Protein AF-A0A9W6ZYJ9-F1 (afdb_monomer)

Secondary structure (DSSP, 8-state):
---------------EEEEEE-SS---HHHHHHHHSS---------SSS-HHHHHHHHHHHHHHHHHHHHHHHHHHHHHT---EE-TTS-EE-HHHHHHHHHHHHHHHHHHHHHHHHHHHHHHHHHHHHHHH--S-----------------GGGGT-EEEEE--TTS-HHHHHHHHHHHHHTPPTTSEEE----TTHHHHHHH-TT--EEEEES-HHHHHHHHHHHHTTT-EEEEE-----EEEE-TTS-HHHHHHHHHHTTTGGGG--TT---EEEEEHHHHHHHHHHHHHHHTTPPB--TTSTT-SB---SS---TTT-HHHHHHHHHHHHHHSTTEEEEE---EEEEESSSS-S---S-SEEEEE--EEEEES-TTSHHHHS---SSEEEEEEE--HHHHHHHHH-SSEESEEEEE-S-HHHHHHHHHH---SEEEES--S---TTS-B--EETTEES-BSTTHHHHHH----------S----TTS--

Organism: NCBI:txid1714386

pLDDT: mean 73.72, std 24.46, range [20.38, 98.88]

Foldseek 3Di:
DDDDDPDDPPDPPQAAAEEEEAAADPDLVVVLLLLPDDDDDDDDDPDPDTVVLLSVLLNVVSVVVVVVVVVVVVVVVVVVPDWDADPVRDTDGPVNVVVVVVVVVVVVVVVVVVVVVVVVVVVVVVVVCVVPDDDDDDDDDDDDDDDFDGACQVVLSYAYEYEYNLLHCVVVVVSVVSSVVSPPDPRRYHYDYDHPVVLLVQLQDQSHQEYEYEEALVVVVVSVVSNVVNVHHYFFQHADQAAEEEEPAFPLLLLLVQLCCLQQPAQLQDRQRRQEYEYEPVCLVVSLVNNQVVLVPAAEDDPPDPSHPHYFDSFDDDVPDTLLCLLLVLLVVLVVDPQKDWPDFSDWDQDAPPPDPPDDPDDGTTGDGRQTEIAGNDCPDCSNADDSSGNHHYYYYDHDLVVVLVSSQPYQKAFEYEYGHPPVVSQVVSQVSRQHQYYYYSHDDDDRQQRWGFIDGSSGDFTHGRPSVSVSSHDDDDDDDDPDDDDPVVDDD

Solvent-accessible surface area (backbone atoms only — not comparable to full-atom values): 28224 Å² total; per-residue (Å²): 140,78,88,79,80,87,77,82,82,89,71,83,71,72,46,49,29,34,37,44,35,56,57,81,69,82,40,71,61,62,53,48,61,58,62,67,68,83,80,92,85,85,89,67,49,96,56,102,61,52,56,68,57,36,51,54,40,36,55,49,51,62,51,48,54,47,52,49,52,53,45,53,51,45,61,52,51,66,72,62,76,70,82,55,79,44,99,82,77,48,74,58,52,61,65,58,57,48,50,51,53,52,50,54,52,49,52,52,51,50,52,52,49,53,49,52,51,52,52,52,51,53,46,57,53,50,53,49,47,68,75,73,53,95,76,86,88,81,88,82,80,93,74,83,90,86,82,88,49,63,85,50,77,72,54,60,49,44,26,36,38,36,30,47,31,71,91,56,43,64,62,58,54,52,48,49,52,45,40,46,74,42,63,52,62,88,77,41,68,38,78,49,86,45,59,83,72,50,51,60,58,57,43,51,36,84,74,42,53,30,44,37,38,30,40,53,42,72,58,50,54,52,44,56,57,42,21,54,90,67,69,34,50,67,33,33,40,27,36,26,66,7,26,26,41,37,44,77,67,24,61,58,70,60,46,40,49,33,50,46,60,25,24,40,49,76,37,12,63,48,50,52,29,32,33,35,34,34,27,23,60,91,40,37,68,62,46,50,54,52,41,53,59,57,57,72,69,58,36,74,42,57,79,85,44,90,76,40,68,29,42,57,52,94,33,57,78,45,105,83,76,19,54,42,51,54,37,51,51,51,49,56,52,41,69,71,37,90,50,34,43,82,75,44,60,72,50,73,44,65,48,70,73,80,82,73,87,86,76,78,76,93,70,66,56,50,46,34,67,42,66,20,36,28,43,41,80,44,79,83,38,68,75,63,68,49,71,68,63,32,28,51,35,34,37,34,75,37,81,54,68,70,60,43,51,52,58,54,49,70,55,71,39,8,22,21,35,31,37,28,51,69,51,60,71,57,47,54,56,50,57,72,67,52,62,35,48,32,76,32,71,71,47,60,91,81,73,58,48,55,48,58,42,32,21,27,70,54,2,29,36,60,41,45,38,21,65,60,24,52,63,72,62,54,78,93,77,91,84,84,84,79,89,71,83,85,85,56,83,93,49,89,131

Structure (mmCIF, N/CA/C/O backbone):
data_AF-A0A9W6ZYJ9-F1
#
_entry.id   AF-A0A9W6ZYJ9-F1
#
loop_
_atom_site.group_PDB
_atom_site.id
_atom_site.type_symbol
_atom_site.label_atom_id
_atom_site.label_alt_id
_atom_site.label_comp_id
_atom_site.label_asym_id
_atom_site.label_entity_id
_atom_site.label_seq_id
_atom_site.pdbx_PDB_ins_code
_atom_site.Cartn_x
_atom_site.Cartn_y
_atom_site.Cartn_z
_atom_site.occupancy
_atom_site.B_iso_or_equiv
_atom_site.auth_seq_id
_atom_site.auth_comp_id
_atom_site.auth_asym_id
_atom_site.auth_atom_id
_atom_site.pdbx_PDB_model_num
ATOM 1 N N . MET A 1 1 ? 26.530 -29.096 -50.114 1.00 34.03 1 MET A N 1
ATOM 2 C CA . MET A 1 1 ? 27.353 -27.941 -50.545 1.00 34.03 1 MET A CA 1
ATOM 3 C C . MET A 1 1 ? 26.373 -26.811 -50.822 1.00 34.03 1 MET A C 1
ATOM 5 O O . MET A 1 1 ? 25.456 -27.066 -51.578 1.00 34.03 1 MET A O 1
ATOM 9 N N . GLN A 1 2 ? 26.394 -25.629 -50.217 1.00 26.38 2 GLN A N 1
ATOM 10 C CA . GLN A 1 2 ? 27.369 -24.928 -49.381 1.00 26.38 2 GLN A CA 1
ATOM 11 C C . GLN A 1 2 ? 26.678 -24.434 -48.098 1.00 26.38 2 GLN A C 1
ATOM 13 O O . GLN A 1 2 ? 25.468 -24.222 -48.088 1.00 26.38 2 GLN A O 1
ATOM 18 N N . GLY A 1 3 ? 27.450 -24.303 -47.019 1.00 34.97 3 GLY A N 1
ATOM 19 C CA . GLY A 1 3 ? 26.971 -23.770 -45.750 1.00 34.97 3 GLY A CA 1
ATOM 20 C C . GLY A 1 3 ? 26.566 -22.305 -45.869 1.00 34.97 3 GLY A C 1
ATOM 21 O O . GLY A 1 3 ? 27.246 -21.512 -46.517 1.00 34.97 3 GLY A O 1
ATOM 22 N N . ILE A 1 4 ? 25.468 -21.960 -45.207 1.00 31.61 4 ILE A N 1
ATOM 23 C CA . ILE A 1 4 ? 25.165 -20.586 -44.830 1.00 31.61 4 ILE A CA 1
ATOM 24 C C . ILE A 1 4 ? 25.347 -20.562 -43.315 1.00 31.61 4 ILE A C 1
ATOM 26 O O . ILE A 1 4 ? 24.560 -21.161 -42.583 1.00 31.61 4 ILE A O 1
ATOM 30 N N . GLY A 1 5 ? 26.455 -19.970 -42.869 1.00 28.06 5 GLY A N 1
ATOM 31 C CA . GLY A 1 5 ? 26.724 -19.741 -41.456 1.00 28.06 5 GLY A CA 1
ATOM 32 C C . GLY A 1 5 ? 25.653 -18.820 -40.884 1.00 28.06 5 GLY A C 1
ATOM 33 O O . GLY A 1 5 ? 25.491 -17.691 -41.343 1.00 28.06 5 GLY A O 1
ATOM 34 N N . LEU A 1 6 ? 24.911 -19.316 -39.897 1.00 31.20 6 LEU A N 1
ATOM 35 C CA . LEU A 1 6 ? 24.036 -18.515 -39.044 1.00 31.20 6 LEU A CA 1
ATOM 36 C C . LEU A 1 6 ? 24.871 -17.906 -37.910 1.00 31.20 6 LEU A C 1
ATOM 38 O O . LEU A 1 6 ? 24.587 -18.112 -36.735 1.00 31.20 6 LEU A O 1
ATOM 42 N N . ASP A 1 7 ? 25.913 -17.163 -38.272 1.00 30.34 7 ASP A N 1
ATOM 43 C CA . ASP A 1 7 ? 26.592 -16.275 -37.337 1.00 30.34 7 ASP A CA 1
ATOM 44 C C . ASP A 1 7 ? 25.873 -14.925 -37.401 1.00 30.34 7 ASP A C 1
ATOM 46 O O . ASP A 1 7 ? 25.769 -14.329 -38.475 1.00 30.34 7 ASP A O 1
ATOM 50 N N . LYS A 1 8 ? 25.408 -14.450 -36.237 1.00 30.16 8 LYS A N 1
ATOM 51 C CA . LYS A 1 8 ? 24.616 -13.227 -35.966 1.00 30.16 8 LYS A CA 1
ATOM 52 C C . LYS A 1 8 ? 23.097 -13.422 -35.875 1.00 30.16 8 LYS A C 1
ATOM 54 O O . LYS A 1 8 ? 22.327 -12.907 -36.678 1.00 30.16 8 LYS A O 1
ATOM 59 N N . PHE A 1 9 ? 22.665 -14.038 -34.777 1.00 28.09 9 PHE A N 1
ATOM 60 C CA . PHE A 1 9 ? 21.421 -13.644 -34.100 1.00 28.09 9 PHE A CA 1
ATOM 61 C C . PHE A 1 9 ? 21.727 -13.084 -32.696 1.00 28.09 9 PHE A C 1
ATOM 63 O O . PHE A 1 9 ? 21.007 -13.332 -31.737 1.00 28.09 9 PHE A O 1
ATOM 70 N N . ASP A 1 10 ? 22.795 -12.292 -32.575 1.00 27.08 10 ASP A N 1
ATOM 71 C CA . ASP A 1 10 ? 23.123 -11.520 -31.368 1.00 27.08 10 ASP A CA 1
ATOM 72 C C . ASP A 1 10 ? 22.398 -10.167 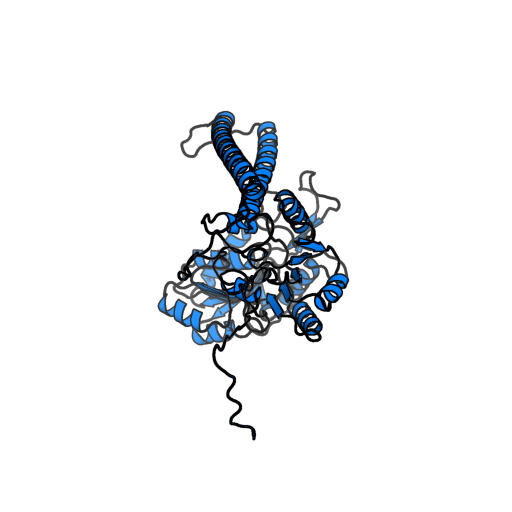-31.362 1.00 27.08 10 ASP A C 1
ATOM 74 O O . ASP A 1 10 ? 23.018 -9.116 -31.304 1.00 27.08 10 ASP A O 1
ATOM 78 N N . GLU A 1 11 ? 21.067 -10.162 -31.432 1.00 29.22 11 GLU A N 1
ATOM 79 C CA . GLU A 1 11 ? 20.280 -8.963 -31.107 1.00 29.22 11 GLU A CA 1
ATOM 80 C C . GLU A 1 11 ? 18.935 -9.349 -30.472 1.00 29.22 11 GLU A C 1
ATOM 82 O O . GLU A 1 11 ? 17.849 -9.151 -31.026 1.00 29.22 11 GLU A O 1
ATOM 87 N N . MET A 1 12 ? 18.969 -9.846 -29.232 1.00 28.81 12 MET A N 1
ATOM 88 C CA . MET A 1 12 ? 17.885 -9.497 -28.313 1.00 28.81 12 MET A CA 1
ATOM 89 C C . MET A 1 12 ? 18.165 -8.090 -27.797 1.00 28.81 12 MET A C 1
ATOM 91 O O . MET A 1 12 ? 18.845 -7.900 -26.798 1.00 28.81 12 MET A O 1
ATOM 95 N N . THR A 1 13 ? 17.651 -7.110 -28.551 1.00 29.95 13 THR A N 1
ATOM 96 C CA . THR A 1 13 ? 17.583 -5.676 -28.222 1.00 29.95 13 THR A CA 1
ATOM 97 C C . THR A 1 13 ? 17.589 -5.426 -26.715 1.00 29.95 13 THR A C 1
ATOM 99 O O . THR A 1 13 ? 16.607 -5.728 -26.034 1.00 29.95 13 THR A O 1
ATOM 102 N N . VAL A 1 14 ? 18.670 -4.818 -26.232 1.00 32.56 14 VAL A N 1
ATOM 103 C CA . VAL A 1 14 ? 18.707 -4.097 -24.962 1.00 32.56 14 VAL A CA 1
ATOM 104 C C . VAL A 1 14 ? 17.646 -3.002 -25.057 1.00 32.56 14 VAL A C 1
ATOM 106 O O . VAL A 1 14 ? 17.780 -2.068 -25.848 1.00 32.56 14 VAL A O 1
ATOM 109 N N . LYS A 1 15 ? 16.527 -3.150 -24.344 1.00 42.50 15 LYS A N 1
ATOM 110 C CA . LYS A 1 15 ? 15.433 -2.172 -24.396 1.00 42.50 15 LYS A CA 1
ATOM 111 C C . LYS A 1 15 ? 15.524 -1.232 -23.200 1.00 42.50 15 LYS A C 1
ATOM 113 O O . LYS A 1 15 ? 15.404 -1.653 -22.049 1.00 42.50 15 LYS A O 1
ATOM 118 N N . ASN A 1 16 ? 15.715 0.050 -23.510 1.00 45.28 16 ASN A N 1
ATOM 119 C CA . ASN A 1 16 ? 15.708 1.155 -22.558 1.00 45.28 16 ASN A CA 1
ATOM 120 C C . ASN A 1 16 ? 14.405 1.162 -21.763 1.00 45.28 16 ASN A C 1
ATOM 122 O O . ASN A 1 16 ? 13.318 1.366 -22.318 1.00 45.28 16 ASN A O 1
ATOM 126 N N . THR A 1 17 ? 14.519 0.939 -20.458 1.00 49.66 17 THR A N 1
ATOM 127 C CA . THR A 1 17 ? 13.384 0.964 -19.546 1.00 49.66 17 THR A CA 1
ATOM 128 C C . THR A 1 17 ? 13.598 1.979 -18.434 1.00 49.66 17 THR A C 1
ATOM 130 O O . THR A 1 17 ? 14.718 2.251 -18.011 1.00 49.66 17 THR A O 1
ATOM 133 N N . VAL A 1 18 ? 12.511 2.589 -17.968 1.00 50.72 18 VAL A N 1
ATOM 134 C CA . VAL A 1 18 ? 12.558 3.585 -16.900 1.00 50.72 18 VAL A CA 1
ATOM 135 C C . VAL A 1 18 ? 11.621 3.163 -15.786 1.00 50.72 18 VAL A C 1
ATOM 137 O O . VAL A 1 18 ? 10.459 2.832 -16.011 1.00 50.72 18 VAL A O 1
ATOM 140 N N . THR A 1 19 ? 12.134 3.196 -14.566 1.00 53.38 19 THR A N 1
ATOM 141 C CA . THR A 1 19 ? 11.351 3.016 -13.349 1.00 53.38 19 THR A CA 1
ATOM 142 C C . THR A 1 19 ? 11.310 4.362 -12.639 1.00 53.38 19 THR A C 1
ATOM 144 O O . THR A 1 19 ? 12.338 4.875 -12.197 1.00 53.38 19 THR A O 1
ATOM 147 N N . ILE A 1 20 ? 10.125 4.952 -12.535 1.00 50.12 20 ILE A N 1
ATOM 148 C CA . ILE A 1 20 ? 9.902 6.195 -11.797 1.00 50.12 20 ILE A CA 1
ATOM 149 C C . ILE A 1 20 ? 9.236 5.786 -10.488 1.00 50.12 20 ILE A C 1
ATOM 151 O O . ILE A 1 20 ? 8.051 5.504 -10.489 1.00 50.12 20 ILE A O 1
ATOM 155 N N . SER A 1 21 ? 9.956 5.722 -9.371 1.00 43.06 21 SER A N 1
ATOM 156 C CA . SER A 1 21 ? 9.331 5.375 -8.087 1.00 43.06 21 SER A CA 1
ATOM 157 C C . SER A 1 21 ? 9.208 6.614 -7.210 1.00 43.06 21 SER A C 1
ATOM 159 O O . SER A 1 21 ? 10.215 7.240 -6.878 1.00 43.06 21 SER A O 1
ATOM 161 N N . ASN A 1 22 ? 7.981 6.939 -6.800 1.00 43.41 22 ASN A N 1
ATOM 162 C CA . ASN A 1 22 ? 7.707 7.943 -5.773 1.00 43.41 22 ASN A CA 1
ATOM 163 C C . ASN A 1 22 ? 7.491 7.320 -4.386 1.00 43.41 22 ASN A C 1
ATOM 165 O O . ASN A 1 22 ? 7.187 8.059 -3.455 1.00 43.41 22 ASN A O 1
ATOM 169 N N . VAL A 1 23 ? 7.648 6.000 -4.214 1.00 31.16 23 VAL A N 1
ATOM 170 C CA . VAL A 1 23 ? 7.505 5.382 -2.888 1.00 31.16 23 VAL A CA 1
ATOM 171 C C . VAL A 1 23 ? 8.830 5.343 -2.148 1.00 31.16 23 VAL A C 1
ATOM 173 O O . VAL A 1 23 ? 9.885 4.995 -2.687 1.00 31.16 23 VAL A O 1
ATOM 176 N N . HIS A 1 24 ? 8.739 5.774 -0.895 1.00 41.31 24 HIS A N 1
ATOM 177 C CA . HIS A 1 24 ? 9.838 5.947 0.029 1.00 41.31 24 HIS A CA 1
ATOM 178 C C . HIS A 1 24 ? 10.400 4.591 0.457 1.00 41.31 24 HIS A C 1
ATOM 180 O O . HIS A 1 24 ? 9.661 3.679 0.808 1.00 41.31 24 HIS A O 1
ATOM 186 N N . ASN A 1 25 ? 11.731 4.502 0.434 1.00 33.12 25 ASN A N 1
ATOM 187 C CA . ASN A 1 25 ? 12.538 3.343 0.808 1.00 33.12 25 ASN A CA 1
ATOM 188 C C . ASN A 1 25 ? 12.324 2.063 -0.024 1.00 33.12 25 ASN A C 1
ATOM 190 O O . ASN A 1 25 ? 11.508 1.211 0.283 1.00 33.12 25 ASN A O 1
ATOM 194 N N . LEU A 1 26 ? 13.254 1.807 -0.950 1.00 32.47 26 LEU A N 1
ATOM 195 C CA . LEU A 1 26 ? 13.854 0.4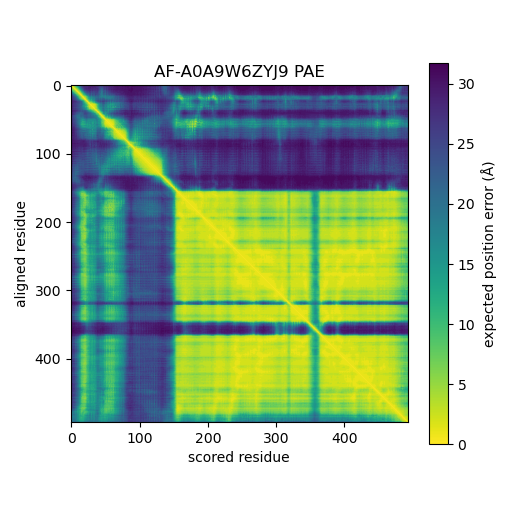70 -1.004 1.00 32.47 26 LEU A CA 1
ATOM 196 C C . LEU A 1 26 ? 14.705 0.346 0.264 1.00 32.47 26 LEU A C 1
ATOM 198 O O . LEU A 1 26 ? 15.873 0.737 0.257 1.00 32.47 26 LEU A O 1
ATOM 202 N N . SER A 1 27 ? 14.137 -0.104 1.384 1.00 32.16 27 SER A N 1
ATOM 203 C CA . SER A 1 27 ? 14.951 -0.255 2.589 1.00 32.16 27 SER A CA 1
ATOM 204 C C . SER A 1 27 ? 16.010 -1.340 2.346 1.00 32.16 27 SER A C 1
ATOM 206 O O . SER A 1 27 ? 15.753 -2.379 1.725 1.00 32.16 27 SER A O 1
ATOM 208 N N . LEU A 1 28 ? 17.224 -1.148 2.875 1.00 30.44 28 LEU A N 1
ATOM 209 C CA . LEU A 1 28 ? 18.249 -2.202 2.880 1.00 30.44 28 LEU A CA 1
ATOM 210 C C . LEU A 1 28 ? 17.717 -3.490 3.534 1.00 30.44 28 LEU A C 1
ATOM 212 O O . LEU A 1 28 ? 18.191 -4.577 3.217 1.00 30.44 28 LEU A O 1
ATOM 216 N N . PHE A 1 29 ? 16.728 -3.383 4.428 1.00 30.98 29 PHE A N 1
ATOM 217 C CA . PHE A 1 29 ? 16.021 -4.509 5.030 1.00 30.98 29 PHE A CA 1
ATOM 218 C C . PHE A 1 29 ? 15.174 -5.286 4.013 1.00 30.98 29 PHE A C 1
ATOM 220 O O . PHE A 1 29 ? 15.353 -6.496 3.910 1.00 30.98 29 PHE A O 1
ATOM 227 N N . GLU A 1 30 ? 14.328 -4.635 3.214 1.00 32.03 30 GLU A N 1
ATOM 228 C CA . GLU A 1 30 ? 13.526 -5.292 2.165 1.00 32.03 30 GLU A CA 1
ATOM 229 C C . GLU A 1 30 ? 14.399 -5.873 1.050 1.00 32.03 30 GLU A C 1
ATOM 231 O O . GLU A 1 30 ? 14.103 -6.946 0.514 1.00 32.03 30 GLU A O 1
ATOM 236 N N . LEU A 1 31 ? 15.518 -5.211 0.736 1.00 33.19 31 LEU A N 1
ATOM 237 C CA . LEU A 1 31 ? 16.542 -5.746 -0.156 1.00 33.19 31 LEU A CA 1
ATOM 238 C C . LEU A 1 31 ? 17.161 -7.016 0.461 1.00 33.19 31 LEU A C 1
ATOM 240 O O . LEU A 1 31 ? 17.149 -8.074 -0.162 1.00 33.19 31 LEU A O 1
ATOM 244 N N . ARG A 1 32 ? 17.597 -6.967 1.728 1.00 33.59 32 ARG A N 1
ATOM 245 C CA . ARG A 1 32 ? 18.172 -8.111 2.465 1.00 33.59 32 ARG A CA 1
ATOM 246 C C . ARG A 1 32 ? 17.194 -9.277 2.642 1.00 33.59 32 ARG A C 1
ATOM 248 O O . ARG A 1 32 ? 17.628 -10.418 2.531 1.00 33.59 32 ARG A O 1
ATOM 255 N N . GLN A 1 33 ? 15.910 -9.034 2.909 1.00 29.95 33 GLN A N 1
ATOM 256 C CA . GLN A 1 33 ? 14.901 -10.096 3.038 1.00 29.95 33 GLN A CA 1
ATOM 257 C C . GLN A 1 33 ? 14.659 -10.797 1.699 1.00 29.95 33 GLN A C 1
ATOM 259 O O . GLN A 1 33 ? 14.616 -12.023 1.659 1.00 29.95 33 GLN A O 1
ATOM 264 N N . SER A 1 34 ? 14.636 -10.049 0.590 1.00 30.75 34 SER A N 1
ATOM 265 C CA . SER A 1 34 ? 14.525 -10.640 -0.752 1.00 30.75 34 SER A CA 1
ATOM 266 C C . SER A 1 34 ? 15.764 -11.427 -1.201 1.00 30.75 34 SER A C 1
ATOM 268 O O . SER A 1 34 ? 15.671 -12.281 -2.077 1.00 30.75 34 SER A O 1
ATOM 270 N N . LEU A 1 35 ? 16.921 -11.162 -0.586 1.00 31.92 35 LEU A N 1
ATOM 271 C CA . LEU A 1 35 ? 18.204 -11.795 -0.903 1.00 31.92 35 LEU A CA 1
ATOM 272 C C . LEU A 1 35 ? 18.559 -12.974 0.025 1.00 31.92 35 LEU A C 1
ATOM 274 O O . LEU A 1 35 ? 19.492 -13.725 -0.260 1.00 31.92 35 LEU A O 1
ATOM 278 N N . LYS A 1 36 ? 17.837 -13.147 1.142 1.00 28.22 36 LYS A N 1
ATOM 279 C CA . LYS A 1 36 ? 18.081 -14.209 2.138 1.00 28.22 36 LYS A CA 1
ATOM 280 C C . LYS A 1 36 ? 17.591 -15.592 1.710 1.00 28.22 36 LYS A C 1
ATOM 282 O O . LYS A 1 36 ? 18.014 -16.586 2.297 1.00 28.22 36 LYS A O 1
ATOM 287 N N . THR A 1 37 ? 16.760 -15.701 0.681 1.00 31.88 37 THR A N 1
ATOM 288 C CA . THR A 1 37 ? 16.396 -16.990 0.090 1.00 31.88 37 THR A CA 1
ATOM 289 C C . THR A 1 37 ? 17.489 -17.411 -0.903 1.00 31.88 37 THR A C 1
ATOM 291 O O . THR A 1 37 ? 17.609 -16.862 -1.995 1.00 31.88 37 THR A O 1
ATOM 294 N N . ARG A 1 38 ? 18.319 -18.406 -0.551 1.00 30.17 38 ARG A N 1
ATOM 295 C CA . ARG A 1 38 ? 19.311 -19.049 -1.450 1.00 30.17 38 ARG A CA 1
ATOM 296 C C . ARG A 1 38 ? 18.635 -20.013 -2.429 1.00 30.17 38 ARG A C 1
ATOM 298 O O . ARG A 1 38 ? 17.583 -20.571 -2.132 1.00 30.17 38 ARG A O 1
ATOM 305 N N . GLY A 1 39 ? 19.174 -20.134 -3.637 1.00 29.92 39 GLY A N 1
ATOM 306 C CA . GLY A 1 39 ? 18.723 -21.080 -4.661 1.00 29.92 39 GLY A CA 1
ATOM 307 C C . GLY A 1 39 ? 19.439 -20.801 -5.977 1.00 29.92 39 GLY A C 1
ATOM 308 O O . GLY A 1 39 ? 19.372 -19.672 -6.452 1.00 29.92 39 GLY A O 1
ATOM 309 N N . GLU A 1 40 ? 20.140 -21.817 -6.469 1.00 31.75 40 GLU A N 1
ATOM 310 C CA . GLU A 1 40 ? 20.861 -21.887 -7.746 1.00 31.75 40 GLU A CA 1
ATOM 311 C C . GLU A 1 40 ? 19.873 -21.767 -8.916 1.00 31.75 40 GLU A C 1
ATOM 313 O O . GLU A 1 40 ? 18.768 -22.287 -8.781 1.00 31.75 40 GLU A O 1
ATOM 318 N N . PHE A 1 41 ? 20.236 -21.058 -9.997 1.00 31.25 41 PHE A N 1
ATOM 319 C CA . PHE A 1 41 ? 19.947 -21.387 -11.412 1.00 31.25 41 PHE A CA 1
ATOM 320 C C . PHE A 1 41 ? 20.329 -20.229 -12.366 1.00 31.25 41 PHE A C 1
ATOM 322 O O . PHE A 1 41 ? 19.968 -19.063 -12.145 1.00 31.25 41 PHE A O 1
ATOM 329 N N . LEU A 1 42 ? 21.008 -20.668 -13.436 1.00 33.56 42 LEU A N 1
ATOM 330 C CA . LEU A 1 42 ? 21.669 -20.001 -14.565 1.00 33.56 42 LEU A CA 1
ATOM 331 C C . LEU A 1 42 ? 20.735 -19.625 -15.742 1.00 33.56 42 LEU A C 1
ATOM 333 O O . LEU A 1 42 ? 19.627 -20.146 -15.851 1.00 33.56 42 LEU A O 1
ATOM 337 N N . ASP A 1 43 ? 21.306 -18.779 -16.613 1.00 31.50 43 ASP A N 1
ATOM 338 C CA . ASP A 1 43 ? 21.025 -18.445 -18.027 1.00 31.50 43 ASP A CA 1
ATOM 339 C C . ASP A 1 43 ? 19.779 -17.607 -18.389 1.00 31.50 43 ASP A C 1
ATOM 341 O O . ASP A 1 43 ? 18.679 -18.112 -18.580 1.00 31.50 43 ASP A O 1
ATOM 345 N N . ASP A 1 44 ? 19.977 -16.279 -18.451 1.00 32.09 44 ASP A N 1
ATOM 346 C CA . ASP A 1 44 ? 19.964 -15.502 -19.712 1.00 32.09 44 ASP A CA 1
ATOM 347 C C . ASP A 1 44 ? 20.320 -14.024 -19.427 1.00 32.09 44 ASP A C 1
ATOM 349 O O . ASP A 1 44 ? 19.484 -13.176 -19.113 1.00 32.09 44 ASP A O 1
ATOM 353 N N . TYR A 1 45 ? 21.617 -13.716 -19.500 1.00 35.66 45 TYR A N 1
ATOM 354 C CA . TYR A 1 45 ? 22.163 -12.359 -19.591 1.00 35.66 45 TYR A CA 1
ATOM 355 C C . TYR A 1 45 ? 23.366 -12.419 -20.538 1.00 35.66 45 TYR A C 1
ATOM 357 O O . TYR A 1 45 ? 24.370 -13.035 -20.195 1.00 35.66 45 TYR A O 1
ATOM 365 N N . ASN A 1 46 ? 23.272 -11.774 -21.706 1.00 38.59 46 ASN A N 1
ATOM 366 C CA . ASN A 1 46 ? 24.324 -11.769 -22.739 1.00 38.59 46 ASN A CA 1
ATOM 367 C C . ASN A 1 46 ? 25.422 -10.707 -22.517 1.00 38.59 46 ASN A C 1
ATOM 369 O O . ASN A 1 46 ? 26.193 -10.410 -23.426 1.00 38.59 46 ASN A O 1
ATOM 373 N N . GLY A 1 47 ? 25.510 -10.096 -21.331 1.00 39.84 47 GLY A N 1
ATOM 374 C CA . GLY A 1 47 ? 26.666 -9.265 -20.981 1.00 39.84 47 GLY A CA 1
ATOM 375 C C . GLY A 1 47 ? 27.826 -10.102 -20.419 1.00 39.84 47 GLY A C 1
ATOM 376 O O . GLY A 1 47 ? 27.634 -11.253 -20.030 1.00 39.84 47 GLY A O 1
ATOM 377 N N . PRO A 1 48 ? 29.038 -9.533 -20.304 1.00 31.47 48 PRO A N 1
ATOM 378 C CA . PRO A 1 48 ? 30.269 -10.272 -19.983 1.00 31.47 48 PRO A CA 1
ATOM 379 C C . PRO A 1 48 ? 30.315 -10.899 -18.572 1.00 31.47 48 PRO A C 1
ATOM 381 O O . PRO A 1 48 ? 31.284 -11.575 -18.230 1.00 31.47 48 PRO A O 1
ATOM 384 N N . ILE A 1 49 ? 29.300 -10.672 -17.729 1.00 42.03 49 ILE A N 1
ATOM 385 C CA . ILE A 1 49 ? 29.187 -11.201 -16.363 1.00 42.03 49 ILE A CA 1
ATOM 386 C C . ILE A 1 49 ? 27.753 -11.694 -16.152 1.00 42.03 49 ILE A C 1
ATOM 388 O O . ILE A 1 49 ? 26.831 -10.889 -16.193 1.00 42.03 49 ILE A O 1
ATOM 392 N N . SER A 1 50 ? 27.553 -12.984 -15.859 1.00 50.38 50 SER A N 1
ATOM 393 C CA . SER A 1 50 ? 26.224 -13.531 -15.532 1.00 50.38 50 SER A CA 1
ATOM 394 C C . SER A 1 50 ? 25.544 -12.734 -14.406 1.00 50.38 50 SER A C 1
ATOM 396 O O . SER A 1 50 ? 26.150 -12.431 -13.373 1.00 50.38 50 SER A O 1
ATOM 398 N N . TYR A 1 51 ? 24.256 -12.425 -14.578 1.00 48.72 51 TYR A N 1
ATOM 399 C CA . TYR A 1 51 ? 23.463 -11.684 -13.593 1.00 48.72 51 TYR A CA 1
ATOM 400 C C . TYR A 1 51 ? 23.447 -12.349 -12.202 1.00 48.72 51 TYR A C 1
ATOM 402 O O . TYR A 1 51 ? 23.392 -11.669 -11.176 1.00 48.72 51 TYR A O 1
ATOM 410 N N . GLU A 1 52 ? 23.541 -13.679 -12.138 1.00 47.94 52 GLU A N 1
ATOM 411 C CA . GLU A 1 52 ? 23.623 -14.426 -10.878 1.00 47.94 52 GLU A CA 1
ATOM 412 C C . GLU A 1 52 ? 24.908 -14.094 -10.102 1.00 47.94 52 GLU A C 1
ATOM 414 O O . GLU A 1 52 ? 24.891 -13.944 -8.879 1.00 47.94 52 GLU A O 1
ATOM 419 N N . ILE A 1 53 ? 26.017 -13.896 -10.813 1.00 53.53 53 ILE A N 1
ATOM 420 C CA . ILE A 1 53 ? 27.303 -13.497 -10.231 1.00 53.53 53 ILE A CA 1
ATOM 421 C C . ILE A 1 53 ? 27.213 -12.066 -9.695 1.00 53.53 53 ILE A C 1
ATOM 423 O O . ILE A 1 53 ? 27.672 -11.795 -8.583 1.00 53.53 53 ILE A O 1
ATOM 427 N N . LEU A 1 54 ? 26.576 -11.166 -10.446 1.00 51.62 54 LEU A N 1
ATOM 428 C CA . LEU A 1 54 ? 26.362 -9.779 -10.037 1.00 51.62 54 LEU A CA 1
ATOM 429 C C . LEU A 1 54 ? 25.493 -9.684 -8.774 1.00 51.62 54 LEU A C 1
ATOM 431 O O . LEU A 1 54 ? 25.869 -9.008 -7.815 1.00 51.62 54 LEU A O 1
ATOM 435 N N . LEU A 1 55 ? 24.381 -10.426 -8.728 1.00 55.75 55 LEU A N 1
ATOM 436 C CA . LEU A 1 55 ? 23.544 -10.539 -7.533 1.00 55.75 55 LEU A CA 1
ATOM 437 C C . LEU A 1 55 ? 24.337 -11.069 -6.337 1.00 55.75 55 LEU A C 1
ATOM 439 O O . LEU A 1 55 ? 24.287 -10.481 -5.261 1.00 55.75 55 LEU A O 1
ATOM 443 N N . ASN A 1 56 ? 25.096 -12.153 -6.509 1.00 56.78 56 ASN A N 1
ATOM 444 C CA . ASN A 1 56 ? 25.882 -12.741 -5.424 1.00 56.78 56 ASN A CA 1
ATOM 445 C C . ASN A 1 56 ? 26.947 -11.772 -4.883 1.00 56.78 56 ASN A C 1
ATOM 447 O O . ASN A 1 56 ? 27.156 -11.699 -3.669 1.00 56.78 56 ASN A O 1
ATOM 451 N N . ARG A 1 57 ? 27.586 -10.986 -5.758 1.00 59.97 57 ARG A N 1
ATOM 452 C CA . ARG A 1 57 ? 28.521 -9.923 -5.359 1.00 59.97 57 ARG A CA 1
ATOM 453 C C . ARG A 1 57 ? 27.814 -8.802 -4.605 1.00 59.97 57 ARG A C 1
ATOM 455 O O . ARG A 1 57 ? 28.276 -8.431 -3.530 1.00 59.97 57 ARG A O 1
ATOM 462 N N . MET A 1 58 ? 26.671 -8.337 -5.105 1.00 55.31 58 MET A N 1
ATOM 463 C CA . MET A 1 58 ? 25.848 -7.318 -4.450 1.00 55.31 58 MET A CA 1
ATOM 464 C C . MET A 1 58 ? 25.413 -7.762 -3.045 1.00 55.31 58 MET A C 1
ATOM 466 O O . MET A 1 58 ? 25.568 -7.014 -2.084 1.00 55.31 58 MET A O 1
ATOM 470 N N . VAL A 1 59 ? 24.940 -9.004 -2.891 1.00 57.31 59 VAL A N 1
ATOM 471 C CA . VAL A 1 59 ? 24.612 -9.604 -1.582 1.00 57.31 59 VAL A CA 1
ATOM 472 C C . VAL A 1 59 ? 25.826 -9.604 -0.656 1.00 57.31 59 VAL A C 1
ATOM 474 O O . VAL A 1 59 ? 25.705 -9.275 0.526 1.00 57.31 59 VAL A O 1
ATOM 477 N N . GLY A 1 60 ? 26.996 -9.963 -1.191 1.00 55.66 60 GLY A N 1
ATOM 478 C CA . GLY A 1 60 ? 28.265 -9.930 -0.471 1.00 55.66 60 GLY A CA 1
ATOM 479 C C . GLY A 1 60 ? 28.593 -8.536 0.065 1.00 55.66 60 GLY A C 1
ATOM 480 O O . GLY A 1 60 ? 28.825 -8.399 1.264 1.00 55.66 60 GLY A O 1
ATOM 481 N N . LEU A 1 61 ? 28.537 -7.514 -0.793 1.00 57.75 61 LEU A N 1
ATOM 482 C CA . LEU A 1 61 ? 28.824 -6.115 -0.451 1.00 57.75 61 LEU A CA 1
ATOM 483 C C . LEU A 1 61 ? 27.826 -5.554 0.575 1.00 57.75 61 LEU A C 1
ATOM 485 O O . LEU A 1 61 ? 28.226 -4.991 1.592 1.00 57.75 61 LEU A O 1
ATOM 489 N N . LEU A 1 62 ? 26.528 -5.818 0.396 1.00 56.94 62 LEU A N 1
ATOM 490 C CA . LEU A 1 62 ? 25.479 -5.429 1.351 1.00 56.94 62 LEU A CA 1
ATOM 491 C C . LEU A 1 62 ? 25.649 -6.081 2.733 1.00 56.94 62 LEU A C 1
ATOM 493 O O . LEU A 1 62 ? 25.220 -5.522 3.752 1.00 56.94 62 LEU A O 1
ATOM 497 N N . GLY A 1 63 ? 26.232 -7.282 2.767 1.00 55.78 63 GLY A N 1
ATOM 498 C CA . GLY A 1 63 ? 26.607 -7.982 3.991 1.00 55.78 63 GLY A CA 1
ATOM 499 C C . GLY A 1 63 ? 27.887 -7.437 4.634 1.00 55.78 63 GLY A C 1
ATOM 500 O O . GLY A 1 63 ? 27.987 -7.429 5.859 1.00 55.78 63 GLY A O 1
ATOM 501 N N . GLU A 1 64 ? 28.849 -6.968 3.839 1.00 56.41 64 GLU A N 1
ATOM 502 C CA . GLU A 1 64 ? 30.094 -6.350 4.315 1.00 56.41 64 GLU A CA 1
ATOM 503 C C . GLU A 1 64 ? 29.862 -4.966 4.921 1.00 56.41 64 GLU A C 1
ATOM 505 O O . GLU A 1 64 ? 30.400 -4.679 5.990 1.00 56.41 64 GLU A O 1
ATOM 510 N N . ASP A 1 65 ? 29.007 -4.143 4.314 1.00 55.03 65 ASP A N 1
ATOM 511 C CA . ASP A 1 65 ? 28.625 -2.847 4.883 1.00 55.03 65 ASP A CA 1
ATOM 512 C C . ASP A 1 65 ? 27.868 -3.017 6.204 1.00 55.03 65 ASP A C 1
ATOM 514 O O . ASP A 1 65 ? 28.143 -2.298 7.163 1.00 55.03 65 ASP A O 1
ATOM 518 N N . LYS A 1 66 ? 27.024 -4.056 6.320 1.00 48.50 66 LYS A N 1
ATOM 519 C CA . LYS A 1 66 ? 26.437 -4.441 7.613 1.00 48.50 66 LYS A CA 1
ATOM 520 C C . LYS A 1 66 ? 27.515 -4.800 8.634 1.00 48.50 66 LYS A C 1
ATOM 522 O O . LYS A 1 66 ? 27.456 -4.357 9.769 1.00 48.50 66 LYS A O 1
ATOM 527 N N . ALA A 1 67 ? 28.505 -5.598 8.239 1.00 43.84 67 ALA A N 1
ATOM 528 C CA . ALA A 1 67 ? 29.576 -6.006 9.140 1.00 43.84 67 ALA A CA 1
ATOM 529 C C . ALA A 1 67 ? 30.445 -4.819 9.592 1.00 43.84 67 ALA A C 1
ATOM 531 O O . ALA A 1 67 ? 30.917 -4.823 10.729 1.00 43.84 67 ALA A O 1
ATOM 532 N N . LYS A 1 68 ? 30.642 -3.803 8.738 1.00 53.97 68 LYS A N 1
ATOM 533 C CA . LYS A 1 68 ? 31.313 -2.541 9.094 1.00 53.97 68 LYS A CA 1
ATOM 534 C C . LYS A 1 68 ? 30.472 -1.697 10.051 1.00 53.97 68 LYS A C 1
ATOM 536 O O . LYS A 1 68 ? 31.014 -1.208 11.036 1.00 53.97 68 LYS A O 1
ATOM 541 N N . GLU A 1 69 ? 29.174 -1.561 9.796 1.00 52.41 69 GLU A N 1
ATOM 542 C CA . GLU A 1 69 ? 28.242 -0.827 10.660 1.00 52.41 69 GLU A CA 1
ATOM 543 C C . GLU A 1 69 ? 28.097 -1.501 12.035 1.00 52.41 69 GLU A C 1
ATOM 545 O O . GLU A 1 69 ? 28.219 -0.851 13.069 1.00 52.41 69 GLU A O 1
ATOM 550 N N . ASP A 1 70 ? 27.941 -2.827 12.055 1.00 45.59 70 ASP A N 1
ATOM 551 C CA . ASP A 1 70 ? 27.912 -3.632 13.276 1.00 45.59 70 ASP A CA 1
ATOM 552 C C . ASP A 1 70 ? 29.247 -3.525 14.029 1.00 45.59 70 ASP A C 1
ATOM 554 O O . ASP A 1 70 ? 29.256 -3.491 15.254 1.00 45.59 70 ASP A O 1
ATOM 558 N N . LYS A 1 71 ? 30.387 -3.458 13.322 1.00 43.50 71 LYS A N 1
ATOM 559 C CA . LYS A 1 71 ? 31.703 -3.239 13.940 1.00 43.50 71 LYS A CA 1
ATOM 560 C C . LYS A 1 71 ? 31.811 -1.843 14.558 1.00 43.50 71 LYS A C 1
ATOM 562 O O . LYS A 1 71 ? 32.271 -1.748 15.682 1.00 43.50 71 LYS A O 1
ATOM 567 N N . LEU A 1 72 ? 31.342 -0.795 13.880 1.00 52.12 72 LEU A N 1
ATOM 568 C CA . LEU A 1 72 ? 31.293 0.562 14.437 1.00 52.12 72 LEU A CA 1
ATOM 569 C C . LEU A 1 72 ? 30.407 0.627 15.689 1.00 52.12 72 LEU A C 1
ATOM 571 O O . LEU A 1 72 ? 30.823 1.205 16.688 1.00 52.12 72 LEU A O 1
ATOM 575 N N . LYS A 1 73 ? 29.235 -0.025 15.671 1.00 48.03 73 LYS A N 1
ATOM 576 C CA . LYS A 1 73 ? 28.351 -0.147 16.844 1.00 48.03 73 LYS A CA 1
ATOM 577 C C . LYS A 1 73 ? 29.005 -0.934 17.979 1.00 48.03 73 LYS A C 1
ATOM 579 O O . LYS A 1 73 ? 28.896 -0.531 19.130 1.00 48.03 73 LYS A O 1
ATOM 584 N N . ILE A 1 74 ? 29.707 -2.027 17.676 1.00 47.62 74 ILE A N 1
ATOM 585 C CA . ILE A 1 74 ? 30.475 -2.800 18.665 1.00 47.62 74 ILE A CA 1
ATOM 586 C C . ILE A 1 74 ? 31.605 -1.952 19.255 1.00 47.62 74 ILE A C 1
ATOM 588 O O . ILE A 1 74 ? 31.704 -1.875 20.472 1.00 47.62 74 ILE A O 1
ATOM 592 N N . ASP A 1 75 ? 32.394 -1.261 18.431 1.00 49.38 75 ASP A N 1
ATOM 593 C CA . ASP A 1 75 ? 33.480 -0.379 18.875 1.00 49.38 75 ASP A CA 1
ATOM 594 C C . ASP A 1 75 ? 32.936 0.773 19.758 1.00 49.38 75 ASP A C 1
ATOM 596 O O . ASP A 1 75 ? 33.618 1.272 20.655 1.00 49.38 75 ASP A O 1
ATOM 600 N N . GLU A 1 76 ? 31.688 1.197 19.536 1.00 49.59 76 GLU A N 1
ATOM 601 C CA . GLU A 1 76 ? 30.987 2.195 20.348 1.00 49.59 76 GLU A CA 1
ATOM 602 C C . GLU A 1 76 ? 30.417 1.623 21.662 1.00 49.59 76 GLU A C 1
ATOM 604 O O . GLU A 1 76 ? 30.468 2.281 22.703 1.00 49.59 76 GLU A O 1
ATOM 609 N N . LEU A 1 77 ? 29.927 0.381 21.643 1.00 44.34 77 LEU A N 1
ATOM 610 C CA . LEU A 1 77 ? 29.465 -0.353 22.827 1.00 44.34 77 LEU A CA 1
ATOM 611 C C . LEU A 1 77 ? 30.633 -0.784 23.730 1.00 44.34 77 LEU A C 1
ATOM 613 O O . LEU A 1 77 ? 30.523 -0.692 24.953 1.00 44.34 77 LEU A O 1
ATOM 617 N N . GLU A 1 78 ? 31.776 -1.167 23.153 1.00 44.09 78 GLU A N 1
ATOM 618 C CA . GLU A 1 78 ? 33.025 -1.459 23.870 1.00 44.09 78 GLU A CA 1
ATOM 619 C C . GLU A 1 78 ? 33.525 -0.229 24.649 1.00 44.09 78 GLU A C 1
ATOM 621 O O . GLU A 1 78 ? 34.034 -0.366 25.765 1.00 44.09 78 GLU A O 1
ATOM 626 N N . LYS A 1 79 ? 33.301 0.988 24.127 1.00 51.56 79 LYS A N 1
ATOM 627 C CA . LYS A 1 79 ? 33.593 2.245 24.842 1.00 51.56 79 LYS A CA 1
ATOM 628 C C . LYS A 1 79 ? 32.670 2.496 26.040 1.00 51.56 79 LYS A C 1
ATOM 630 O O . LYS A 1 79 ? 33.077 3.207 26.956 1.00 51.56 79 LYS A O 1
ATOM 635 N N . LYS A 1 80 ? 31.456 1.930 26.065 1.00 45.22 80 LYS A N 1
ATOM 636 C CA . LYS A 1 80 ? 30.437 2.202 27.099 1.00 45.22 80 LYS A CA 1
ATOM 637 C C . LYS A 1 80 ? 30.467 1.262 28.322 1.00 45.22 80 LYS A C 1
ATOM 639 O O . LYS A 1 80 ? 29.699 1.508 29.241 1.00 45.22 80 LYS A O 1
ATOM 644 N N . LYS A 1 81 ? 31.354 0.252 28.401 1.00 44.72 81 LYS A N 1
ATOM 645 C CA . LYS A 1 81 ? 31.540 -0.662 29.568 1.00 44.72 81 LYS A CA 1
ATOM 646 C C . LYS A 1 81 ? 30.232 -1.064 30.295 1.00 44.72 81 LYS A C 1
ATOM 648 O O . LYS A 1 81 ? 30.124 -0.911 31.509 1.00 44.72 81 LYS A O 1
ATOM 653 N N . LEU A 1 82 ? 29.246 -1.604 29.579 1.00 45.16 82 LEU A N 1
ATOM 654 C CA . LEU A 1 82 ? 28.028 -2.157 30.193 1.00 45.16 82 LEU A CA 1
ATOM 655 C C . LEU A 1 82 ? 28.040 -3.686 30.089 1.00 45.16 82 LEU A C 1
ATOM 657 O O . LEU A 1 82 ? 28.262 -4.225 29.008 1.00 45.16 82 LEU A O 1
ATOM 661 N N . GLY A 1 83 ? 27.851 -4.375 31.218 1.00 44.00 83 GLY A N 1
ATOM 662 C CA . GLY A 1 83 ? 27.695 -5.833 31.287 1.00 44.00 83 GLY A CA 1
ATOM 663 C C . GLY A 1 83 ? 26.249 -6.259 31.015 1.00 44.00 83 GLY A C 1
ATOM 664 O O . GLY A 1 83 ? 25.327 -5.486 31.262 1.00 44.00 83 GLY A O 1
ATOM 665 N N . VAL A 1 84 ? 26.052 -7.476 30.497 1.00 46.00 84 VAL A N 1
ATOM 666 C CA . VAL A 1 84 ? 24.728 -8.045 30.190 1.00 46.00 84 VAL A CA 1
ATOM 667 C C . VAL A 1 84 ? 24.552 -9.348 30.971 1.00 46.00 84 VAL A C 1
ATOM 669 O O . VAL A 1 84 ? 25.401 -10.232 30.892 1.00 46.00 84 VAL A O 1
ATOM 672 N N . GLU A 1 85 ? 23.453 -9.462 31.713 1.00 38.66 85 GLU A N 1
ATOM 673 C CA . GLU A 1 85 ? 23.072 -10.659 32.473 1.00 38.66 85 GLU A CA 1
ATOM 674 C C . GLU A 1 85 ? 22.314 -11.651 31.571 1.00 38.66 85 GLU A C 1
ATOM 676 O O . GLU A 1 85 ? 21.455 -11.245 30.781 1.00 38.66 85 GLU A O 1
ATOM 681 N N . LYS A 1 86 ? 22.638 -12.950 31.643 1.00 47.94 86 LYS A N 1
ATOM 682 C CA . LYS A 1 86 ? 21.931 -14.001 30.890 1.00 47.94 86 LYS A CA 1
ATOM 683 C C . LYS A 1 86 ? 20.692 -14.493 31.640 1.00 47.94 86 LYS A C 1
ATOM 685 O O . LYS A 1 86 ? 20.596 -14.403 32.860 1.00 47.94 86 LYS A O 1
ATOM 690 N N . SER A 1 87 ? 19.766 -15.103 30.898 1.00 42.41 87 SER A N 1
ATOM 691 C CA . SER A 1 87 ? 18.516 -15.690 31.411 1.00 42.41 87 SER A CA 1
ATOM 692 C C . SER A 1 87 ? 18.698 -16.860 32.390 1.00 42.41 87 SER A C 1
ATOM 694 O O . SER A 1 87 ? 17.718 -17.320 32.965 1.00 42.41 87 SER A O 1
ATOM 696 N N . ASP A 1 88 ? 19.922 -17.364 32.557 1.00 44.38 88 ASP A N 1
ATOM 697 C CA . ASP A 1 88 ? 20.290 -18.434 33.491 1.00 44.38 88 ASP A CA 1
ATOM 698 C C . ASP A 1 88 ? 21.011 -17.919 34.755 1.00 44.38 88 ASP A C 1
ATOM 700 O O . ASP A 1 88 ? 21.474 -18.717 35.567 1.00 44.38 88 ASP A O 1
ATOM 704 N N . GLY A 1 89 ? 21.110 -16.595 34.930 1.00 48.56 89 GLY A N 1
ATOM 705 C CA . GLY A 1 89 ? 21.804 -15.966 36.057 1.00 48.56 89 GLY A CA 1
ATOM 706 C C . GLY A 1 89 ? 23.334 -15.977 35.947 1.00 48.56 89 GLY A C 1
ATOM 707 O O . GLY A 1 89 ? 24.011 -15.551 36.882 1.00 48.56 89 GLY A O 1
ATOM 708 N N . SER A 1 90 ? 23.906 -16.441 34.828 1.00 47.62 90 SER A N 1
ATOM 709 C CA . SER A 1 90 ? 25.344 -16.340 34.570 1.00 47.62 90 SER A CA 1
ATOM 710 C C . SER A 1 90 ? 25.703 -15.001 33.911 1.00 47.62 90 SER A C 1
ATOM 712 O O . SER A 1 90 ? 25.039 -14.519 32.990 1.00 47.62 90 SER A O 1
ATOM 714 N N . VAL A 1 91 ? 26.785 -14.379 34.379 1.00 47.25 91 VAL A N 1
ATOM 715 C CA . VAL A 1 91 ? 27.350 -13.177 33.755 1.00 47.25 91 VAL A CA 1
ATOM 716 C C . VAL A 1 91 ? 28.373 -13.635 32.720 1.00 47.25 91 VAL A C 1
ATOM 718 O O . VAL A 1 91 ? 29.497 -13.985 33.066 1.00 47.25 91 VAL A O 1
ATOM 721 N N . GLU A 1 92 ? 27.989 -13.658 31.443 1.00 52.78 92 GLU A N 1
ATOM 722 C CA . GLU A 1 92 ? 28.973 -13.736 30.358 1.00 52.78 92 GLU A CA 1
ATOM 723 C C . GLU A 1 92 ? 29.603 -12.363 30.207 1.00 52.78 92 GLU A C 1
ATOM 725 O O . GLU A 1 92 ? 28.915 -11.359 29.994 1.00 52.78 92 GLU A O 1
ATOM 730 N N . THR A 1 93 ? 30.923 -12.300 30.324 1.00 55.50 93 THR A N 1
ATOM 731 C CA . THR A 1 93 ? 31.605 -11.032 30.099 1.00 55.50 93 THR A CA 1
ATOM 732 C C . THR A 1 93 ? 31.420 -10.640 28.634 1.00 55.50 93 THR A C 1
ATOM 734 O O . THR A 1 93 ? 31.490 -11.480 27.734 1.00 55.50 93 THR A O 1
ATOM 737 N N . LEU A 1 94 ? 31.195 -9.350 28.354 1.00 51.44 94 LEU A N 1
ATOM 738 C CA . LEU A 1 94 ? 31.027 -8.858 26.977 1.00 51.44 94 LEU A CA 1
ATOM 739 C C . LEU A 1 94 ? 32.179 -9.337 26.067 1.00 51.44 94 LEU A C 1
ATOM 741 O O . LEU A 1 94 ? 31.976 -9.628 24.893 1.00 51.44 94 LEU A O 1
ATOM 745 N N . GLN A 1 95 ? 33.375 -9.494 26.646 1.00 49.38 95 GLN A N 1
ATOM 746 C CA . GLN A 1 95 ? 34.579 -10.007 25.996 1.00 49.38 95 GLN A CA 1
ATOM 747 C C . GLN A 1 95 ? 34.454 -11.459 25.505 1.00 49.38 95 GLN A C 1
ATOM 749 O O . GLN A 1 95 ? 34.968 -11.770 24.433 1.00 49.38 95 GLN A O 1
ATOM 754 N N . GLU A 1 96 ? 33.755 -12.338 26.222 1.00 57.53 96 GLU A N 1
ATOM 755 C CA . GLU A 1 96 ? 33.555 -13.742 25.829 1.00 57.53 96 GLU A CA 1
ATOM 756 C C . GLU A 1 96 ? 32.548 -13.872 24.684 1.00 57.53 96 GLU A C 1
ATOM 758 O O . GLU A 1 96 ? 32.810 -14.571 23.696 1.00 57.53 96 GLU A O 1
ATOM 763 N N . LYS A 1 97 ? 31.444 -13.116 24.750 1.00 55.88 97 LYS A N 1
ATOM 764 C CA . LYS A 1 97 ? 30.472 -13.025 23.651 1.00 55.88 97 LYS A CA 1
ATOM 765 C C . LYS A 1 97 ? 31.128 -12.479 22.382 1.00 55.88 97 LYS A C 1
ATOM 767 O O . LYS A 1 97 ? 30.998 -13.068 21.307 1.00 55.88 97 LYS A O 1
ATOM 772 N N . LEU A 1 98 ? 31.906 -11.404 22.521 1.00 53.34 98 LEU A N 1
ATOM 773 C CA . LEU A 1 98 ? 32.646 -10.785 21.422 1.00 53.34 98 LEU A CA 1
ATOM 774 C C . LEU A 1 98 ? 33.731 -11.712 20.862 1.00 53.34 98 LEU A C 1
ATOM 776 O O . LEU A 1 98 ? 33.914 -11.768 19.647 1.00 53.34 98 LEU A O 1
ATOM 780 N N . ALA A 1 99 ? 34.425 -12.491 21.697 1.00 61.88 99 ALA A N 1
ATOM 781 C CA . ALA A 1 99 ? 35.414 -13.465 21.236 1.00 61.88 99 ALA A CA 1
ATOM 782 C C . ALA A 1 99 ? 34.778 -14.582 20.393 1.00 61.88 99 ALA A C 1
ATOM 784 O O . ALA A 1 99 ? 35.343 -14.973 19.365 1.00 61.88 99 ALA A O 1
ATOM 785 N N . ARG A 1 100 ? 33.587 -15.056 20.779 1.00 69.31 100 ARG A N 1
ATOM 786 C CA . ARG A 1 100 ? 32.824 -16.050 20.013 1.00 69.31 100 ARG A CA 1
ATOM 787 C C . ARG A 1 100 ? 32.354 -15.490 18.671 1.00 69.31 100 ARG A C 1
ATOM 789 O O . ARG A 1 100 ? 32.648 -16.086 17.636 1.00 69.31 100 ARG A O 1
ATOM 796 N N . GLU A 1 101 ? 31.736 -14.311 18.667 1.00 60.38 101 GLU A N 1
ATOM 797 C CA . GLU A 1 101 ? 31.285 -13.648 17.435 1.00 60.38 101 GLU A CA 1
ATOM 798 C C . GLU A 1 101 ? 32.460 -13.317 16.500 1.00 60.38 101 GLU A C 1
ATOM 800 O O . GLU A 1 101 ? 32.371 -13.483 15.282 1.00 60.38 101 GLU A O 1
ATOM 805 N N . LYS A 1 102 ? 33.612 -12.914 17.050 1.00 62.50 102 LYS A N 1
ATOM 806 C CA . LYS A 1 102 ? 34.842 -12.668 16.284 1.00 62.50 102 LYS A CA 1
ATOM 807 C C . LYS A 1 102 ? 35.400 -13.956 15.675 1.00 62.50 102 LYS A C 1
ATOM 809 O O . LYS A 1 102 ? 35.914 -13.914 14.557 1.00 62.50 102 LYS A O 1
ATOM 814 N N . LYS A 1 103 ? 35.280 -15.097 16.363 1.00 66.31 103 LYS A N 1
ATOM 815 C CA . LYS A 1 103 ? 35.689 -16.420 15.861 1.00 66.31 103 LYS A CA 1
ATOM 816 C C . LYS A 1 103 ? 34.771 -16.904 14.735 1.00 66.31 103 LYS A C 1
ATOM 818 O O . LYS A 1 103 ? 35.279 -17.334 13.701 1.00 66.31 103 LYS A O 1
ATOM 823 N N . GLU A 1 104 ? 33.457 -16.752 14.897 1.00 60.25 104 GLU A N 1
ATOM 824 C CA . GLU A 1 104 ? 32.450 -17.066 13.871 1.00 60.25 104 GLU A CA 1
ATOM 825 C C . GLU A 1 104 ? 32.643 -16.188 12.622 1.00 60.25 104 GLU A C 1
ATOM 827 O O . GLU A 1 104 ? 32.775 -16.708 11.516 1.00 60.25 104 GLU A O 1
ATOM 832 N N . ARG A 1 105 ? 32.818 -14.868 12.785 1.00 58.50 105 ARG A N 1
ATOM 833 C CA . ARG A 1 105 ? 33.100 -13.940 11.670 1.00 58.50 105 ARG A CA 1
ATOM 834 C C . ARG A 1 105 ? 34.401 -14.261 10.937 1.00 58.50 105 ARG A C 1
ATOM 836 O O . ARG A 1 105 ? 34.478 -14.095 9.721 1.00 58.50 105 ARG A O 1
ATOM 843 N N . LYS A 1 106 ? 35.438 -14.706 11.655 1.00 58.94 106 LYS A N 1
ATOM 844 C CA . LYS A 1 106 ? 36.720 -15.088 11.046 1.00 58.94 106 LYS A CA 1
ATOM 845 C C . LYS A 1 106 ? 36.578 -16.373 10.225 1.00 58.94 106 LYS A C 1
ATOM 847 O O . LYS A 1 106 ? 37.164 -16.448 9.150 1.00 58.94 106 LYS A O 1
ATOM 852 N N . ALA A 1 107 ? 35.779 -17.338 10.686 1.00 58.62 107 ALA A N 1
ATOM 853 C CA . ALA A 1 107 ? 35.454 -18.543 9.921 1.00 58.62 107 ALA A CA 1
ATOM 854 C C . ALA A 1 107 ? 34.682 -18.198 8.634 1.00 58.62 107 ALA A C 1
ATOM 856 O O . ALA A 1 107 ? 35.096 -18.600 7.548 1.00 58.62 107 ALA A O 1
ATOM 857 N N . ASP A 1 108 ? 33.666 -17.342 8.748 1.00 50.97 108 ASP A N 1
ATOM 858 C CA . ASP A 1 108 ? 32.872 -16.829 7.626 1.00 50.97 108 ASP A CA 1
ATOM 859 C C . ASP A 1 108 ? 33.730 -16.079 6.590 1.00 50.97 108 ASP A C 1
ATOM 861 O O . ASP A 1 108 ? 33.595 -16.271 5.381 1.00 50.97 108 ASP A O 1
ATOM 865 N N . ALA A 1 109 ? 34.647 -15.221 7.051 1.00 53.22 109 ALA A N 1
ATOM 866 C CA . ALA A 1 109 ? 35.556 -14.473 6.184 1.00 53.22 109 ALA A CA 1
ATOM 867 C C . ALA A 1 109 ? 36.559 -15.391 5.465 1.00 53.22 109 ALA A C 1
ATOM 869 O O . ALA A 1 109 ? 36.866 -15.172 4.291 1.00 53.22 109 ALA A O 1
ATOM 870 N N . ILE A 1 110 ? 37.047 -16.436 6.142 1.00 61.44 110 ILE A N 1
ATOM 871 C CA . ILE A 1 110 ? 37.919 -17.454 5.543 1.00 61.44 110 ILE A CA 1
ATOM 872 C C . ILE A 1 110 ? 37.160 -18.238 4.468 1.00 61.44 110 ILE A C 1
ATOM 874 O O . ILE A 1 110 ? 37.706 -18.462 3.389 1.00 61.44 110 ILE A O 1
ATOM 878 N N . GLU A 1 111 ? 35.907 -18.617 4.715 1.00 57.72 111 GLU A N 1
ATOM 879 C CA . GLU A 1 111 ? 35.079 -19.328 3.736 1.00 57.72 111 GLU A CA 1
ATOM 880 C C . GLU A 1 111 ? 34.778 -18.460 2.503 1.00 57.72 111 GLU A C 1
ATOM 882 O O . GLU A 1 111 ? 34.954 -18.907 1.367 1.00 57.72 111 GLU A O 1
ATOM 887 N N . ARG A 1 112 ? 34.449 -17.175 2.703 1.00 50.97 112 ARG A N 1
ATOM 888 C CA . ARG A 1 112 ? 34.263 -16.206 1.606 1.00 50.97 112 ARG A CA 1
ATOM 889 C C . ARG A 1 112 ? 35.546 -15.969 0.810 1.00 50.97 112 ARG A C 1
ATOM 891 O O . ARG A 1 112 ? 35.487 -15.870 -0.412 1.00 50.97 112 ARG A O 1
ATOM 898 N N . SER A 1 113 ? 36.699 -15.903 1.475 1.00 54.72 113 SER A N 1
ATOM 899 C CA . SER A 1 113 ? 38.006 -15.751 0.821 1.00 54.72 113 SER A CA 1
ATOM 900 C C . SER A 1 113 ? 38.374 -16.979 -0.020 1.00 54.72 113 SER A C 1
ATOM 902 O O . SER A 1 113 ? 38.763 -16.838 -1.180 1.00 54.72 113 SER A O 1
ATOM 904 N N . LYS A 1 114 ? 38.154 -18.191 0.513 1.00 59.50 114 LYS A N 1
ATOM 905 C CA . LYS A 1 114 ? 38.328 -19.450 -0.233 1.00 59.50 114 LYS A CA 1
ATOM 906 C C . LYS A 1 114 ? 37.434 -19.497 -1.470 1.00 59.50 114 LYS A C 1
ATOM 908 O O . LYS A 1 114 ? 37.901 -19.874 -2.541 1.00 59.50 114 LYS A O 1
ATOM 913 N N . LYS A 1 115 ? 36.181 -19.050 -1.345 1.00 52.62 115 LYS A N 1
ATOM 914 C CA . LYS A 1 115 ? 35.248 -18.973 -2.474 1.00 52.62 115 LYS A CA 1
ATOM 915 C C . LYS A 1 115 ? 35.696 -17.950 -3.525 1.00 52.62 115 LYS A C 1
ATOM 917 O O . LYS A 1 115 ? 35.729 -18.281 -4.700 1.00 52.62 115 LYS A O 1
ATOM 922 N N . ARG A 1 116 ? 36.180 -16.769 -3.113 1.00 52.62 116 ARG A N 1
ATOM 923 C CA . ARG A 1 116 ? 36.766 -15.769 -4.032 1.00 52.62 116 ARG A CA 1
ATOM 924 C C . ARG A 1 116 ? 37.992 -16.288 -4.781 1.00 52.62 116 ARG A C 1
ATOM 926 O O . ARG A 1 116 ? 38.155 -15.969 -5.954 1.00 52.62 116 ARG A O 1
ATOM 933 N N . GLN A 1 117 ? 38.858 -17.062 -4.126 1.00 55.22 117 GLN A N 1
ATOM 934 C CA . GLN A 1 117 ? 40.010 -17.679 -4.790 1.00 55.22 117 GLN A CA 1
ATOM 935 C C . GLN A 1 117 ? 39.586 -18.769 -5.781 1.00 55.22 117 GLN A C 1
ATOM 937 O O . GLN A 1 117 ? 40.152 -18.833 -6.871 1.00 55.22 117 GLN A O 1
ATOM 942 N N . ALA A 1 118 ? 38.580 -19.578 -5.436 1.00 55.75 118 ALA A N 1
ATOM 943 C CA . ALA A 1 118 ? 38.012 -20.573 -6.344 1.00 55.75 118 ALA A CA 1
ATOM 944 C C . ALA A 1 118 ? 37.377 -19.912 -7.579 1.00 55.75 118 ALA A C 1
ATOM 946 O O . ALA A 1 118 ? 37.685 -20.304 -8.702 1.00 55.75 118 ALA A O 1
ATOM 947 N N . ASP A 1 119 ? 36.593 -18.850 -7.376 1.00 46.78 119 ASP A N 1
ATOM 948 C CA . ASP A 1 119 ? 35.982 -18.081 -8.461 1.00 46.78 119 ASP A CA 1
ATOM 949 C C . ASP A 1 119 ? 37.063 -17.442 -9.346 1.00 46.78 119 ASP A C 1
ATOM 951 O O . ASP A 1 119 ? 37.017 -17.562 -10.567 1.00 46.78 119 ASP A O 1
ATOM 955 N N . LYS A 1 120 ? 38.095 -16.821 -8.754 1.00 53.25 120 LYS A N 1
ATOM 956 C CA . LYS A 1 120 ? 39.202 -16.209 -9.507 1.00 53.25 120 LYS A CA 1
ATOM 957 C C . LYS A 1 120 ? 39.957 -17.230 -10.369 1.00 53.25 120 LYS A C 1
ATOM 959 O O . LYS A 1 120 ? 40.262 -16.932 -11.519 1.00 53.25 120 LYS A O 1
ATOM 964 N N . LYS A 1 121 ? 40.215 -18.431 -9.840 1.00 56.50 121 LYS A N 1
ATOM 965 C CA . LYS A 1 121 ? 40.872 -19.518 -10.582 1.00 56.50 121 LYS A CA 1
ATOM 966 C C . LYS A 1 121 ? 40.005 -20.020 -11.742 1.00 56.50 121 LYS A C 1
ATOM 968 O O . LYS A 1 121 ? 40.510 -20.185 -12.847 1.00 56.50 121 LYS A O 1
ATOM 973 N N . TYR A 1 122 ? 38.702 -20.182 -11.513 1.00 49.00 122 TYR A N 1
ATOM 974 C CA . TYR A 1 122 ? 37.740 -20.524 -12.562 1.00 49.00 122 TYR A CA 1
ATOM 975 C C . TYR A 1 122 ? 37.715 -19.472 -13.687 1.00 49.00 122 TYR A C 1
ATOM 977 O O . TYR A 1 122 ? 37.645 -19.821 -14.862 1.00 49.00 122 TYR A O 1
ATOM 985 N N . PHE A 1 123 ? 37.844 -18.184 -13.348 1.00 46.84 123 PHE A N 1
ATOM 986 C CA . PHE A 1 123 ? 37.916 -17.101 -14.334 1.00 46.84 123 PHE A CA 1
ATOM 987 C C . PHE A 1 123 ? 39.212 -17.087 -15.143 1.00 46.84 123 PHE A C 1
ATOM 989 O O . PHE A 1 123 ? 39.159 -16.838 -16.343 1.00 46.84 123 PHE A O 1
ATOM 996 N N . GLU A 1 124 ? 40.363 -17.356 -14.526 1.00 54.50 124 GLU A N 1
ATOM 997 C CA . GLU A 1 124 ? 41.623 -17.489 -15.268 1.00 54.50 124 GLU A CA 1
ATOM 998 C C . GLU A 1 124 ? 41.565 -18.682 -16.240 1.00 54.50 124 GLU A C 1
ATOM 1000 O O . GLU A 1 124 ? 42.015 -18.561 -17.377 1.00 54.50 124 GLU A O 1
ATOM 1005 N N . GLU A 1 125 ? 40.918 -19.787 -15.852 1.00 50.44 125 GLU A N 1
ATOM 1006 C CA . GLU A 1 125 ? 40.685 -20.950 -16.724 1.00 50.44 125 GLU A CA 1
ATOM 1007 C C . GLU A 1 125 ? 39.680 -20.664 -17.857 1.00 50.44 125 GLU A C 1
ATOM 1009 O O . GLU A 1 125 ? 39.908 -21.072 -18.995 1.00 50.44 125 GLU A O 1
ATOM 1014 N N . MET A 1 126 ? 38.593 -19.931 -17.588 1.00 44.72 126 MET A N 1
ATOM 1015 C CA . MET A 1 126 ? 37.600 -19.555 -18.607 1.00 44.72 126 MET A CA 1
ATOM 1016 C C . MET A 1 126 ? 38.125 -18.506 -19.586 1.00 44.72 126 MET A C 1
ATOM 1018 O O . MET A 1 126 ? 37.874 -18.601 -20.785 1.00 44.72 126 MET A O 1
ATOM 1022 N N . LYS A 1 127 ? 38.903 -17.534 -19.099 1.00 46.12 127 LYS A N 1
ATOM 1023 C CA . LYS A 1 127 ? 39.566 -16.541 -19.949 1.00 46.12 127 LYS A CA 1
ATOM 1024 C C . LYS A 1 127 ? 40.560 -17.218 -20.893 1.00 46.12 127 LYS A C 1
ATOM 1026 O O . LYS A 1 127 ? 40.541 -16.946 -22.085 1.00 46.12 127 LYS A O 1
ATOM 1031 N N . LYS A 1 128 ? 41.328 -18.181 -20.375 1.00 49.28 128 LYS A N 1
ATOM 1032 C CA . LYS A 1 128 ? 42.260 -18.988 -21.164 1.00 49.28 128 LYS A CA 1
ATOM 1033 C C . LYS A 1 128 ? 41.545 -19.866 -22.202 1.00 49.28 128 LYS A C 1
ATOM 1035 O O . LYS A 1 128 ? 41.985 -19.931 -23.339 1.00 49.28 128 LYS A O 1
ATOM 1040 N N . ARG A 1 129 ? 40.391 -20.458 -21.862 1.00 48.16 129 ARG A N 1
ATOM 1041 C CA . ARG A 1 129 ? 39.555 -21.219 -22.815 1.00 48.16 129 ARG A CA 1
ATOM 1042 C C . ARG A 1 129 ? 38.963 -20.360 -23.936 1.00 48.16 129 ARG A C 1
ATOM 1044 O O . ARG A 1 129 ? 38.917 -20.826 -25.067 1.00 48.16 129 ARG A O 1
ATOM 1051 N N . ASN A 1 130 ? 38.555 -19.127 -23.640 1.00 45.03 130 ASN A N 1
ATOM 1052 C CA . ASN A 1 130 ? 38.067 -18.188 -24.657 1.00 45.03 130 ASN A CA 1
ATOM 1053 C C . ASN A 1 130 ? 39.193 -17.616 -25.533 1.00 45.03 130 ASN A C 1
ATOM 1055 O O . ASN A 1 130 ? 38.939 -17.241 -26.672 1.00 45.03 130 ASN A O 1
ATOM 1059 N N . GLU A 1 131 ? 40.423 -17.543 -25.018 1.00 46.31 131 GLU A N 1
ATOM 1060 C CA . GLU A 1 131 ? 41.602 -17.116 -25.783 1.00 46.31 131 GLU A CA 1
ATOM 1061 C C . GLU A 1 131 ? 42.193 -18.257 -26.643 1.00 46.31 131 GLU A C 1
ATOM 1063 O O . GLU A 1 131 ? 42.807 -17.979 -27.670 1.00 46.31 131 GLU A O 1
ATOM 1068 N N . GLU A 1 132 ? 41.987 -19.529 -26.266 1.00 46.12 132 GLU A N 1
ATOM 1069 C CA . GLU A 1 132 ? 42.587 -20.707 -26.926 1.00 46.12 132 GLU A CA 1
ATOM 1070 C C . GLU A 1 132 ? 41.634 -21.501 -27.854 1.00 46.12 132 GLU A C 1
ATOM 1072 O O . GLU A 1 132 ? 42.115 -22.330 -28.624 1.00 46.12 132 GLU A O 1
ATOM 1077 N N . GLY A 1 133 ? 40.311 -21.282 -27.827 1.00 38.22 133 GLY A N 1
ATOM 1078 C CA . GLY A 1 133 ? 39.341 -22.145 -28.521 1.00 38.22 133 GLY A CA 1
ATOM 1079 C C . GLY A 1 133 ? 38.298 -21.413 -29.365 1.00 38.22 133 GLY A C 1
ATOM 1080 O O . GLY A 1 133 ? 37.203 -21.126 -28.890 1.00 38.22 133 GLY A O 1
ATOM 1081 N N . GLY A 1 134 ? 38.598 -21.191 -30.645 1.00 41.00 134 GLY A N 1
ATOM 1082 C CA . GLY A 1 134 ? 37.570 -21.045 -31.672 1.00 41.00 134 GLY A CA 1
ATOM 1083 C C . GLY A 1 134 ? 37.228 -22.417 -32.248 1.00 41.00 134 GLY A C 1
ATOM 1084 O O . GLY A 1 134 ? 37.958 -22.861 -33.119 1.00 41.00 134 GLY A O 1
ATOM 1085 N N . GLU A 1 135 ? 36.194 -23.090 -31.725 1.00 29.95 135 GLU A N 1
ATOM 1086 C CA . GLU A 1 135 ? 35.302 -24.040 -32.431 1.00 29.95 135 GLU A CA 1
ATOM 1087 C C . GLU A 1 135 ? 34.372 -24.815 -31.463 1.00 29.95 135 GLU A C 1
ATOM 1089 O O . GLU A 1 135 ? 34.770 -25.243 -30.383 1.00 29.95 135 GLU A O 1
ATOM 1094 N N . GLU A 1 136 ? 33.117 -24.963 -31.909 1.00 34.00 136 GLU A N 1
ATOM 1095 C CA . GLU A 1 136 ? 32.041 -25.894 -31.515 1.00 34.00 136 GLU A CA 1
ATOM 1096 C C . GLU A 1 136 ? 31.820 -26.286 -30.037 1.00 34.00 136 GLU A C 1
ATOM 1098 O O . GLU A 1 136 ? 32.396 -27.242 -29.522 1.00 34.00 136 GLU A O 1
ATOM 1103 N N . VAL A 1 137 ? 30.746 -25.745 -29.441 1.00 30.61 137 VAL A N 1
ATOM 1104 C CA . VAL A 1 137 ? 29.874 -26.541 -28.555 1.00 30.61 137 VAL A CA 1
ATOM 1105 C C . VAL A 1 137 ? 28.412 -26.297 -28.925 1.00 30.61 137 VAL A C 1
ATOM 1107 O O . VAL A 1 137 ? 27.742 -25.395 -28.426 1.00 30.61 137 VAL A O 1
ATOM 1110 N N . GLY A 1 138 ? 27.909 -27.133 -29.831 1.00 25.03 138 GLY A N 1
ATOM 1111 C CA . GLY A 1 138 ? 26.486 -27.272 -30.100 1.00 25.03 138 GLY A CA 1
ATOM 1112 C C . GLY A 1 138 ? 25.763 -28.114 -29.041 1.00 25.03 138 GLY A C 1
ATOM 1113 O O . GLY A 1 138 ? 26.320 -29.042 -28.459 1.00 25.03 138 GLY A O 1
ATOM 1114 N N . ARG A 1 139 ? 24.457 -27.840 -28.925 1.00 25.53 139 ARG A N 1
ATOM 1115 C CA . ARG A 1 139 ? 23.390 -28.637 -28.285 1.00 25.53 139 ARG A CA 1
ATOM 1116 C C . ARG A 1 139 ? 23.358 -28.652 -26.753 1.00 25.53 139 ARG A C 1
ATOM 1118 O O . ARG A 1 139 ? 23.862 -29.573 -26.118 1.00 25.53 139 ARG A O 1
ATOM 1125 N N . ILE A 1 140 ? 22.511 -27.790 -26.186 1.00 23.28 140 ILE A N 1
ATOM 1126 C CA . ILE A 1 140 ? 21.760 -28.137 -24.972 1.00 23.28 140 ILE A CA 1
ATOM 1127 C C . ILE A 1 140 ? 20.258 -28.070 -25.262 1.00 23.28 140 ILE A C 1
ATOM 1129 O O . ILE A 1 140 ? 19.727 -27.116 -25.822 1.00 23.28 140 ILE A O 1
ATOM 1133 N N . ARG A 1 141 ? 19.608 -29.191 -24.943 1.00 21.48 141 ARG A N 1
ATOM 1134 C CA . ARG A 1 141 ? 18.196 -29.518 -25.139 1.00 21.48 141 ARG A CA 1
ATOM 1135 C C . ARG A 1 141 ? 17.278 -28.573 -24.365 1.00 21.48 141 ARG A C 1
ATOM 1137 O O . ARG A 1 141 ? 17.464 -28.372 -23.170 1.00 21.48 141 ARG A O 1
ATOM 1144 N N . ILE A 1 142 ? 16.184 -28.185 -25.015 1.00 25.83 142 ILE A N 1
ATOM 1145 C CA . ILE A 1 142 ? 14.945 -27.744 -24.369 1.00 25.83 142 ILE A CA 1
ATOM 1146 C C . ILE A 1 142 ? 14.505 -28.824 -23.360 1.00 25.83 142 ILE A C 1
ATOM 1148 O O . ILE A 1 142 ? 14.199 -29.955 -23.747 1.00 25.83 142 ILE A O 1
ATOM 1152 N N . ARG A 1 143 ? 14.454 -28.483 -22.067 1.00 20.38 143 ARG A N 1
ATOM 1153 C CA . ARG A 1 143 ? 13.714 -29.233 -21.038 1.00 20.38 143 ARG A CA 1
ATOM 1154 C C . ARG A 1 143 ? 12.992 -28.276 -20.084 1.00 20.38 143 ARG A C 1
ATOM 1156 O O . ARG A 1 143 ? 13.609 -27.581 -19.295 1.00 20.38 143 ARG A O 1
ATOM 1163 N N . SER A 1 144 ? 11.666 -28.295 -20.208 1.00 21.28 144 SER A N 1
ATOM 1164 C CA . SER A 1 144 ? 10.619 -28.099 -19.191 1.00 21.28 144 SER A CA 1
ATOM 1165 C C . SER A 1 144 ? 10.940 -27.337 -17.888 1.00 21.28 144 SER A C 1
ATOM 1167 O O . SER A 1 144 ? 11.562 -27.869 -16.973 1.00 21.28 144 SER A O 1
ATOM 1169 N N . TRP A 1 145 ? 10.334 -26.152 -17.791 1.00 27.03 145 TRP A N 1
ATOM 1170 C CA . TRP A 1 145 ? 9.607 -25.549 -16.659 1.00 27.03 145 TRP A CA 1
ATOM 1171 C C . TRP A 1 145 ? 9.634 -26.250 -15.278 1.00 27.03 145 TRP A C 1
ATOM 1173 O O . TRP A 1 145 ? 9.133 -27.366 -15.136 1.00 27.03 145 TRP A O 1
ATOM 1183 N N . ARG A 1 146 ? 10.095 -25.505 -14.253 1.00 24.75 146 ARG A N 1
ATOM 1184 C CA . ARG A 1 146 ? 9.571 -25.335 -12.867 1.00 24.75 146 ARG A CA 1
ATOM 1185 C C . ARG A 1 146 ? 10.709 -24.795 -11.980 1.00 24.75 146 ARG A C 1
ATOM 1187 O O . ARG A 1 146 ? 11.594 -25.549 -11.596 1.00 24.75 146 ARG A O 1
ATOM 1194 N N . GLY A 1 147 ? 10.684 -23.512 -11.610 1.00 23.77 147 GLY A N 1
ATOM 1195 C CA . GLY A 1 147 ? 11.711 -22.919 -10.739 1.00 23.77 147 GLY A CA 1
ATOM 1196 C C . GLY A 1 147 ? 11.240 -21.632 -10.062 1.00 23.77 147 GLY A C 1
ATOM 1197 O O . GLY A 1 147 ? 10.617 -20.790 -10.693 1.00 23.77 147 GLY A O 1
ATOM 1198 N N . ARG A 1 148 ? 11.471 -21.526 -8.751 1.00 29.50 148 ARG A N 1
ATOM 1199 C CA . ARG A 1 148 ? 10.873 -20.562 -7.809 1.00 29.50 148 ARG A CA 1
ATOM 1200 C C . ARG A 1 148 ? 11.462 -19.145 -7.949 1.00 29.50 148 ARG A C 1
ATOM 1202 O O . ARG A 1 148 ? 12.677 -18.985 -8.009 1.00 29.50 148 ARG A O 1
ATOM 1209 N N . GLY A 1 149 ? 10.578 -18.142 -7.992 1.00 29.47 149 GLY A N 1
ATOM 1210 C CA . GLY A 1 149 ? 10.848 -16.740 -8.340 1.00 29.47 149 GLY A CA 1
ATOM 1211 C C . GLY A 1 149 ? 11.629 -15.931 -7.294 1.00 29.47 149 GLY A C 1
ATOM 1212 O O . GLY A 1 149 ? 11.258 -15.940 -6.129 1.00 29.47 149 GLY A O 1
ATOM 1213 N N . LYS A 1 150 ? 12.657 -15.174 -7.709 1.00 35.34 150 LYS A N 1
ATOM 1214 C CA . LYS A 1 150 ? 13.340 -14.143 -6.899 1.00 35.34 150 LYS A CA 1
ATOM 1215 C C . LYS A 1 150 ? 13.656 -12.921 -7.763 1.00 35.34 150 LYS A C 1
ATOM 1217 O O . LYS A 1 150 ? 14.193 -13.092 -8.849 1.00 35.34 150 LYS A O 1
ATOM 1222 N N . ARG A 1 151 ? 13.306 -11.723 -7.269 1.00 35.97 151 ARG A N 1
ATOM 1223 C CA . ARG A 1 151 ? 13.324 -10.395 -7.936 1.00 35.97 151 ARG A CA 1
ATOM 1224 C C . ARG A 1 151 ? 14.250 -10.284 -9.169 1.00 35.97 151 ARG A C 1
ATOM 1226 O O . ARG A 1 151 ? 15.460 -10.470 -9.082 1.00 35.97 151 ARG A O 1
ATOM 1233 N N . TRP A 1 152 ? 13.630 -9.944 -10.306 1.00 45.88 152 TRP A N 1
ATOM 1234 C CA . TRP A 1 152 ? 14.108 -10.244 -11.665 1.00 45.88 152 TRP A CA 1
ATOM 1235 C C . TRP A 1 152 ? 14.434 -9.018 -12.543 1.00 45.88 152 TRP A C 1
ATOM 1237 O O . TRP A 1 152 ? 14.692 -9.206 -13.729 1.00 45.88 152 TRP A O 1
ATOM 1247 N N . TRP A 1 153 ? 14.417 -7.772 -12.043 1.00 36.47 153 TRP A N 1
ATOM 1248 C CA . TRP A 1 153 ? 14.457 -6.592 -12.937 1.00 36.47 153 TRP A CA 1
ATOM 1249 C C . TRP A 1 153 ? 15.694 -6.556 -13.850 1.00 36.47 153 TRP A C 1
ATOM 1251 O O . TRP A 1 153 ? 15.555 -6.310 -15.043 1.00 36.47 153 TRP A O 1
ATOM 1261 N N . GLY A 1 154 ? 16.880 -6.923 -13.353 1.00 47.03 154 GLY A N 1
ATOM 1262 C CA . GLY A 1 154 ? 18.070 -7.046 -14.206 1.00 47.03 154 GLY A CA 1
ATOM 1263 C C . GLY A 1 154 ? 18.234 -8.404 -14.907 1.00 47.03 154 GLY A C 1
ATOM 1264 O O . GLY A 1 154 ? 19.135 -8.545 -15.727 1.00 47.03 154 GLY A O 1
ATOM 1265 N N . ARG A 1 155 ? 17.362 -9.389 -14.638 1.00 57.47 155 ARG A N 1
ATOM 1266 C CA . ARG A 1 155 ? 17.359 -10.704 -15.317 1.00 57.47 155 ARG A CA 1
ATOM 1267 C C . ARG A 1 155 ? 16.708 -10.672 -16.692 1.00 57.47 155 ARG A C 1
ATOM 1269 O O . ARG A 1 155 ? 16.942 -11.567 -17.481 1.00 57.47 155 ARG A O 1
ATOM 1276 N N . CYS A 1 156 ? 15.891 -9.663 -16.981 1.00 66.88 156 CYS A N 1
ATOM 1277 C CA . CYS A 1 156 ? 15.171 -9.577 -18.254 1.00 66.88 156 CYS A CA 1
ATOM 1278 C C . CYS A 1 156 ? 15.977 -8.861 -19.360 1.00 66.88 156 CYS A C 1
ATOM 1280 O O . CYS A 1 156 ? 15.426 -8.576 -20.417 1.00 66.88 156 CYS A O 1
ATOM 1282 N N . GLY A 1 157 ? 17.248 -8.516 -19.109 1.00 66.94 157 GLY A N 1
ATOM 1283 C CA . GLY A 1 157 ? 18.120 -7.843 -20.085 1.00 66.94 157 GLY A CA 1
ATOM 1284 C C . GLY A 1 157 ? 17.806 -6.360 -20.339 1.00 66.94 157 GLY A C 1
ATOM 1285 O O . GLY A 1 157 ? 18.318 -5.781 -21.295 1.00 66.94 157 GLY A O 1
ATOM 1286 N N . ASN A 1 158 ? 16.970 -5.734 -19.506 1.00 74.81 158 ASN A N 1
ATOM 1287 C CA . ASN A 1 158 ? 16.616 -4.319 -19.636 1.00 74.81 158 ASN A CA 1
ATOM 1288 C C . ASN A 1 158 ? 17.696 -3.401 -19.044 1.00 74.81 158 ASN A C 1
ATOM 1290 O O . ASN A 1 158 ? 18.341 -3.745 -18.050 1.00 74.81 158 ASN A O 1
ATOM 1294 N N . THR A 1 159 ? 17.824 -2.199 -19.603 1.00 76.25 159 THR A N 1
ATOM 1295 C CA . THR A 1 159 ? 18.528 -1.077 -18.961 1.00 76.25 159 THR A CA 1
ATOM 1296 C C . THR A 1 159 ? 17.530 -0.211 -18.210 1.00 76.25 159 THR A C 1
ATOM 1298 O O . THR A 1 159 ? 16.349 -0.161 -18.561 1.00 76.25 159 THR A O 1
ATOM 1301 N N . PHE A 1 160 ? 17.997 0.447 -17.153 1.00 78.00 160 PHE A N 1
ATOM 1302 C CA . PHE A 1 160 ? 17.159 1.172 -16.211 1.00 78.00 160 PHE A CA 1
ATOM 1303 C C . PHE A 1 160 ? 17.607 2.619 -16.057 1.00 78.00 160 PHE A C 1
ATOM 1305 O O . PHE A 1 160 ? 18.785 2.909 -15.838 1.00 78.00 160 PHE A O 1
ATOM 1312 N N . ILE A 1 161 ? 16.628 3.517 -16.074 1.00 81.50 161 ILE A N 1
ATOM 1313 C CA . ILE A 1 161 ? 16.733 4.838 -15.456 1.00 81.50 161 ILE A CA 1
ATOM 1314 C C . ILE A 1 161 ? 15.815 4.822 -14.238 1.00 81.50 161 ILE A C 1
ATOM 1316 O O . ILE A 1 161 ? 14.610 4.613 -14.370 1.00 81.50 161 ILE A O 1
ATOM 1320 N N . TYR A 1 162 ? 16.387 4.994 -13.054 1.00 84.81 162 TYR A N 1
ATOM 1321 C CA . TYR A 1 162 ? 15.675 5.024 -11.790 1.00 84.81 162 TYR A CA 1
ATOM 1322 C C . TYR A 1 162 ? 15.596 6.458 -11.270 1.00 84.81 162 TYR A C 1
ATOM 1324 O O . TYR A 1 162 ? 16.623 7.063 -10.953 1.00 84.81 162 TYR A O 1
ATOM 1332 N N . LYS A 1 163 ? 14.379 6.999 -11.162 1.00 85.19 163 LYS A N 1
ATOM 1333 C CA . LYS A 1 163 ? 14.139 8.286 -10.494 1.00 85.19 163 LYS A CA 1
ATOM 1334 C C . LYS A 1 163 ? 13.579 8.031 -9.093 1.00 85.19 163 LYS A C 1
ATOM 1336 O O . LYS A 1 163 ? 12.398 7.689 -9.009 1.00 85.19 163 LYS A O 1
ATOM 1341 N N . PRO A 1 164 ? 14.370 8.167 -8.011 1.00 81.44 164 PRO A N 1
ATOM 1342 C CA . PRO A 1 164 ? 13.833 8.116 -6.657 1.00 81.44 164 PRO A CA 1
ATOM 1343 C C . PRO A 1 164 ? 13.000 9.367 -6.343 1.00 81.44 164 PRO A C 1
ATOM 1345 O O . PRO A 1 164 ? 13.094 10.394 -7.030 1.00 81.44 164 PRO A O 1
ATOM 1348 N N . SER A 1 165 ? 12.237 9.299 -5.251 1.00 82.44 165 SER A N 1
ATOM 1349 C CA . SER A 1 165 ? 11.708 10.497 -4.599 1.00 82.44 165 SER A CA 1
ATOM 1350 C C . SER A 1 165 ? 12.855 11.426 -4.187 1.00 82.44 165 SER A C 1
ATOM 1352 O O . SER A 1 165 ? 13.870 10.988 -3.638 1.00 82.44 165 SER A O 1
ATOM 1354 N N . GLU A 1 166 ? 12.662 12.718 -4.427 1.00 78.88 166 GLU A N 1
ATOM 1355 C CA . GLU A 1 166 ? 13.535 13.813 -4.011 1.00 78.88 166 GLU A CA 1
ATOM 1356 C C . GLU A 1 166 ? 13.721 13.887 -2.487 1.00 78.88 166 GLU A C 1
ATOM 1358 O O . GLU A 1 166 ? 14.750 14.373 -2.025 1.00 78.88 166 GLU A O 1
ATOM 1363 N N . CYS A 1 167 ? 12.779 13.344 -1.709 1.00 79.56 167 CYS A N 1
ATOM 1364 C CA . CYS A 1 167 ? 12.844 13.306 -0.248 1.00 79.56 167 CYS A CA 1
ATOM 1365 C C . CYS A 1 167 ? 13.762 12.190 0.272 1.00 79.56 167 CYS A C 1
ATOM 1367 O O . CYS A 1 167 ? 14.287 12.282 1.377 1.00 79.56 167 CYS A O 1
ATOM 1369 N N . THR A 1 168 ? 13.962 11.119 -0.506 1.00 78.56 168 THR A N 1
ATOM 1370 C CA . THR A 1 168 ? 14.709 9.921 -0.075 1.00 78.56 168 THR A CA 1
ATOM 1371 C C . THR A 1 168 ? 15.674 9.378 -1.143 1.00 78.56 168 THR A C 1
ATOM 1373 O O . THR A 1 168 ? 15.606 8.192 -1.483 1.00 78.56 168 THR A O 1
ATOM 1376 N N . PRO A 1 169 ? 16.593 10.187 -1.704 1.00 79.94 169 PRO A N 1
ATOM 1377 C CA . PRO A 1 169 ? 17.428 9.751 -2.827 1.00 79.94 169 PRO A CA 1
ATOM 1378 C C . PRO A 1 169 ? 18.624 8.880 -2.409 1.00 79.94 169 PRO A C 1
ATOM 1380 O O . PRO A 1 169 ? 19.141 8.104 -3.214 1.00 79.94 169 PRO A O 1
ATOM 1383 N N . LEU A 1 170 ? 19.078 8.993 -1.156 1.00 81.81 170 LEU A N 1
ATOM 1384 C CA . LEU A 1 170 ? 20.393 8.501 -0.723 1.00 81.81 170 LEU A CA 1
ATOM 1385 C C . LEU A 1 170 ? 20.565 6.984 -0.881 1.00 81.81 170 LEU A C 1
ATOM 1387 O O . LEU A 1 170 ? 21.586 6.530 -1.396 1.00 81.81 170 LEU A O 1
ATOM 1391 N N . THR A 1 171 ? 19.561 6.187 -0.510 1.00 77.81 171 THR A N 1
ATOM 1392 C CA . THR A 1 171 ? 19.651 4.721 -0.629 1.00 77.81 171 THR A CA 1
ATOM 1393 C C . THR A 1 171 ? 19.731 4.272 -2.089 1.00 77.81 171 THR A C 1
ATOM 1395 O O . THR A 1 171 ? 20.446 3.323 -2.402 1.00 77.81 171 THR A O 1
ATOM 1398 N N . ALA A 1 172 ? 19.055 4.972 -3.005 1.00 78.44 172 ALA A N 1
ATOM 1399 C CA . ALA A 1 172 ? 19.102 4.658 -4.433 1.00 78.44 172 ALA A CA 1
ATOM 1400 C C . ALA A 1 172 ? 20.491 4.918 -5.029 1.00 78.44 172 ALA A C 1
ATOM 1402 O O . ALA A 1 172 ? 21.011 4.088 -5.775 1.00 78.44 172 ALA A O 1
ATOM 1403 N N . LEU A 1 173 ? 21.111 6.039 -4.649 1.00 82.50 173 LEU A N 1
ATOM 1404 C CA . LEU A 1 173 ? 22.489 6.356 -5.023 1.00 82.50 173 LEU A CA 1
ATOM 1405 C C . LEU A 1 173 ? 23.457 5.302 -4.476 1.00 82.50 173 LEU A C 1
ATOM 1407 O O . LEU A 1 173 ? 24.298 4.799 -5.219 1.00 82.50 173 LEU A O 1
ATOM 1411 N N . LYS A 1 174 ? 23.275 4.877 -3.218 1.00 82.25 174 LYS A N 1
ATOM 1412 C CA . LYS A 1 174 ? 24.118 3.832 -2.631 1.00 82.25 174 LYS A CA 1
ATOM 1413 C C . LYS A 1 174 ? 23.975 2.486 -3.345 1.00 82.25 174 LYS A C 1
ATOM 1415 O O . LYS A 1 174 ? 24.965 1.790 -3.548 1.00 82.25 174 LYS A O 1
ATOM 1420 N N .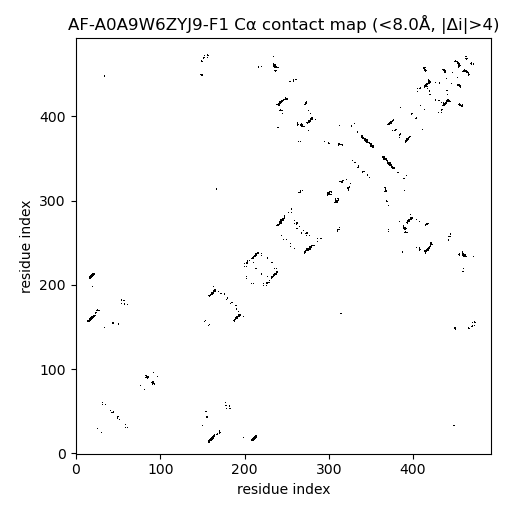 ILE A 1 175 ? 22.763 2.121 -3.763 1.00 79.25 175 ILE A N 1
ATOM 1421 C CA . ILE A 1 175 ? 22.534 0.917 -4.575 1.00 79.25 175 ILE A CA 1
ATOM 1422 C C . ILE A 1 175 ? 23.270 1.021 -5.918 1.00 79.25 175 ILE A C 1
ATOM 1424 O O . ILE A 1 175 ? 23.882 0.041 -6.338 1.00 79.25 175 ILE A O 1
ATOM 1428 N N . ALA A 1 176 ? 23.262 2.187 -6.571 1.00 78.88 176 ALA A N 1
ATOM 1429 C CA . ALA A 1 176 ? 23.992 2.389 -7.823 1.00 78.88 176 ALA A CA 1
ATOM 1430 C C . ALA A 1 176 ? 25.509 2.197 -7.654 1.00 78.88 176 ALA A C 1
ATOM 1432 O O . ALA A 1 176 ? 26.127 1.518 -8.474 1.00 78.88 176 ALA A O 1
ATOM 1433 N N . GLU A 1 177 ? 26.096 2.720 -6.570 1.00 82.12 177 GLU A N 1
ATOM 1434 C CA . GLU A 1 177 ? 27.507 2.485 -6.227 1.00 82.12 177 GLU A CA 1
ATOM 1435 C C . GLU A 1 177 ? 27.804 0.991 -6.064 1.00 82.12 177 GLU A C 1
ATOM 1437 O O . GLU A 1 177 ? 28.723 0.469 -6.691 1.00 82.12 177 GLU A O 1
ATOM 1442 N N . ILE A 1 178 ? 26.985 0.282 -5.279 1.00 81.31 178 ILE A N 1
ATOM 1443 C CA . ILE A 1 178 ? 27.164 -1.154 -5.023 1.00 81.31 178 ILE A CA 1
ATOM 1444 C C . ILE A 1 178 ? 27.039 -1.963 -6.322 1.00 81.31 178 ILE A C 1
ATOM 1446 O O . ILE A 1 178 ? 27.795 -2.910 -6.537 1.00 81.31 178 ILE A O 1
ATOM 1450 N N . LEU A 1 179 ? 26.100 -1.609 -7.204 1.00 76.19 179 LEU A N 1
ATOM 1451 C CA . LEU A 1 179 ? 25.941 -2.264 -8.504 1.00 76.19 179 LEU A CA 1
ATOM 1452 C C . LEU A 1 179 ? 27.163 -2.039 -9.400 1.00 76.19 179 LEU A C 1
ATOM 1454 O O . LEU A 1 179 ? 27.637 -2.984 -10.035 1.00 76.19 179 LEU A O 1
ATOM 1458 N N . LYS A 1 180 ? 27.711 -0.820 -9.406 1.00 79.31 180 LYS A N 1
ATOM 1459 C CA . LYS A 1 180 ? 28.949 -0.506 -10.123 1.00 79.31 180 LYS A CA 1
ATOM 1460 C C . LYS A 1 180 ? 30.130 -1.309 -9.575 1.00 79.31 180 LYS A C 1
ATOM 1462 O O . LYS A 1 180 ? 30.837 -1.952 -10.346 1.00 79.31 180 LYS A O 1
ATOM 1467 N N . GLU A 1 181 ? 30.300 -1.355 -8.255 1.00 82.25 181 GLU A N 1
ATOM 1468 C CA . GLU A 1 181 ? 31.334 -2.165 -7.591 1.00 82.25 181 GLU A CA 1
ATOM 1469 C C . GLU A 1 181 ? 31.181 -3.669 -7.869 1.00 82.25 181 GLU A C 1
ATOM 1471 O O . GLU A 1 181 ? 32.173 -4.388 -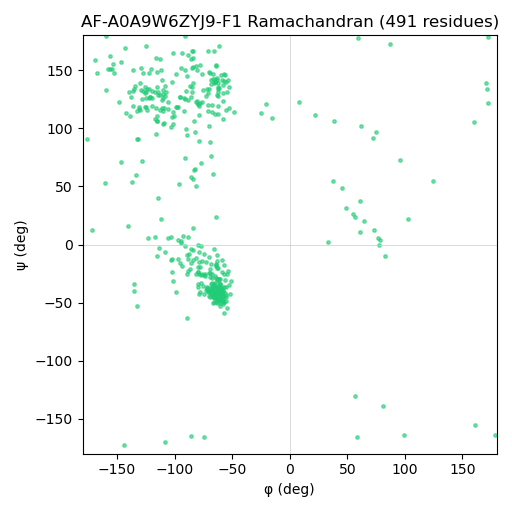8.006 1.00 82.25 181 GLU A O 1
ATOM 1476 N N . ALA A 1 182 ? 29.946 -4.162 -8.006 1.00 75.62 182 ALA A N 1
ATOM 1477 C CA . ALA A 1 182 ? 29.675 -5.551 -8.370 1.00 75.62 182 ALA A CA 1
ATOM 1478 C C . ALA A 1 182 ? 30.094 -5.892 -9.818 1.00 75.62 182 ALA A C 1
ATOM 1480 O O . ALA A 1 182 ? 30.265 -7.077 -10.139 1.00 75.62 182 ALA A O 1
ATOM 1481 N N . GLY A 1 183 ? 30.313 -4.873 -10.658 1.00 77.56 183 GLY A N 1
ATOM 1482 C CA . GLY A 1 183 ? 30.723 -4.986 -12.056 1.00 77.56 183 GLY A CA 1
ATOM 1483 C C . GLY A 1 183 ? 29.595 -4.760 -13.061 1.00 77.56 183 GLY A C 1
ATOM 1484 O O . GLY A 1 183 ? 29.697 -5.254 -14.182 1.00 77.56 183 GLY A O 1
ATOM 1485 N N . LEU A 1 184 ? 28.510 -4.070 -12.681 1.00 76.06 184 LEU A N 1
ATOM 1486 C CA . LEU A 1 184 ? 27.456 -3.712 -13.631 1.00 76.06 184 LEU A CA 1
ATOM 1487 C C . LEU A 1 184 ? 28.035 -2.773 -14.708 1.00 76.06 184 LEU A C 1
ATOM 1489 O O . LEU A 1 184 ? 28.650 -1.772 -14.333 1.00 76.06 184 LEU A O 1
ATOM 1493 N N . PRO A 1 185 ? 27.850 -3.054 -16.013 1.00 80.12 185 PRO A N 1
ATOM 1494 C CA . PRO A 1 185 ? 28.346 -2.169 -17.062 1.00 80.12 185 PRO A CA 1
ATOM 1495 C C . PRO A 1 185 ? 27.756 -0.758 -16.963 1.00 80.12 185 PRO A C 1
ATOM 1497 O O . PRO A 1 185 ? 26.588 -0.582 -16.596 1.00 80.12 185 PRO A O 1
ATOM 1500 N N . ASP A 1 186 ? 28.559 0.241 -17.331 1.00 77.44 186 ASP A N 1
ATOM 1501 C CA . ASP A 1 186 ? 28.120 1.635 -17.364 1.00 77.44 186 ASP A CA 1
ATOM 1502 C C . ASP A 1 186 ? 26.890 1.795 -18.278 1.00 77.44 186 ASP A C 1
ATOM 1504 O O . ASP A 1 186 ? 26.773 1.160 -19.327 1.00 77.44 186 ASP A O 1
ATOM 1508 N N . GLY A 1 187 ? 25.938 2.627 -17.852 1.00 72.44 187 GLY A N 1
ATOM 1509 C CA . GLY A 1 187 ? 24.691 2.879 -18.580 1.00 72.44 187 GLY A CA 1
ATOM 1510 C C . GLY A 1 187 ? 23.577 1.846 -18.363 1.00 72.44 187 GLY A C 1
ATOM 1511 O O . GLY A 1 187 ? 22.438 2.119 -18.740 1.00 72.44 187 GLY A O 1
ATOM 1512 N N . VAL A 1 188 ? 23.837 0.699 -17.717 1.00 75.44 188 VAL A N 1
ATOM 1513 C CA . VAL A 1 188 ? 22.791 -0.318 -17.474 1.00 75.44 188 VAL A CA 1
ATOM 1514 C C . VAL A 1 188 ? 21.830 0.075 -16.353 1.00 75.44 188 VAL A C 1
ATOM 1516 O O . VAL A 1 188 ? 20.636 -0.201 -16.446 1.00 75.44 188 VAL A O 1
ATOM 1519 N N . PHE A 1 189 ? 22.321 0.737 -15.307 1.00 79.38 189 PHE A N 1
ATOM 1520 C CA . PHE A 1 189 ? 21.496 1.291 -14.236 1.00 79.38 189 PHE A CA 1
ATOM 1521 C C . PHE A 1 189 ? 21.926 2.728 -13.968 1.00 79.38 189 PHE A C 1
ATOM 1523 O O . PHE A 1 189 ? 23.042 2.982 -13.522 1.00 79.38 189 PHE A O 1
ATOM 1530 N N . ASN A 1 190 ? 21.027 3.662 -14.248 1.00 79.81 190 ASN A N 1
ATOM 1531 C CA . ASN A 1 190 ? 21.253 5.091 -14.102 1.00 79.81 190 ASN A CA 1
ATOM 1532 C C . ASN A 1 190 ? 20.310 5.612 -13.026 1.00 79.81 190 ASN A C 1
ATOM 1534 O O . ASN A 1 190 ? 19.130 5.271 -13.037 1.00 79.81 190 ASN A O 1
ATOM 1538 N N . VAL A 1 191 ? 20.799 6.453 -12.120 1.00 83.19 191 VAL A N 1
ATOM 1539 C CA . VAL A 1 191 ? 19.953 7.121 -11.125 1.00 83.19 191 VAL A CA 1
ATOM 1540 C C . VAL A 1 191 ? 19.875 8.597 -11.470 1.00 83.19 191 VAL A C 1
ATOM 1542 O O . VAL A 1 191 ? 20.905 9.252 -11.601 1.00 83.19 191 VAL A O 1
ATOM 1545 N N . VAL A 1 192 ? 18.656 9.118 -11.604 1.00 83.62 192 VAL A N 1
ATOM 1546 C CA . VAL A 1 192 ? 18.408 10.541 -11.864 1.00 83.62 192 VAL A CA 1
ATOM 1547 C C . VAL A 1 192 ? 17.667 11.121 -10.671 1.00 83.62 192 VAL A C 1
ATOM 1549 O O . VAL A 1 192 ? 16.508 10.794 -10.432 1.00 83.62 192 VAL A O 1
ATOM 1552 N N . VAL A 1 193 ? 18.343 11.979 -9.910 1.00 84.75 193 VAL A N 1
ATOM 1553 C CA . VAL A 1 193 ? 17.729 12.711 -8.799 1.00 84.75 193 VAL A CA 1
ATOM 1554 C C . VAL A 1 193 ? 17.197 14.031 -9.336 1.00 84.75 193 VAL A C 1
ATOM 1556 O O . VAL A 1 193 ? 17.936 14.803 -9.941 1.00 84.75 193 VAL A O 1
ATOM 1559 N N . GLY A 1 194 ? 15.913 14.280 -9.117 1.00 77.88 194 GLY A N 1
ATOM 1560 C CA . GLY A 1 194 ? 15.247 15.485 -9.581 1.00 77.88 194 GLY A CA 1
ATOM 1561 C C . GLY A 1 194 ? 13.860 15.618 -8.972 1.00 77.88 194 GLY A C 1
ATOM 1562 O O . GLY A 1 194 ? 13.285 14.632 -8.497 1.00 77.88 194 GLY A O 1
ATOM 1563 N N . ASP A 1 195 ? 13.352 16.844 -8.975 1.00 80.12 195 ASP A N 1
ATOM 1564 C CA . ASP A 1 195 ? 12.049 17.194 -8.418 1.00 80.12 195 ASP A CA 1
ATOM 1565 C C . ASP A 1 195 ? 10.889 16.721 -9.320 1.00 80.12 195 ASP A C 1
ATOM 1567 O O . ASP A 1 195 ? 11.047 15.925 -10.259 1.00 80.12 195 ASP A O 1
ATOM 1571 N N . ARG A 1 196 ? 9.689 17.242 -9.053 1.00 78.69 196 ARG A N 1
ATOM 1572 C CA . ARG A 1 196 ? 8.476 16.971 -9.835 1.00 78.69 196 ARG A CA 1
ATOM 1573 C C . ARG A 1 196 ? 8.605 17.236 -11.341 1.00 78.69 196 ARG A C 1
ATOM 1575 O O . ARG A 1 196 ? 7.816 16.681 -12.102 1.00 78.69 196 ARG A O 1
ATOM 1582 N N . THR A 1 197 ? 9.536 18.081 -11.788 1.00 82.50 197 THR A N 1
ATOM 1583 C CA . THR A 1 197 ? 9.698 18.441 -13.208 1.00 82.50 197 THR A CA 1
ATOM 1584 C C . THR A 1 197 ? 10.386 17.343 -14.015 1.00 82.50 197 THR A C 1
ATOM 1586 O O . THR A 1 197 ? 10.124 17.202 -15.208 1.00 82.50 197 THR A O 1
ATOM 1589 N N . THR A 1 198 ? 11.202 16.506 -13.368 1.00 83.06 198 THR A N 1
ATOM 1590 C CA . THR A 1 198 ? 11.918 15.404 -14.028 1.00 83.06 198 THR A CA 1
ATOM 1591 C C . THR A 1 198 ? 10.995 14.231 -14.377 1.00 83.06 198 THR A C 1
ATOM 1593 O O . THR A 1 198 ? 11.257 13.500 -15.330 1.00 83.06 198 THR A O 1
ATOM 1596 N N . GLY A 1 199 ? 9.890 14.054 -13.643 1.00 83.25 199 GLY A N 1
ATOM 1597 C CA . GLY A 1 199 ? 8.902 12.997 -13.900 1.00 83.25 199 GLY A CA 1
ATOM 1598 C C . GLY A 1 199 ? 8.328 13.045 -15.324 1.00 83.25 199 GLY A C 1
ATOM 1599 O O . GLY A 1 199 ? 8.536 12.084 -16.065 1.00 83.25 199 GLY A O 1
ATOM 1600 N N . PRO A 1 200 ? 7.689 14.160 -15.737 1.00 85.12 200 PRO A N 1
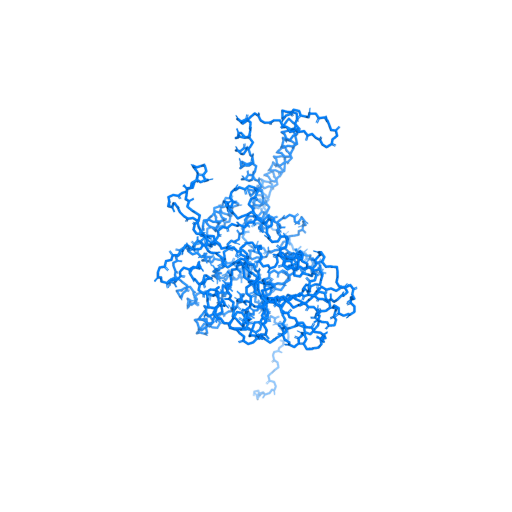ATOM 1601 C CA . PRO A 1 200 ? 7.162 14.350 -17.092 1.00 85.12 200 PRO A CA 1
ATOM 1602 C C . PRO A 1 200 ? 8.197 14.166 -18.205 1.00 85.12 200 PRO A C 1
ATOM 1604 O O . PRO A 1 200 ? 7.884 13.616 -19.259 1.00 85.12 200 PRO A O 1
ATOM 1607 N N . MET A 1 201 ? 9.446 14.591 -17.977 1.00 85.00 201 MET A N 1
ATOM 1608 C CA . MET A 1 201 ? 10.527 14.413 -18.954 1.00 85.00 201 MET A CA 1
ATOM 1609 C C . MET A 1 201 ? 10.793 12.932 -19.229 1.00 85.00 201 MET A C 1
ATOM 1611 O O . MET A 1 201 ? 11.010 12.554 -20.373 1.00 85.00 201 MET A O 1
ATOM 1615 N N . LEU A 1 202 ? 10.746 12.091 -18.194 1.00 83.12 202 LEU A N 1
ATOM 1616 C CA . LEU A 1 202 ? 10.952 10.649 -18.313 1.00 83.12 202 LEU A CA 1
ATOM 1617 C C . LEU A 1 202 ? 9.707 9.919 -18.833 1.00 83.12 202 LEU A C 1
ATOM 1619 O O . LEU A 1 202 ? 9.827 9.032 -19.679 1.00 83.12 202 LEU A O 1
ATOM 1623 N N . SER A 1 203 ? 8.515 10.275 -18.344 1.00 86.62 203 SER A N 1
ATOM 1624 C CA . SER A 1 203 ? 7.264 9.607 -18.722 1.00 86.62 203 SER A CA 1
ATOM 1625 C C . SER A 1 203 ? 6.884 9.853 -20.182 1.00 86.62 203 SER A C 1
ATOM 1627 O O . SER A 1 203 ? 6.359 8.942 -20.823 1.00 86.62 203 SER A O 1
ATOM 1629 N N . SER A 1 204 ? 7.195 11.029 -20.735 1.00 86.69 204 SER A N 1
ATOM 1630 C CA . SER A 1 204 ? 6.912 11.386 -22.135 1.00 86.69 204 SER A CA 1
ATOM 1631 C C . SER A 1 204 ? 8.020 10.992 -23.123 1.00 86.69 204 SER A C 1
ATOM 1633 O O . SER A 1 204 ? 7.776 10.951 -24.325 1.00 86.69 204 SER A O 1
ATOM 1635 N N . HIS A 1 205 ? 9.216 10.615 -22.657 1.00 84.44 205 HIS A N 1
ATOM 1636 C CA . HIS A 1 205 ? 10.366 10.364 -23.534 1.00 84.44 205 HIS A CA 1
ATOM 1637 C C . HIS A 1 205 ? 10.140 9.202 -24.527 1.00 84.44 205 HIS A C 1
ATOM 1639 O O . HIS A 1 205 ? 9.767 8.091 -24.140 1.00 84.44 205 HIS A O 1
ATOM 1645 N N . ASN A 1 206 ? 10.432 9.427 -25.814 1.00 83.38 206 ASN A N 1
ATOM 1646 C CA . ASN A 1 206 ? 10.142 8.484 -26.912 1.00 83.38 206 ASN A CA 1
ATOM 1647 C C . ASN A 1 206 ? 10.995 7.202 -26.896 1.00 83.38 206 ASN A C 1
ATOM 1649 O O . ASN A 1 206 ? 10.587 6.135 -27.375 1.00 83.38 206 ASN A O 1
ATOM 1653 N N . GLU A 1 207 ? 12.205 7.283 -26.348 1.00 81.88 207 GLU A N 1
ATOM 1654 C CA . GLU A 1 207 ? 13.090 6.116 -26.254 1.00 81.88 207 GLU A CA 1
ATOM 1655 C C . GLU A 1 207 ? 12.732 5.171 -25.105 1.00 81.88 207 GLU A C 1
ATOM 1657 O O . GLU A 1 207 ? 13.148 4.014 -25.112 1.00 81.88 207 GLU A O 1
ATOM 1662 N N . VAL A 1 208 ? 11.913 5.623 -24.157 1.00 81.56 208 VAL A N 1
ATOM 1663 C CA . VAL A 1 208 ? 11.498 4.820 -23.009 1.00 81.56 208 VAL A CA 1
ATOM 1664 C C . VAL A 1 208 ? 10.406 3.850 -23.432 1.00 81.56 208 VAL A C 1
ATOM 1666 O O . VAL A 1 208 ? 9.336 4.257 -23.884 1.00 81.56 208 VAL A O 1
ATOM 1669 N N . LYS A 1 209 ? 10.665 2.547 -23.285 1.00 81.06 209 LYS A N 1
ATOM 1670 C CA . LYS A 1 209 ? 9.751 1.497 -23.775 1.00 81.06 209 LYS A CA 1
ATOM 1671 C C . LYS A 1 209 ? 8.761 0.998 -22.732 1.00 81.06 209 LYS A C 1
ATOM 1673 O O . LYS A 1 209 ? 7.733 0.416 -23.086 1.00 81.06 209 LYS A O 1
ATOM 1678 N N . LYS A 1 210 ? 9.047 1.250 -21.458 1.00 87.38 210 LYS A N 1
ATOM 1679 C CA . LYS A 1 210 ? 8.155 0.945 -20.346 1.00 87.38 210 LYS A CA 1
ATOM 1680 C C . LYS A 1 210 ? 8.393 1.896 -19.177 1.00 87.38 210 LYS A C 1
ATOM 1682 O O . LYS A 1 210 ? 9.528 2.301 -18.936 1.00 87.38 210 LYS A O 1
ATOM 1687 N N . LEU A 1 211 ? 7.311 2.180 -18.457 1.00 88.00 211 LEU A N 1
ATOM 1688 C CA . LEU A 1 211 ? 7.314 2.827 -17.150 1.00 88.00 211 LEU A CA 1
ATOM 1689 C C . LEU A 1 211 ? 6.877 1.823 -16.072 1.00 88.00 211 LEU A C 1
ATOM 1691 O O . LEU A 1 211 ? 5.970 1.016 -16.288 1.00 88.00 211 LEU A O 1
ATOM 1695 N N . SER A 1 212 ? 7.503 1.873 -14.902 1.00 91.06 212 SER A N 1
ATOM 1696 C CA . SER A 1 212 ? 6.904 1.365 -13.661 1.00 91.06 212 SER A CA 1
ATOM 1697 C C . SER A 1 212 ? 6.832 2.521 -12.676 1.00 91.06 212 SER A C 1
ATOM 1699 O O . SER A 1 212 ? 7.838 3.215 -12.496 1.00 91.06 212 SER A O 1
ATOM 1701 N N . PHE A 1 213 ? 5.640 2.763 -12.127 1.00 92.12 213 PHE A N 1
ATOM 1702 C CA . PHE A 1 213 ? 5.378 3.845 -11.195 1.00 92.12 213 PHE A CA 1
ATOM 1703 C C . PHE A 1 213 ? 4.672 3.377 -9.934 1.00 92.12 213 PHE A C 1
ATOM 1705 O O . PHE A 1 213 ? 3.654 2.687 -9.992 1.00 92.12 213 PHE A O 1
ATOM 1712 N N . THR A 1 214 ? 5.191 3.841 -8.801 1.00 91.81 214 THR A N 1
ATOM 1713 C CA . THR A 1 214 ? 4.580 3.662 -7.487 1.00 91.81 214 THR A CA 1
ATOM 1714 C C . THR A 1 214 ? 4.390 5.031 -6.844 1.00 91.81 214 THR A C 1
ATOM 1716 O O . THR A 1 214 ? 5.356 5.789 -6.759 1.00 91.81 214 THR A O 1
ATOM 1719 N N . GLY A 1 215 ? 3.176 5.372 -6.403 1.00 90.50 215 GLY A N 1
ATOM 1720 C CA . GLY A 1 215 ? 2.884 6.678 -5.797 1.00 90.50 215 GLY A CA 1
ATOM 1721 C C . GLY A 1 215 ? 1.397 7.036 -5.789 1.00 90.50 215 GLY A C 1
ATOM 1722 O O . GLY A 1 215 ? 0.538 6.164 -5.834 1.00 90.50 215 GLY A O 1
ATOM 1723 N N . SER A 1 216 ? 1.063 8.329 -5.739 1.00 93.56 216 SER A N 1
ATOM 1724 C CA . SER A 1 216 ? -0.344 8.748 -5.669 1.00 93.56 216 SER A CA 1
ATOM 1725 C C . SER A 1 216 ? -1.120 8.417 -6.946 1.00 93.56 216 SER A C 1
ATOM 1727 O O . SER A 1 216 ? -0.595 8.514 -8.060 1.00 93.56 216 SER A O 1
ATOM 1729 N N . THR A 1 217 ? -2.410 8.099 -6.793 1.00 95.50 217 THR A N 1
ATOM 1730 C CA . THR A 1 217 ? -3.300 7.812 -7.927 1.00 95.50 217 THR A CA 1
ATOM 1731 C C . THR A 1 217 ? -3.337 8.958 -8.939 1.00 95.50 217 THR A C 1
ATOM 1733 O O . THR A 1 217 ? -3.281 8.721 -10.143 1.00 95.50 217 THR A O 1
ATOM 1736 N N . GLU A 1 218 ? -3.376 10.208 -8.471 1.00 94.62 218 GLU A N 1
ATOM 1737 C CA . GLU A 1 218 ? -3.390 11.387 -9.342 1.00 94.62 218 GLU A CA 1
ATOM 1738 C C . GLU A 1 218 ? -2.132 11.474 -10.220 1.00 94.62 218 GLU A C 1
ATOM 1740 O O . GLU A 1 218 ? -2.226 11.723 -11.425 1.00 94.62 218 GLU A O 1
ATOM 1745 N N . THR A 1 219 ? -0.955 11.228 -9.638 1.00 92.88 219 THR A N 1
ATOM 1746 C CA . THR A 1 219 ? 0.311 11.229 -10.384 1.00 92.88 219 THR A CA 1
ATOM 1747 C C . THR A 1 219 ? 0.363 10.064 -11.364 1.00 92.88 219 THR A C 1
ATOM 1749 O O . THR A 1 219 ? 0.740 10.259 -12.517 1.00 92.88 219 THR A O 1
ATOM 1752 N N . GLY A 1 220 ? -0.093 8.879 -10.946 1.00 94.69 220 GLY A N 1
ATOM 1753 C CA . GLY A 1 220 ? -0.202 7.712 -11.820 1.00 94.69 220 GLY A CA 1
ATOM 1754 C C . GLY A 1 220 ? -1.040 8.000 -13.066 1.00 94.69 220 GLY A C 1
ATOM 1755 O O . GLY A 1 220 ? -0.604 7.716 -14.178 1.00 94.69 220 GLY A O 1
ATOM 1756 N N . ILE A 1 221 ? -2.196 8.658 -12.914 1.00 96.44 221 ILE A N 1
ATOM 1757 C CA . ILE A 1 221 ? -3.046 9.061 -14.048 1.00 96.44 221 ILE A CA 1
ATOM 1758 C C . ILE A 1 221 ? -2.297 9.993 -15.008 1.00 96.44 221 ILE A C 1
ATOM 1760 O O . ILE A 1 221 ? -2.411 9.829 -16.222 1.00 96.44 221 ILE A O 1
ATOM 1764 N N . ARG A 1 222 ? -1.535 10.967 -14.494 1.00 95.31 222 ARG A N 1
ATOM 1765 C CA . ARG A 1 222 ? -0.728 11.871 -15.334 1.00 95.31 222 ARG A CA 1
ATOM 1766 C C . ARG A 1 222 ? 0.323 11.088 -16.125 1.00 95.31 222 ARG A C 1
ATOM 1768 O O . ARG A 1 222 ? 0.404 11.247 -17.334 1.00 95.31 222 ARG A O 1
ATOM 1775 N N . ILE A 1 223 ? 1.023 10.159 -15.476 1.00 93.12 223 ILE A N 1
ATOM 1776 C CA . ILE A 1 223 ? 2.034 9.312 -16.124 1.00 93.12 223 ILE A CA 1
ATOM 1777 C C . ILE A 1 223 ? 1.416 8.405 -17.196 1.00 93.12 223 ILE A C 1
ATOM 1779 O O . ILE A 1 223 ? 2.004 8.229 -18.260 1.00 93.12 223 ILE A O 1
ATOM 1783 N N . VAL A 1 224 ? 0.224 7.845 -16.957 1.00 95.62 224 VAL A N 1
ATOM 1784 C CA . VAL A 1 224 ? -0.504 7.067 -17.978 1.00 95.62 224 VAL A CA 1
ATOM 1785 C C . VAL A 1 224 ? -0.841 7.937 -19.193 1.00 95.62 224 VAL A C 1
ATOM 1787 O O . VAL A 1 224 ? -0.707 7.470 -20.322 1.00 95.62 224 VAL A O 1
ATOM 1790 N N . LYS A 1 225 ? -1.246 9.198 -18.985 1.00 96.31 225 LYS A N 1
ATOM 1791 C CA . LYS A 1 225 ? -1.509 10.142 -20.084 1.00 96.31 225 LYS A CA 1
ATOM 1792 C C . LYS A 1 225 ? -0.237 10.445 -20.876 1.00 96.31 225 LYS A C 1
ATOM 1794 O O . LYS A 1 225 ? -0.265 10.331 -22.094 1.00 96.31 225 LYS A O 1
ATOM 1799 N N . ASP A 1 226 ? 0.879 10.719 -20.201 1.00 91.94 226 ASP A N 1
ATOM 1800 C CA . ASP A 1 226 ? 2.176 10.966 -20.853 1.00 91.94 226 ASP A CA 1
ATOM 1801 C C . ASP A 1 226 ? 2.687 9.741 -21.640 1.00 91.94 226 ASP A C 1
ATOM 1803 O O . ASP A 1 226 ? 3.408 9.859 -22.632 1.00 91.94 226 ASP A O 1
ATOM 1807 N N . ALA A 1 227 ? 2.333 8.532 -21.196 1.00 90.81 227 ALA A N 1
ATOM 1808 C CA . ALA A 1 227 ? 2.708 7.291 -21.863 1.00 90.81 227 ALA A CA 1
ATOM 1809 C C . ALA A 1 227 ? 1.928 7.041 -23.168 1.00 90.81 227 ALA A C 1
ATOM 1811 O O . ALA A 1 227 ? 2.439 6.338 -24.051 1.00 90.81 227 ALA A O 1
ATOM 1812 N N . ALA A 1 228 ? 0.721 7.607 -23.294 1.00 94.75 228 ALA A N 1
ATOM 1813 C CA . ALA A 1 228 ? -0.240 7.280 -24.346 1.00 94.75 228 ALA A CA 1
ATOM 1814 C C . ALA A 1 228 ? 0.301 7.552 -25.757 1.00 94.75 228 ALA A C 1
ATOM 1816 O O . ALA A 1 228 ? 0.195 6.678 -26.616 1.00 94.75 228 ALA A O 1
ATOM 1817 N N . ASP A 1 229 ? 0.980 8.683 -25.964 1.00 90.38 229 ASP A N 1
ATOM 1818 C CA . ASP A 1 229 ? 1.501 9.101 -27.279 1.00 90.38 229 ASP A CA 1
ATOM 1819 C C . ASP A 1 229 ? 2.539 8.130 -27.864 1.00 90.38 229 ASP A C 1
ATOM 1821 O O . ASP A 1 229 ? 2.781 8.092 -29.067 1.00 90.38 229 ASP A O 1
ATOM 1825 N N . THR A 1 230 ? 3.144 7.304 -27.010 1.00 86.56 230 THR A N 1
ATOM 1826 C CA . THR A 1 230 ? 4.182 6.330 -27.394 1.00 86.56 230 THR A CA 1
ATOM 1827 C C . THR A 1 230 ? 3.741 4.877 -27.240 1.00 86.56 230 THR A C 1
ATOM 1829 O O . THR A 1 230 ? 4.525 3.971 -27.526 1.00 86.56 230 THR A O 1
ATOM 1832 N N . LEU A 1 231 ? 2.527 4.647 -26.724 1.00 91.00 231 LEU A N 1
ATOM 1833 C CA . LEU A 1 231 ? 1.992 3.326 -26.375 1.00 91.00 231 LEU A CA 1
ATOM 1834 C C . LEU A 1 231 ? 2.958 2.472 -25.526 1.00 91.00 231 LEU A C 1
ATOM 1836 O O . LEU A 1 231 ? 2.981 1.241 -25.626 1.00 91.00 231 LEU A O 1
ATOM 1840 N N . LYS A 1 232 ? 3.783 3.116 -24.690 1.00 87.31 232 LYS A N 1
ATOM 1841 C CA . LYS A 1 232 ? 4.734 2.421 -23.815 1.00 87.31 232 LYS A CA 1
ATOM 1842 C C . LYS A 1 232 ? 3.978 1.640 -22.736 1.00 87.31 232 LYS A C 1
ATOM 1844 O O . LYS A 1 232 ? 2.973 2.111 -22.203 1.00 87.31 232 LYS A O 1
ATOM 1849 N N . LYS A 1 233 ? 4.458 0.436 -22.394 1.00 89.62 233 LYS A N 1
ATOM 1850 C CA . LYS A 1 233 ? 3.848 -0.362 -21.314 1.00 89.62 233 LYS A CA 1
ATOM 1851 C C . LYS A 1 233 ? 3.990 0.389 -19.993 1.00 89.62 233 LYS A C 1
ATOM 1853 O O . LYS A 1 233 ? 5.050 0.950 -19.726 1.00 89.62 233 LYS A O 1
ATOM 1858 N N . VAL A 1 234 ? 2.988 0.318 -19.124 1.00 91.44 234 VAL A N 1
ATOM 1859 C CA . VAL A 1 234 ? 3.076 0.905 -17.784 1.00 91.44 234 VAL A CA 1
ATOM 1860 C C . VAL A 1 234 ? 2.655 -0.101 -16.712 1.00 91.44 234 VAL A C 1
ATOM 1862 O O . VAL A 1 234 ? 1.725 -0.876 -16.919 1.00 91.44 234 VAL A O 1
ATOM 1865 N N . THR A 1 235 ? 3.380 -0.122 -15.597 1.00 92.56 235 THR A N 1
ATOM 1866 C CA . THR A 1 235 ? 2.971 -0.779 -14.344 1.00 92.56 235 THR A CA 1
ATOM 1867 C C . THR A 1 235 ? 2.684 0.321 -13.332 1.00 92.56 235 THR A C 1
ATOM 1869 O O . THR A 1 235 ? 3.463 1.268 -13.234 1.00 92.56 235 THR A O 1
ATOM 1872 N N . MET A 1 236 ? 1.561 0.221 -12.629 1.00 94.06 236 MET A N 1
ATOM 1873 C CA . MET A 1 236 ? 1.047 1.246 -11.728 1.00 94.06 236 MET A CA 1
ATOM 1874 C C . MET A 1 236 ? 0.694 0.615 -10.386 1.00 94.06 236 MET A C 1
ATOM 1876 O O . MET A 1 236 ? -0.232 -0.188 -10.313 1.00 94.06 236 MET A O 1
ATOM 1880 N N . GLU A 1 237 ? 1.403 1.028 -9.343 1.00 93.88 237 GLU A N 1
ATOM 1881 C CA . GLU A 1 237 ? 1.173 0.651 -7.948 1.00 93.88 237 GLU A CA 1
ATOM 1882 C C . GLU A 1 237 ? 0.780 1.905 -7.162 1.00 93.88 237 GLU A C 1
ATOM 1884 O O . GLU A 1 237 ? 1.623 2.717 -6.778 1.00 93.88 237 GLU A O 1
ATOM 1889 N N . LEU A 1 238 ? -0.523 2.129 -7.011 1.00 95.56 238 LEU A N 1
ATOM 1890 C CA . LEU A 1 238 ? -1.059 3.405 -6.536 1.00 95.56 238 LEU A CA 1
ATOM 1891 C C . LEU A 1 238 ? -1.607 3.297 -5.107 1.00 95.56 238 LEU A C 1
ATOM 1893 O O . LEU A 1 238 ? -1.385 2.305 -4.415 1.00 95.56 238 LEU A O 1
ATOM 1897 N N . GLY A 1 239 ? -2.305 4.338 -4.656 1.00 91.75 239 GLY A N 1
ATOM 1898 C CA . GLY A 1 239 ? -2.844 4.419 -3.301 1.00 91.75 239 GLY A CA 1
ATOM 1899 C C . GLY A 1 239 ? -3.853 3.322 -2.950 1.00 91.75 239 GLY A C 1
ATOM 1900 O O . GLY A 1 239 ? -4.332 2.557 -3.801 1.00 91.75 239 GLY A O 1
ATOM 1901 N N . GLY A 1 240 ? -4.201 3.272 -1.669 1.00 95.62 240 GLY A N 1
ATOM 1902 C CA . GLY A 1 240 ? -5.138 2.309 -1.116 1.00 95.62 240 GLY A CA 1
ATOM 1903 C C . GLY A 1 240 ? -5.970 2.866 0.035 1.00 95.62 240 GLY A C 1
ATOM 1904 O O . GLY A 1 240 ? -5.593 3.792 0.745 1.00 95.62 240 GLY A O 1
ATOM 1905 N N . LYS A 1 241 ? -7.128 2.241 0.253 1.00 97.62 241 LYS A N 1
ATOM 1906 C CA . LYS A 1 241 ? -7.924 2.403 1.474 1.00 97.62 241 LYS A CA 1
ATOM 1907 C C . LYS A 1 241 ? -8.351 1.028 1.967 1.00 97.62 241 LYS A C 1
ATOM 1909 O O . LYS A 1 241 ? -9.532 0.684 1.959 1.00 97.62 241 LYS A O 1
ATOM 1914 N N . SER A 1 242 ? -7.367 0.190 2.262 1.00 98.38 242 SER A N 1
ATOM 1915 C CA . SER A 1 242 ? -7.579 -1.245 2.434 1.00 98.38 242 SER A CA 1
ATOM 1916 C C . SER A 1 242 ? -8.431 -1.563 3.676 1.00 98.38 242 SER A C 1
ATOM 1918 O O . SER A 1 242 ? -8.294 -0.882 4.698 1.00 98.38 242 SER A O 1
ATOM 1920 N N . PRO A 1 243 ? -9.318 -2.572 3.606 1.00 98.62 243 PRO A N 1
ATOM 1921 C CA . PRO A 1 243 ? -10.116 -3.021 4.738 1.00 98.62 243 PRO A CA 1
ATOM 1922 C C . PRO A 1 243 ? -9.434 -4.148 5.534 1.00 98.62 243 PRO A C 1
ATOM 1924 O O . PRO A 1 243 ? -8.744 -4.996 4.966 1.00 98.62 243 PRO A O 1
ATOM 1927 N N . LEU A 1 244 ? -9.714 -4.220 6.834 1.00 98.81 244 LEU A N 1
ATOM 1928 C CA . LEU A 1 244 ? -9.496 -5.394 7.685 1.00 98.81 244 LEU A CA 1
ATOM 1929 C C . LEU A 1 244 ? -10.818 -5.770 8.356 1.00 98.81 244 LEU A C 1
ATOM 1931 O O . LEU A 1 244 ? -11.329 -4.990 9.152 1.00 98.81 244 LEU A O 1
ATOM 1935 N N . LEU A 1 245 ? -11.365 -6.946 8.048 1.00 98.88 245 LEU A N 1
ATOM 1936 C CA . LEU A 1 245 ? -12.563 -7.473 8.709 1.00 98.88 245 LEU A CA 1
ATOM 1937 C C . LEU A 1 245 ? -12.166 -8.351 9.901 1.00 98.88 245 LEU A C 1
ATOM 1939 O O . LEU A 1 245 ? -11.412 -9.306 9.731 1.00 98.88 245 LEU A O 1
ATOM 1943 N N . VAL A 1 246 ? -12.693 -8.069 11.090 1.00 98.88 246 VAL A N 1
ATOM 1944 C CA . VAL A 1 246 ? -12.451 -8.846 12.314 1.00 98.88 246 VAL A CA 1
ATOM 1945 C C . VAL A 1 246 ? -13.762 -9.453 12.803 1.00 98.88 246 VAL A C 1
ATOM 1947 O O . VAL A 1 246 ? -14.633 -8.738 13.300 1.00 98.88 246 VAL A O 1
ATOM 1950 N N . PHE A 1 247 ? -13.899 -10.770 12.650 1.00 98.88 247 PHE A N 1
ATOM 1951 C CA . PHE A 1 247 ? -15.095 -11.513 13.051 1.00 98.88 247 PHE A CA 1
ATOM 1952 C C . PHE A 1 247 ? -15.084 -11.885 14.533 1.00 98.88 247 PHE A C 1
ATOM 1954 O O . PHE A 1 247 ? -14.038 -11.942 15.174 1.00 98.88 247 PHE A O 1
ATOM 1961 N N . GLU A 1 248 ? -16.268 -12.179 15.060 1.00 98.50 248 GLU A N 1
ATOM 1962 C CA . GLU A 1 248 ? -16.531 -12.569 16.446 1.00 98.50 248 GLU A CA 1
ATOM 1963 C C . GLU A 1 248 ? -15.754 -13.800 16.918 1.00 98.50 248 GLU A C 1
ATOM 1965 O O . GLU A 1 248 ? -15.514 -13.955 18.111 1.00 98.50 248 GLU A O 1
ATOM 1970 N N . ASP A 1 249 ? -15.367 -14.672 15.988 1.00 98.44 249 ASP A N 1
ATOM 1971 C CA . ASP A 1 249 ? -14.624 -15.898 16.260 1.00 98.44 249 ASP A CA 1
ATOM 1972 C C . ASP A 1 249 ? -13.105 -15.727 16.109 1.00 98.44 249 ASP A C 1
ATOM 1974 O O . ASP A 1 249 ? -12.370 -16.706 16.237 1.00 98.44 249 ASP A O 1
ATOM 1978 N N . ALA A 1 250 ? -12.621 -14.523 15.792 1.00 98.56 250 ALA A N 1
ATOM 1979 C CA . ALA A 1 250 ? -11.199 -14.245 15.653 1.00 98.56 250 ALA A CA 1
ATOM 1980 C C . ALA A 1 250 ? -10.470 -14.309 17.004 1.00 98.56 250 ALA A C 1
ATOM 1982 O O . ALA A 1 250 ? -11.001 -13.909 18.039 1.00 98.56 250 ALA A O 1
ATOM 1983 N N . ASP A 1 251 ? -9.202 -14.729 16.982 1.00 98.38 251 ASP A N 1
ATOM 1984 C CA . ASP A 1 251 ? -8.294 -14.448 18.096 1.00 98.38 251 ASP A CA 1
ATOM 1985 C C . ASP A 1 251 ? -8.132 -12.927 18.226 1.00 98.38 251 ASP A C 1
ATOM 1987 O O . ASP A 1 251 ? -7.577 -12.264 17.342 1.00 98.38 251 ASP A O 1
ATOM 1991 N N . ILE A 1 252 ? -8.654 -12.372 19.319 1.00 98.19 252 ILE A N 1
ATOM 1992 C CA . ILE A 1 252 ? -8.739 -10.925 19.499 1.00 98.19 252 ILE A CA 1
ATOM 1993 C C . ILE A 1 252 ? -7.364 -10.272 19.665 1.00 98.19 252 ILE A C 1
ATOM 1995 O O . ILE A 1 252 ? -7.154 -9.157 19.189 1.00 98.19 252 ILE A O 1
ATOM 1999 N N . ASP A 1 253 ? -6.407 -10.952 20.299 1.00 98.19 253 ASP A N 1
ATOM 2000 C CA . ASP A 1 253 ? -5.069 -10.406 20.529 1.00 98.19 253 ASP A CA 1
ATOM 2001 C C . ASP A 1 253 ? -4.272 -10.363 19.223 1.00 98.19 253 ASP A C 1
ATOM 2003 O O . ASP A 1 253 ? -3.594 -9.367 18.934 1.00 98.19 253 ASP A O 1
ATOM 2007 N N . ASN A 1 254 ? -4.423 -11.396 18.391 1.00 97.94 254 ASN A N 1
ATOM 2008 C CA . ASN A 1 254 ? -3.857 -11.430 17.051 1.00 97.94 254 ASN A CA 1
ATOM 2009 C C . ASN A 1 254 ? -4.546 -10.424 16.113 1.00 97.94 254 ASN A C 1
ATOM 2011 O O . ASN A 1 254 ? -3.874 -9.741 15.341 1.00 97.94 254 ASN A O 1
ATOM 2015 N N . ALA A 1 255 ? -5.869 -10.257 16.204 1.00 98.69 255 ALA A N 1
ATOM 2016 C CA . ALA A 1 255 ? -6.594 -9.246 15.435 1.00 98.69 255 ALA A CA 1
ATOM 2017 C C . ALA A 1 255 ? -6.158 -7.817 15.794 1.00 98.69 255 ALA A C 1
ATOM 2019 O O . ALA A 1 255 ? -5.938 -6.999 14.900 1.00 98.69 255 ALA A O 1
ATOM 2020 N N . VAL A 1 256 ? -5.963 -7.521 17.085 1.00 98.75 256 VAL A N 1
ATOM 2021 C CA . VAL A 1 256 ? -5.405 -6.235 17.532 1.00 98.75 256 VAL A CA 1
ATOM 2022 C C . VAL A 1 256 ? -3.980 -6.057 17.008 1.00 98.75 256 VAL A C 1
ATOM 2024 O O . VAL A 1 256 ? -3.645 -4.979 16.521 1.00 98.75 256 VAL A O 1
ATOM 2027 N N . ALA A 1 257 ? -3.144 -7.101 17.051 1.00 97.88 257 ALA A N 1
ATOM 2028 C CA . ALA A 1 257 ? -1.793 -7.042 16.494 1.00 97.88 257 ALA A CA 1
ATOM 2029 C C . ALA A 1 257 ? -1.807 -6.730 14.987 1.00 97.88 257 ALA A C 1
ATOM 2031 O O . ALA A 1 257 ? -1.057 -5.863 14.542 1.00 97.88 257 ALA A O 1
ATOM 2032 N N . ALA A 1 258 ? -2.687 -7.379 14.218 1.00 98.00 258 ALA A N 1
ATOM 2033 C CA . ALA A 1 258 ? -2.855 -7.127 12.790 1.00 98.00 258 ALA A CA 1
ATOM 2034 C C . ALA A 1 258 ? -3.315 -5.686 12.512 1.00 98.00 258 ALA A C 1
ATOM 2036 O O . ALA A 1 258 ? -2.748 -5.022 11.644 1.00 98.00 258 ALA A O 1
ATOM 2037 N N . ALA A 1 259 ? -4.281 -5.164 13.275 1.00 98.44 259 ALA A N 1
ATOM 2038 C CA . ALA A 1 259 ? -4.744 -3.782 13.147 1.00 98.44 259 ALA A CA 1
ATOM 2039 C C . ALA A 1 259 ? -3.629 -2.766 13.453 1.00 98.44 259 ALA A C 1
ATOM 2041 O O . ALA A 1 259 ? -3.441 -1.817 12.696 1.00 98.44 259 ALA A O 1
ATOM 2042 N N . MET A 1 260 ? -2.836 -2.997 14.505 1.00 97.56 260 MET A N 1
ATOM 2043 C CA . MET A 1 260 ? -1.680 -2.156 14.837 1.00 97.56 260 MET A CA 1
ATOM 2044 C C . MET A 1 260 ? -0.602 -2.204 13.744 1.00 97.56 260 MET A C 1
ATOM 2046 O O . MET A 1 260 ? -0.158 -1.163 13.266 1.00 97.56 260 MET A O 1
ATOM 2050 N N . MET A 1 261 ? -0.201 -3.401 13.305 1.00 94.31 261 MET A N 1
ATOM 2051 C CA . MET A 1 261 ? 0.817 -3.574 12.258 1.00 94.31 261 MET A CA 1
ATOM 2052 C C . MET A 1 261 ? 0.400 -2.978 10.913 1.00 94.31 261 MET A C 1
ATOM 2054 O O . MET A 1 261 ? 1.250 -2.555 10.137 1.00 94.31 261 MET A O 1
ATOM 2058 N N . SER A 1 262 ? -0.899 -2.940 10.634 1.00 93.88 262 SER A N 1
ATOM 2059 C CA . SER A 1 262 ? -1.452 -2.410 9.390 1.00 93.88 262 SER A CA 1
ATOM 2060 C C . SER A 1 262 ? -1.833 -0.931 9.450 1.00 93.88 262 SER A C 1
ATOM 2062 O O . SER A 1 262 ? -2.427 -0.442 8.496 1.00 93.88 262 SER A O 1
ATOM 2064 N N . ASN A 1 263 ? -1.510 -0.224 10.539 1.00 96.56 263 ASN A N 1
ATOM 2065 C CA . ASN A 1 263 ? -1.789 1.209 10.689 1.00 96.56 263 ASN A CA 1
ATOM 2066 C C . ASN A 1 263 ? -0.607 2.008 11.255 1.00 96.56 263 ASN A C 1
ATOM 2068 O O . ASN A 1 263 ? -0.425 3.159 10.879 1.00 96.56 263 ASN A O 1
ATOM 2072 N N . TRP A 1 264 ? 0.205 1.424 12.142 1.00 93.25 264 TRP A N 1
ATOM 2073 C CA . TRP A 1 264 ? 1.299 2.135 12.822 1.00 93.25 264 TRP A CA 1
ATOM 2074 C C . TRP A 1 264 ? 2.676 1.834 12.235 1.00 93.25 264 TRP A C 1
ATOM 2076 O O . TRP A 1 264 ? 3.596 2.630 12.404 1.00 93.25 264 TRP A O 1
ATOM 2086 N N . TYR A 1 265 ? 2.838 0.687 11.566 1.00 87.62 265 TYR A N 1
ATOM 2087 C CA . TYR A 1 265 ? 4.108 0.321 10.943 1.00 87.62 265 TYR A CA 1
ATOM 2088 C C . TYR A 1 265 ? 4.517 1.403 9.937 1.00 87.62 265 TYR A C 1
ATOM 2090 O O . TYR A 1 265 ? 3.684 1.838 9.141 1.00 87.62 265 TYR A O 1
ATOM 2098 N N . THR A 1 266 ? 5.774 1.864 10.037 1.00 84.12 266 THR A N 1
ATOM 2099 C CA . THR A 1 266 ? 6.315 3.040 9.324 1.00 84.12 266 THR A CA 1
ATOM 2100 C C . THR A 1 266 ? 5.374 4.248 9.358 1.00 84.12 266 THR A C 1
ATOM 2102 O O . THR A 1 266 ? 5.059 4.839 8.332 1.00 84.12 266 THR A O 1
ATOM 2105 N N . GLN A 1 267 ? 4.877 4.588 10.550 1.00 86.69 267 GLN A N 1
ATOM 2106 C CA . GLN A 1 267 ? 4.006 5.745 10.787 1.00 86.69 267 GLN A CA 1
ATOM 2107 C C . GLN A 1 267 ? 2.754 5.753 9.892 1.00 86.69 267 GLN A C 1
ATOM 2109 O O . GLN A 1 267 ? 2.205 6.805 9.592 1.00 86.69 267 GLN A O 1
ATOM 2114 N N . GLY A 1 268 ? 2.288 4.585 9.442 1.00 90.81 268 GLY A N 1
ATOM 2115 C CA . GLY A 1 268 ? 1.122 4.487 8.566 1.00 90.81 268 GLY A CA 1
ATOM 2116 C C . GLY A 1 268 ? 1.381 4.821 7.091 1.00 90.81 268 GLY A C 1
ATOM 2117 O O . GLY A 1 268 ? 0.446 4.755 6.294 1.00 90.81 268 GLY A O 1
ATOM 2118 N N . GLU A 1 269 ? 2.629 5.095 6.705 1.00 92.88 269 GLU A N 1
ATOM 2119 C CA . GLU A 1 269 ? 3.060 5.468 5.350 1.00 92.88 269 GLU A CA 1
ATOM 2120 C C . GLU A 1 269 ? 3.242 4.229 4.437 1.00 92.88 269 GLU A C 1
ATOM 2122 O O . GLU A 1 269 ? 4.280 4.037 3.802 1.00 92.88 269 GLU A O 1
ATOM 2127 N N . ILE A 1 270 ? 2.233 3.346 4.379 1.00 91.88 270 ILE A N 1
ATOM 2128 C CA . ILE A 1 270 ? 2.201 2.157 3.503 1.00 91.88 270 ILE A CA 1
ATOM 2129 C C . ILE A 1 270 ? 0.920 2.134 2.679 1.00 91.88 270 ILE A C 1
ATOM 2131 O O . ILE A 1 270 ? -0.185 2.206 3.211 1.00 91.88 270 ILE A O 1
ATOM 2135 N N . CYS A 1 271 ? 1.068 1.900 1.377 1.00 92.56 271 CYS A N 1
ATOM 2136 C CA . CYS A 1 271 ? -0.033 1.840 0.415 1.00 92.56 271 CYS A CA 1
ATOM 2137 C C . CYS A 1 271 ? -1.073 0.747 0.736 1.00 92.56 271 CYS A C 1
ATOM 2139 O O . CYS A 1 271 ? -2.274 0.950 0.559 1.00 92.56 271 CYS A O 1
ATOM 2141 N N . SER A 1 272 ? -0.647 -0.420 1.232 1.00 95.31 272 SER A N 1
ATOM 2142 C CA . SER A 1 272 ? -1.541 -1.539 1.554 1.00 95.31 272 SER A CA 1
ATOM 2143 C C . SER A 1 272 ? -2.205 -1.466 2.929 1.00 95.31 272 SER A C 1
ATOM 2145 O O . SER A 1 272 ? -3.044 -2.326 3.211 1.00 95.31 272 SER A O 1
ATOM 2147 N N . ASN A 1 273 ? -1.873 -0.485 3.775 1.00 95.81 273 ASN A N 1
ATOM 2148 C CA . ASN A 1 273 ? -2.322 -0.434 5.167 1.00 95.81 273 ASN A CA 1
ATOM 2149 C C . ASN A 1 273 ? -3.846 -0.506 5.317 1.00 95.81 273 ASN A C 1
ATOM 2151 O O . ASN A 1 273 ? -4.604 0.103 4.553 1.00 95.81 273 ASN A O 1
ATOM 2155 N N . ALA A 1 274 ? -4.289 -1.261 6.324 1.00 97.06 274 ALA A N 1
ATOM 2156 C CA . ALA A 1 274 ? -5.695 -1.515 6.614 1.00 97.06 274 ALA A CA 1
ATOM 2157 C C . ALA A 1 274 ? -6.292 -0.353 7.416 1.00 97.06 274 ALA A C 1
ATOM 2159 O O . ALA A 1 274 ? -6.669 -0.486 8.579 1.00 97.06 274 ALA A O 1
ATOM 2160 N N . THR A 1 275 ? -6.347 0.820 6.788 1.00 97.75 275 THR A N 1
ATOM 2161 C CA . THR A 1 275 ? -6.812 2.052 7.441 1.00 97.75 275 THR A CA 1
ATOM 2162 C C . THR A 1 275 ? -8.313 2.059 7.725 1.00 97.75 275 THR A C 1
ATOM 2164 O O . THR A 1 275 ? -8.777 2.914 8.474 1.00 97.75 275 THR A O 1
ATOM 2167 N N . ARG A 1 276 ? -9.075 1.095 7.183 1.00 98.69 276 ARG A N 1
ATOM 2168 C CA . ARG A 1 276 ? -10.461 0.800 7.578 1.00 98.69 276 ARG A CA 1
ATOM 2169 C C . ARG A 1 276 ? -10.522 -0.543 8.302 1.00 98.69 276 ARG A C 1
ATOM 2171 O O . ARG A 1 276 ? -10.471 -1.595 7.667 1.00 98.69 276 ARG A O 1
ATOM 2178 N N . VAL A 1 277 ? -10.652 -0.517 9.621 1.00 98.88 277 VAL A N 1
ATOM 2179 C CA . VAL A 1 277 ? -10.771 -1.721 10.449 1.00 98.88 277 VAL A CA 1
ATOM 2180 C C . VAL A 1 277 ? -12.232 -1.906 10.830 1.00 98.88 277 VAL A C 1
ATOM 2182 O O . VAL A 1 277 ? -12.775 -1.144 11.622 1.00 98.88 277 VAL A O 1
ATOM 2185 N N . PHE A 1 278 ? -12.870 -2.921 10.263 1.00 98.88 278 PHE A N 1
ATOM 2186 C CA . PHE A 1 278 ? -14.245 -3.295 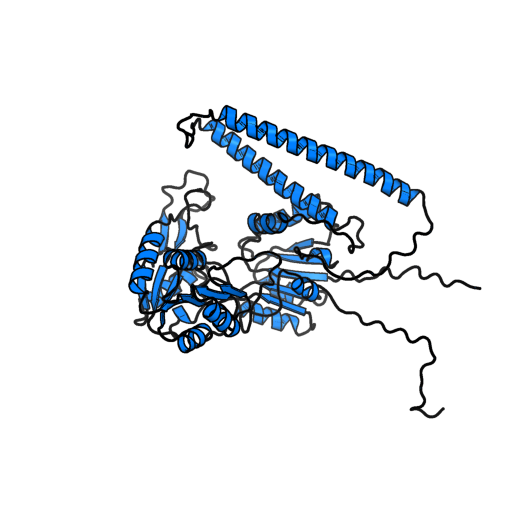10.564 1.00 98.88 278 PHE A CA 1
ATOM 2187 C C . PHE A 1 278 ? -14.233 -4.401 11.616 1.00 98.88 278 PHE A C 1
ATOM 2189 O O . PHE A 1 278 ? -13.581 -5.428 11.427 1.00 98.88 278 PHE A O 1
ATOM 2196 N N . VAL A 1 279 ? -14.964 -4.221 12.710 1.00 98.88 279 VAL A N 1
ATOM 2197 C CA . VAL A 1 279 ? -15.013 -5.183 13.817 1.00 98.88 279 VAL A CA 1
ATOM 2198 C C . VAL A 1 279 ? -16.450 -5.594 14.092 1.00 98.88 279 VAL A C 1
ATOM 2200 O O . VAL A 1 279 ? -17.341 -4.745 14.167 1.00 98.88 279 VAL A O 1
ATOM 2203 N N . HIS A 1 280 ? -16.672 -6.898 14.253 1.00 98.88 280 HIS A N 1
ATOM 2204 C CA . HIS A 1 280 ? -17.996 -7.426 14.534 1.00 98.88 280 HIS A CA 1
ATOM 2205 C C . HIS A 1 280 ? -18.524 -6.875 15.870 1.00 98.88 280 HIS A C 1
ATOM 2207 O O . HIS A 1 280 ? -17.807 -6.862 16.880 1.00 98.88 280 HIS A O 1
ATOM 2213 N N . LYS A 1 281 ? -19.790 -6.438 15.893 1.00 98.62 281 LYS A N 1
ATOM 2214 C CA . LYS A 1 281 ? -20.395 -5.693 17.011 1.00 98.62 281 LYS A CA 1
ATOM 2215 C C . LYS A 1 281 ? -20.238 -6.378 18.371 1.00 98.62 281 LYS A C 1
ATOM 2217 O O . LYS A 1 281 ? -20.039 -5.710 19.380 1.00 98.62 281 LYS A O 1
ATOM 2222 N N . SER A 1 282 ? -20.273 -7.714 18.401 1.00 98.62 282 SER A N 1
ATOM 2223 C CA . SER A 1 282 ? -20.190 -8.497 19.643 1.00 98.62 282 SER A CA 1
ATOM 2224 C C . SER A 1 282 ? -18.831 -8.410 20.343 1.00 98.62 282 SER A C 1
ATOM 2226 O O . SER A 1 282 ? -18.779 -8.582 21.557 1.00 98.62 282 SER A O 1
ATOM 2228 N N . ILE A 1 283 ? -17.746 -8.128 19.610 1.00 98.69 283 ILE A N 1
ATOM 2229 C CA . ILE A 1 283 ? -16.376 -8.079 20.151 1.00 98.69 283 ILE A CA 1
ATOM 2230 C C . ILE A 1 283 ? -15.744 -6.684 20.079 1.00 98.69 283 ILE A C 1
ATOM 2232 O O . ILE A 1 283 ? -14.694 -6.455 20.681 1.00 98.69 283 ILE A O 1
ATOM 2236 N N . LYS A 1 284 ? -16.373 -5.723 19.385 1.00 98.75 284 LYS A N 1
ATOM 2237 C CA . LYS A 1 284 ? -15.836 -4.367 19.176 1.00 98.75 284 LYS A CA 1
ATOM 2238 C C . LYS A 1 284 ? -15.421 -3.676 20.473 1.00 98.75 284 LYS A C 1
ATOM 2240 O O . LYS A 1 284 ? -14.356 -3.061 20.514 1.00 98.75 284 LYS A O 1
ATOM 2245 N N . GLY A 1 285 ? -16.217 -3.791 21.538 1.00 98.62 285 GLY A N 1
ATOM 2246 C CA . GLY A 1 285 ? -15.897 -3.176 22.830 1.00 98.62 285 GLY A CA 1
ATOM 2247 C C . GLY A 1 285 ? -14.588 -3.704 23.429 1.00 98.62 285 GLY A C 1
ATOM 2248 O O . GLY A 1 285 ? -13.715 -2.920 23.812 1.00 98.62 285 GLY A O 1
ATOM 2249 N N . GLU A 1 286 ? -14.415 -5.028 23.460 1.00 98.69 286 GLU A N 1
ATOM 2250 C CA . GLU A 1 286 ? -13.189 -5.661 23.963 1.00 98.69 286 GLU A CA 1
ATOM 2251 C C . GLU A 1 286 ? -11.989 -5.353 23.058 1.00 98.69 286 GLU A C 1
ATOM 2253 O O . GLU A 1 286 ? -10.925 -4.959 23.546 1.00 98.69 286 GLU A O 1
ATOM 2258 N N . PHE A 1 287 ? -12.183 -5.451 21.740 1.00 98.88 287 PHE A N 1
ATOM 2259 C CA . PHE A 1 287 ? -11.160 -5.166 20.738 1.00 98.88 287 PHE A CA 1
ATOM 2260 C C . PHE A 1 287 ? -10.631 -3.738 20.885 1.00 98.88 287 PHE A C 1
ATOM 2262 O O . PHE A 1 287 ? -9.424 -3.528 21.000 1.00 98.88 287 PHE A O 1
ATOM 2269 N N . THR A 1 288 ? -11.534 -2.757 20.965 1.00 98.88 288 THR A N 1
ATOM 2270 C CA . THR A 1 288 ? -11.186 -1.336 21.108 1.00 98.88 288 THR A CA 1
ATOM 2271 C C . THR A 1 288 ? -10.405 -1.091 22.393 1.00 98.88 288 THR A C 1
ATOM 2273 O O . THR A 1 288 ? -9.379 -0.412 22.377 1.00 98.88 288 THR A O 1
ATOM 2276 N N . LYS A 1 289 ? -10.836 -1.690 23.512 1.00 98.75 289 LYS A N 1
ATOM 2277 C CA . LYS A 1 289 ? -10.139 -1.571 24.799 1.00 98.75 289 LYS A CA 1
ATOM 2278 C C . LYS A 1 289 ? -8.700 -2.090 24.712 1.00 98.75 289 LYS A C 1
ATOM 2280 O O . LYS A 1 289 ? -7.781 -1.408 25.168 1.00 98.75 289 LYS A O 1
ATOM 2285 N N . LYS A 1 290 ? -8.495 -3.271 24.117 1.00 98.75 290 LYS A N 1
ATOM 2286 C CA . LYS A 1 290 ? -7.165 -3.875 23.931 1.00 98.75 290 LYS A CA 1
ATOM 2287 C C . LYS A 1 290 ? -6.297 -3.067 22.964 1.00 98.75 290 LYS A C 1
ATOM 2289 O O . LYS A 1 290 ? -5.132 -2.807 23.269 1.00 98.75 290 LYS A O 1
ATOM 2294 N N . LEU A 1 291 ? -6.866 -2.620 21.844 1.00 98.75 291 LEU A N 1
ATOM 2295 C CA . LEU A 1 291 ? -6.187 -1.782 20.856 1.00 98.75 291 LEU A CA 1
ATOM 2296 C C . LEU A 1 291 ? -5.683 -0.475 21.476 1.00 98.75 291 LEU A C 1
ATOM 2298 O O . LEU A 1 291 ? -4.507 -0.142 21.327 1.00 98.75 291 LEU A O 1
ATOM 2302 N N . VAL A 1 292 ? -6.535 0.238 22.217 1.00 98.69 292 VAL A N 1
ATOM 2303 C CA . VAL A 1 292 ? -6.160 1.482 22.909 1.00 98.69 292 VAL A CA 1
ATOM 2304 C C . VAL A 1 292 ? -5.068 1.224 23.943 1.00 98.69 292 VAL A C 1
ATOM 2306 O O . VAL A 1 292 ? -4.086 1.962 23.989 1.00 98.69 292 VAL A O 1
ATOM 2309 N N . ALA A 1 293 ? -5.209 0.172 24.757 1.00 98.44 293 ALA A N 1
ATOM 2310 C CA . ALA A 1 293 ? -4.231 -0.160 25.791 1.00 98.44 293 ALA A CA 1
ATOM 2311 C C . ALA A 1 293 ? -2.838 -0.434 25.204 1.00 98.44 293 ALA A C 1
ATOM 2313 O O . ALA A 1 293 ? -1.854 0.097 25.711 1.00 98.44 293 ALA A O 1
ATOM 2314 N N . ARG A 1 294 ? -2.755 -1.209 24.115 1.00 97.88 294 ARG A N 1
ATOM 2315 C CA . ARG A 1 294 ? -1.481 -1.507 23.443 1.00 97.88 294 ARG A CA 1
ATOM 2316 C C . ARG A 1 294 ? -0.920 -0.309 22.683 1.00 97.88 294 ARG A C 1
ATOM 2318 O O . ARG A 1 294 ? 0.285 -0.098 22.697 1.00 97.88 294 ARG A O 1
ATOM 2325 N N . THR A 1 295 ? -1.773 0.498 22.055 1.00 95.62 295 THR A N 1
ATOM 2326 C CA . THR A 1 295 ? -1.329 1.688 21.310 1.00 95.62 295 THR A CA 1
ATOM 2327 C C . THR A 1 295 ? -0.721 2.740 22.244 1.00 95.62 295 THR A C 1
ATOM 2329 O O . THR A 1 295 ? 0.299 3.330 21.910 1.00 95.62 295 THR A O 1
ATOM 2332 N N . LYS A 1 296 ? -1.252 2.902 23.466 1.00 93.50 296 LYS A N 1
ATOM 2333 C CA . LYS A 1 296 ? -0.677 3.790 24.498 1.00 93.50 296 LYS A CA 1
ATOM 2334 C C . LYS A 1 296 ? 0.717 3.385 24.991 1.00 93.50 296 LYS A C 1
ATOM 2336 O O . LYS A 1 296 ? 1.374 4.190 25.640 1.00 93.50 296 LYS A O 1
ATOM 2341 N N . GLN A 1 297 ? 1.148 2.150 24.741 1.00 93.00 297 GLN A N 1
ATOM 2342 C CA . GLN A 1 297 ? 2.475 1.664 25.136 1.00 93.00 297 GLN A CA 1
ATOM 2343 C C . GLN A 1 297 ? 3.550 1.968 24.085 1.00 93.00 297 GLN A C 1
ATOM 2345 O O . GLN A 1 297 ? 4.729 1.728 24.340 1.00 93.00 297 GLN A O 1
ATOM 2350 N N . LEU A 1 298 ? 3.163 2.458 22.903 1.00 86.94 298 LEU A N 1
ATOM 2351 C CA . LEU A 1 298 ? 4.109 2.774 21.842 1.00 86.94 298 LEU A CA 1
ATOM 2352 C C . LEU A 1 298 ? 4.970 3.977 22.234 1.00 86.94 298 LEU A C 1
ATOM 2354 O O . LEU A 1 298 ? 4.484 4.976 22.760 1.00 86.94 298 LEU A O 1
ATOM 2358 N N . VAL A 1 299 ? 6.259 3.869 21.931 1.00 83.94 299 VAL A N 1
ATOM 2359 C CA . VAL A 1 299 ? 7.241 4.937 22.132 1.00 83.94 299 VAL A CA 1
ATOM 2360 C C . VAL A 1 299 ? 7.401 5.669 20.809 1.00 83.94 299 VAL A C 1
ATOM 2362 O O . VAL A 1 299 ? 7.797 5.061 19.812 1.00 83.94 299 VAL A O 1
ATOM 2365 N N . ILE A 1 300 ? 7.071 6.957 20.809 1.00 84.00 300 ILE A N 1
ATOM 2366 C CA . ILE A 1 300 ? 7.269 7.856 19.673 1.00 84.00 300 ILE A CA 1
ATOM 2367 C C . ILE A 1 300 ? 8.597 8.579 19.891 1.00 84.00 300 ILE A C 1
ATOM 2369 O O . ILE A 1 300 ? 8.803 9.150 20.964 1.00 84.00 300 ILE A O 1
ATOM 2373 N N . GLY A 1 301 ? 9.502 8.547 18.917 1.00 77.25 301 GLY A N 1
ATOM 2374 C CA . GLY A 1 301 ? 10.832 9.112 19.123 1.00 77.25 301 GLY A CA 1
ATOM 2375 C C . GLY A 1 301 ? 11.783 8.964 17.947 1.00 77.25 301 GLY A C 1
ATOM 2376 O O . GLY A 1 301 ? 11.375 8.690 16.819 1.00 77.25 301 GLY A O 1
ATOM 2377 N N . ASP A 1 302 ? 13.069 9.169 18.229 1.00 75.06 302 ASP A N 1
ATOM 2378 C CA . ASP A 1 302 ? 14.138 9.111 17.234 1.00 75.06 302 ASP A CA 1
ATOM 2379 C C . ASP A 1 302 ? 14.151 7.733 16.540 1.00 75.06 302 ASP A C 1
ATOM 2381 O O . ASP A 1 302 ? 14.282 6.716 17.231 1.00 75.06 302 ASP A O 1
ATOM 2385 N N . PRO A 1 303 ? 14.051 7.663 15.197 1.00 75.44 303 PRO A N 1
ATOM 2386 C CA . PRO A 1 303 ? 14.167 6.412 14.447 1.00 75.44 303 PRO A CA 1
ATOM 2387 C C . PRO A 1 303 ? 15.479 5.640 14.675 1.00 75.44 303 PRO A C 1
ATOM 2389 O O . PRO A 1 303 ? 15.557 4.460 14.332 1.00 75.44 303 PRO A O 1
ATOM 2392 N N . LEU A 1 304 ? 16.523 6.289 15.203 1.00 76.56 304 LEU A N 1
ATOM 2393 C CA . LEU A 1 304 ? 17.799 5.660 15.550 1.00 76.56 304 LEU A CA 1
ATOM 2394 C C . LEU A 1 304 ? 17.815 5.042 16.957 1.00 76.56 304 LEU A C 1
ATOM 2396 O O . LEU A 1 304 ? 18.701 4.228 17.238 1.00 76.56 304 LEU A O 1
ATOM 2400 N N . ASP A 1 305 ? 16.862 5.387 17.828 1.00 75.50 305 ASP A N 1
ATOM 2401 C CA . ASP A 1 305 ? 16.725 4.765 19.147 1.00 75.50 305 ASP A CA 1
ATOM 2402 C C . ASP A 1 305 ? 16.059 3.381 18.999 1.00 75.50 305 ASP A C 1
ATOM 2404 O O . ASP A 1 305 ? 14.935 3.285 18.501 1.00 75.50 305 ASP A O 1
ATOM 2408 N N . PRO A 1 306 ? 16.706 2.284 19.441 1.00 79.38 306 PRO A N 1
ATOM 2409 C CA . PRO A 1 306 ? 16.137 0.939 19.354 1.00 79.38 306 PRO A CA 1
ATOM 2410 C C . PRO A 1 306 ? 14.852 0.733 20.174 1.00 79.38 306 PRO A C 1
ATOM 2412 O O . PRO A 1 306 ? 14.181 -0.279 19.975 1.00 79.38 306 PRO A O 1
ATOM 2415 N N . ASN A 1 307 ? 14.517 1.639 21.097 1.00 82.62 307 ASN A N 1
ATOM 2416 C CA . ASN A 1 307 ? 13.277 1.598 21.875 1.00 82.62 307 ASN A CA 1
ATOM 2417 C C . ASN A 1 307 ? 12.115 2.336 21.191 1.00 82.62 307 ASN A C 1
ATOM 2419 O O . ASN A 1 307 ? 10.978 2.245 21.662 1.00 82.62 307 ASN A O 1
ATOM 2423 N N . THR A 1 308 ? 12.379 3.067 20.105 1.00 79.00 308 THR A N 1
ATOM 2424 C CA . THR A 1 308 ? 11.347 3.749 19.325 1.00 79.00 308 THR A CA 1
ATOM 2425 C C . THR A 1 308 ? 10.503 2.734 18.564 1.00 79.00 308 THR A C 1
ATOM 2427 O O . THR A 1 308 ? 11.009 1.881 17.836 1.00 79.00 308 THR A O 1
ATOM 2430 N N . HIS A 1 309 ? 9.185 2.865 18.693 1.00 84.50 309 HIS A N 1
ATOM 2431 C CA . HIS A 1 309 ? 8.209 2.071 17.951 1.00 84.50 309 HIS A CA 1
ATOM 2432 C C . HIS A 1 309 ? 7.610 2.841 16.767 1.00 84.50 309 HIS A C 1
ATOM 2434 O O . HIS A 1 309 ? 7.247 2.230 15.764 1.00 84.50 309 HIS A O 1
ATOM 2440 N N . VAL A 1 310 ? 7.487 4.167 16.891 1.00 83.62 310 VAL A N 1
ATOM 2441 C CA . VAL A 1 310 ? 6.899 5.064 15.886 1.00 83.62 310 VAL A CA 1
ATOM 2442 C C . VAL A 1 310 ? 7.853 6.240 15.670 1.00 83.62 310 VAL A C 1
ATOM 2444 O O . VAL A 1 310 ? 8.135 6.994 16.598 1.00 83.62 310 VAL A O 1
ATOM 2447 N N . GLY A 1 311 ? 8.381 6.367 14.455 1.00 84.00 311 GLY A N 1
ATOM 2448 C CA . GLY A 1 311 ? 9.301 7.433 14.061 1.00 84.00 311 GLY A CA 1
ATOM 2449 C C . GLY A 1 311 ? 8.593 8.711 13.605 1.00 84.00 311 GLY A C 1
ATOM 2450 O O . GLY A 1 311 ? 7.398 8.901 13.827 1.00 84.00 311 GLY A O 1
ATOM 2451 N N . ALA A 1 312 ? 9.344 9.589 12.944 1.00 82.81 312 ALA A N 1
ATOM 2452 C CA . ALA A 1 312 ? 8.811 10.800 12.325 1.00 82.81 312 ALA A CA 1
ATOM 2453 C C . ALA A 1 312 ? 8.190 10.514 10.944 1.00 82.81 312 ALA A C 1
ATOM 2455 O O . ALA A 1 312 ? 8.591 9.576 10.254 1.00 82.81 312 ALA A O 1
ATOM 2456 N N . MET A 1 313 ? 7.241 11.359 10.543 1.00 82.75 313 MET A N 1
ATOM 2457 C CA . MET A 1 313 ? 6.708 11.439 9.182 1.00 82.75 313 MET A CA 1
ATOM 2458 C C . MET A 1 313 ? 7.796 11.883 8.200 1.00 82.75 313 MET A C 1
ATOM 2460 O O . MET A 1 313 ? 8.736 12.589 8.575 1.00 82.75 313 MET A O 1
ATOM 2464 N N . ILE A 1 314 ? 7.640 11.519 6.927 1.00 83.75 314 ILE A N 1
ATOM 2465 C CA . ILE A 1 314 ? 8.708 11.681 5.937 1.00 83.75 314 ILE A CA 1
ATOM 2466 C C . ILE A 1 314 ? 9.069 13.131 5.594 1.00 83.75 314 ILE A C 1
ATOM 2468 O O . ILE A 1 314 ? 10.235 13.430 5.332 1.00 83.75 314 ILE A O 1
ATOM 2472 N N . MET A 1 315 ? 8.084 14.030 5.558 1.00 79.12 315 MET A N 1
ATOM 2473 C CA . MET A 1 315 ? 8.291 15.425 5.168 1.00 79.12 315 MET A CA 1
ATOM 2474 C C . MET A 1 315 ? 7.846 16.380 6.273 1.00 79.12 315 MET A C 1
ATOM 2476 O O . MET A 1 315 ? 6.730 16.220 6.784 1.00 79.12 315 MET A O 1
ATOM 2480 N N . PRO A 1 316 ? 8.675 17.393 6.586 1.00 73.31 316 PRO A N 1
ATOM 2481 C CA . PRO A 1 316 ? 8.318 18.431 7.532 1.00 73.31 316 PRO A CA 1
ATOM 2482 C C . PRO A 1 316 ? 7.160 19.298 7.053 1.00 73.31 316 PRO A C 1
ATOM 2484 O O . PRO A 1 316 ? 6.790 19.238 5.873 1.00 73.31 316 PRO A O 1
ATOM 2487 N N . PRO A 1 317 ? 6.574 20.092 7.966 1.00 66.19 317 PRO A N 1
ATOM 2488 C CA . PRO A 1 317 ? 5.599 21.084 7.574 1.00 66.19 317 PRO A CA 1
ATOM 2489 C C . PRO A 1 317 ? 6.282 22.098 6.656 1.00 66.19 317 PRO A C 1
ATOM 2491 O O . PRO A 1 317 ? 7.341 22.650 6.964 1.00 66.19 317 PRO A O 1
ATOM 2494 N N . ASP A 1 318 ? 5.675 22.329 5.503 1.00 63.19 318 ASP A N 1
ATOM 2495 C CA . ASP A 1 318 ? 5.991 23.462 4.656 1.00 63.19 318 ASP A CA 1
ATOM 2496 C C . ASP A 1 318 ? 4.655 24.063 4.236 1.00 63.19 318 ASP A C 1
ATOM 2498 O O . ASP A 1 318 ? 3.713 23.345 3.915 1.00 63.19 318 ASP A O 1
ATOM 2502 N N . ASN A 1 319 ? 4.536 25.392 4.274 1.00 48.12 319 ASN A N 1
ATOM 2503 C CA . ASN A 1 319 ? 3.275 26.123 4.064 1.00 48.12 319 ASN A CA 1
ATOM 2504 C C . ASN A 1 319 ? 2.678 25.965 2.638 1.00 48.12 319 ASN A C 1
ATOM 2506 O O . ASN A 1 319 ? 1.986 26.862 2.152 1.00 48.12 319 ASN A O 1
ATOM 2510 N N . LYS A 1 320 ? 3.010 24.892 1.908 1.00 53.94 320 LYS A N 1
ATOM 2511 C CA . LYS A 1 320 ? 2.655 24.633 0.516 1.00 53.94 320 LYS A CA 1
ATOM 2512 C C . LYS A 1 320 ? 2.180 23.192 0.270 1.00 53.94 320 LYS A C 1
ATOM 2514 O O . LYS A 1 320 ? 1.251 23.041 -0.523 1.00 53.94 320 LYS A O 1
ATOM 2519 N N . SER A 1 321 ? 2.780 22.156 0.877 1.00 59.62 321 SER A N 1
ATOM 2520 C CA . SER A 1 321 ? 2.491 20.746 0.528 1.00 59.62 321 SER A CA 1
ATOM 2521 C C . SER A 1 321 ? 3.102 19.651 1.432 1.00 59.62 321 SER A C 1
ATOM 2523 O O . SER A 1 321 ? 3.085 18.482 1.033 1.00 59.62 321 SER A O 1
ATOM 2525 N N . GLY A 1 322 ? 3.642 19.977 2.611 1.00 77.88 322 GLY A N 1
ATOM 2526 C CA . GLY A 1 322 ? 4.270 19.002 3.511 1.00 77.88 322 GLY A CA 1
ATOM 2527 C C . GLY A 1 322 ? 3.371 17.802 3.846 1.00 77.88 322 GLY A C 1
ATOM 2528 O O . GLY A 1 322 ? 2.156 17.931 4.025 1.00 77.88 322 GLY A O 1
ATOM 2529 N N . HIS A 1 323 ? 3.959 16.603 3.932 1.00 86.75 323 HIS A N 1
ATOM 2530 C CA . HIS A 1 323 ? 3.190 15.392 4.245 1.00 86.75 323 HIS A CA 1
ATOM 2531 C C . HIS A 1 323 ? 2.588 15.460 5.654 1.00 86.75 323 HIS A C 1
ATOM 2533 O O . HIS A 1 323 ? 1.432 15.074 5.836 1.00 86.75 323 HIS A O 1
ATOM 2539 N N . LEU A 1 324 ? 3.330 16.026 6.617 1.00 85.75 324 LEU A N 1
ATOM 2540 C CA . LEU A 1 324 ? 2.825 16.289 7.962 1.00 85.75 324 LEU A CA 1
ATOM 2541 C C . LEU A 1 324 ? 1.539 17.127 7.918 1.00 85.75 324 LEU A C 1
ATOM 2543 O O . LEU A 1 324 ? 0.512 16.671 8.411 1.00 85.75 324 LEU A O 1
ATOM 2547 N N . ASP A 1 325 ? 1.560 18.291 7.262 1.00 85.75 325 ASP A N 1
ATOM 2548 C CA . ASP A 1 325 ? 0.407 19.203 7.192 1.00 85.75 325 ASP A CA 1
ATOM 2549 C C . ASP A 1 325 ? -0.826 18.542 6.574 1.00 85.75 325 ASP A C 1
ATOM 2551 O O . ASP A 1 325 ? -1.954 18.760 7.024 1.00 85.75 325 ASP A O 1
ATOM 2555 N N . ARG A 1 326 ? -0.627 17.676 5.571 1.00 89.69 326 ARG A N 1
ATOM 2556 C CA . ARG A 1 326 ? -1.712 16.875 4.995 1.00 89.69 326 ARG A CA 1
ATOM 2557 C C . ARG A 1 326 ? -2.342 15.970 6.054 1.00 89.69 326 ARG A C 1
ATOM 2559 O O . ARG A 1 326 ? -3.563 15.990 6.203 1.00 89.69 326 ARG A O 1
ATOM 2566 N N . VAL A 1 327 ? -1.536 15.179 6.764 1.00 92.31 327 VAL A N 1
ATOM 2567 C CA . VAL A 1 327 ? -2.023 14.227 7.778 1.00 92.31 327 VAL A CA 1
ATOM 2568 C C . VAL A 1 327 ? -2.695 14.962 8.937 1.00 92.31 327 VAL A C 1
ATOM 2570 O O . VAL A 1 327 ? -3.814 14.610 9.309 1.00 92.31 327 VAL A O 1
ATOM 2573 N N . VAL A 1 328 ? -2.071 16.025 9.451 1.00 90.12 328 VAL A N 1
ATOM 2574 C CA . VAL A 1 328 ? -2.649 16.882 10.496 1.00 90.12 328 VAL A CA 1
ATOM 2575 C C . VAL A 1 328 ? -3.976 17.478 10.038 1.00 90.12 328 VAL A C 1
ATOM 2577 O O . VAL A 1 328 ? -4.971 17.387 10.751 1.00 90.12 328 VAL A O 1
ATOM 2580 N N . GLY A 1 329 ? -4.038 18.007 8.815 1.00 92.12 329 GLY A N 1
ATOM 2581 C CA . GLY A 1 329 ? -5.269 18.547 8.250 1.00 92.12 329 GLY A CA 1
ATOM 2582 C C . GLY A 1 329 ? -6.405 17.520 8.192 1.00 92.12 329 GLY A C 1
ATOM 2583 O O . GLY A 1 329 ? -7.546 17.870 8.486 1.00 92.12 329 GLY A O 1
ATOM 2584 N N . PHE A 1 330 ? -6.116 16.259 7.846 1.00 95.50 330 PHE A N 1
ATOM 2585 C CA . PHE A 1 330 ? -7.107 15.175 7.903 1.00 95.50 330 PHE A CA 1
ATOM 2586 C C . PHE A 1 330 ? -7.588 14.905 9.331 1.00 95.50 330 PHE A C 1
ATOM 2588 O O . PHE A 1 330 ? -8.788 14.760 9.543 1.00 95.50 330 PHE A O 1
ATOM 2595 N N . ILE A 1 331 ? -6.674 14.857 10.304 1.00 95.25 331 ILE A N 1
ATOM 2596 C CA . ILE A 1 331 ? -7.012 14.640 11.717 1.00 95.25 331 ILE A CA 1
ATOM 2597 C C . ILE A 1 331 ? -7.912 15.769 12.234 1.00 95.25 331 ILE A C 1
ATOM 2599 O O . ILE A 1 331 ? -8.935 15.493 12.858 1.00 95.25 331 ILE A O 1
ATOM 2603 N N . GLU A 1 332 ? -7.571 17.027 11.953 1.00 95.19 332 GLU A N 1
ATOM 2604 C CA . GLU A 1 332 ? -8.349 18.182 12.411 1.00 95.19 332 GLU A CA 1
ATOM 2605 C C . GLU A 1 332 ? -9.742 18.236 11.779 1.00 95.19 332 GLU A C 1
ATOM 2607 O O . GLU A 1 332 ? -10.723 18.468 12.486 1.00 95.19 332 GLU A O 1
ATOM 2612 N N . ARG A 1 333 ? -9.869 17.946 10.476 1.00 96.94 333 ARG A N 1
ATOM 2613 C CA . ARG A 1 333 ? -11.190 17.830 9.833 1.00 96.94 333 ARG A CA 1
ATOM 2614 C C . ARG A 1 333 ? -11.993 16.658 10.392 1.00 96.94 333 ARG A C 1
ATOM 2616 O O . ARG A 1 333 ? -13.176 16.820 10.673 1.00 96.94 333 ARG A O 1
ATOM 2623 N N . ALA A 1 334 ? -11.355 15.513 10.637 1.00 97.50 334 ALA A N 1
ATOM 2624 C CA . ALA A 1 334 ? -12.018 14.358 11.234 1.00 97.50 334 ALA A CA 1
ATOM 2625 C C . ALA A 1 334 ? -12.535 14.645 12.652 1.00 97.50 334 ALA A C 1
ATOM 2627 O O . ALA A 1 334 ? -13.623 14.197 12.986 1.00 97.50 334 ALA A O 1
ATOM 2628 N N . LYS A 1 335 ? -11.819 15.426 13.475 1.00 96.62 335 LYS A N 1
ATOM 2629 C CA . LYS A 1 335 ? -12.301 15.854 14.805 1.00 96.62 335 LYS A CA 1
ATOM 2630 C C . LYS A 1 335 ? -13.551 16.740 14.746 1.00 96.62 335 LYS A C 1
ATOM 2632 O O . LYS A 1 335 ? -14.304 16.776 15.715 1.00 96.62 335 LYS A O 1
ATOM 2637 N N . GLN A 1 336 ? -13.724 17.499 13.665 1.00 97.25 336 GLN A N 1
ATOM 2638 C CA . GLN A 1 336 ? -14.845 18.429 13.480 1.00 97.25 336 GLN A CA 1
ATOM 2639 C C . GLN A 1 336 ? -16.085 17.751 12.885 1.00 97.25 336 GLN A C 1
ATOM 2641 O O . GLN A 1 336 ? -17.191 18.275 13.009 1.00 97.25 336 GLN A O 1
ATOM 2646 N N . ASP A 1 337 ? -15.904 16.608 12.231 1.00 97.56 337 ASP A N 1
ATOM 2647 C CA . ASP A 1 337 ? -16.971 15.839 11.604 1.00 97.56 337 ASP A CA 1
ATOM 2648 C C . ASP A 1 337 ? -17.731 15.004 12.660 1.00 97.56 337 ASP A C 1
ATOM 2650 O O . ASP A 1 337 ? -17.117 14.169 13.331 1.00 97.56 337 ASP A O 1
ATOM 2654 N N . PRO A 1 338 ? -19.057 15.198 12.824 1.00 97.12 338 PRO A N 1
ATOM 2655 C CA . PRO A 1 338 ? -19.856 14.494 13.830 1.00 97.12 338 PRO A CA 1
ATOM 2656 C C . PRO A 1 338 ? -19.935 12.977 13.616 1.00 97.12 338 PRO A C 1
ATOM 2658 O O . PRO A 1 338 ? -20.286 12.262 14.556 1.00 97.12 338 PRO A O 1
ATOM 2661 N N . ASP A 1 339 ? -19.609 12.480 12.418 1.00 97.62 339 ASP A N 1
ATOM 2662 C CA . ASP A 1 339 ? -19.580 11.046 12.124 1.00 97.62 339 ASP A CA 1
ATOM 2663 C C . ASP A 1 339 ? -18.316 10.349 12.648 1.00 97.62 339 ASP A C 1
ATOM 2665 O O . ASP A 1 339 ? -18.210 9.119 12.582 1.00 97.62 339 ASP A O 1
ATOM 2669 N N . ASN A 1 340 ? -17.348 11.108 13.171 1.00 98.12 340 ASN A N 1
ATOM 2670 C CA . ASN A 1 340 ? -16.108 10.572 13.708 1.00 98.12 340 ASN A CA 1
ATOM 2671 C C . ASN A 1 340 ? -15.963 10.933 15.188 1.00 98.12 340 ASN A C 1
ATOM 2673 O O . ASN A 1 340 ? -16.069 12.081 15.613 1.00 98.12 340 ASN A O 1
ATOM 2677 N N . LYS A 1 341 ? -15.623 9.933 15.992 1.00 98.25 341 LYS A N 1
ATOM 2678 C CA . LYS A 1 341 ? -15.327 10.090 17.410 1.00 98.25 341 LYS A CA 1
ATOM 2679 C C . LYS A 1 341 ? -13.875 9.724 17.666 1.00 98.25 341 LYS A C 1
ATOM 2681 O O . LYS A 1 341 ? -13.472 8.577 17.484 1.00 98.25 341 LYS A O 1
ATOM 2686 N N . LEU A 1 342 ? -13.090 10.692 18.128 1.00 98.12 342 LEU A N 1
ATOM 2687 C CA . LEU A 1 342 ? -11.701 10.464 18.519 1.00 98.12 342 LEU A CA 1
ATOM 2688 C C . LEU A 1 342 ? -11.641 9.566 19.767 1.00 98.12 342 LEU A C 1
ATOM 2690 O O . LEU A 1 342 ? -12.171 9.916 20.821 1.00 98.12 342 LEU A O 1
ATOM 2694 N N . ILE A 1 343 ? -10.989 8.409 19.647 1.00 98.38 343 ILE A N 1
ATOM 2695 C CA . ILE A 1 343 ? -10.815 7.436 20.737 1.00 98.38 343 ILE A CA 1
ATOM 2696 C C . ILE A 1 343 ? -9.440 7.581 21.396 1.00 98.38 343 ILE A C 1
ATOM 2698 O O . ILE A 1 343 ? -9.312 7.463 22.616 1.00 98.38 343 ILE A O 1
ATOM 2702 N N . LEU A 1 344 ? -8.404 7.805 20.587 1.00 95.88 344 LEU A N 1
ATOM 2703 C CA . LEU A 1 344 ? -7.020 7.949 21.030 1.00 95.88 344 LEU A CA 1
ATOM 2704 C C . LEU A 1 344 ? -6.230 8.788 20.024 1.00 95.88 344 LEU A C 1
ATOM 2706 O O . LEU A 1 344 ? -6.498 8.719 18.825 1.00 95.88 344 LEU A O 1
ATOM 2710 N N . GLY A 1 345 ? -5.218 9.496 20.519 1.00 92.44 345 GLY A N 1
ATOM 2711 C CA . GLY A 1 345 ? -4.256 10.214 19.697 1.00 92.44 345 GLY A CA 1
ATOM 2712 C C . GLY A 1 345 ? -4.801 11.560 19.245 1.00 92.44 345 GLY A C 1
ATOM 2713 O O . GLY A 1 345 ? -5.473 12.263 20.000 1.00 92.44 345 GLY A O 1
ATOM 2714 N N . GLY A 1 346 ? -4.532 11.901 17.990 1.00 83.81 346 GLY A N 1
ATOM 2715 C CA . GLY A 1 346 ? -4.964 13.148 17.381 1.00 83.81 346 GLY A CA 1
ATOM 2716 C C . GLY A 1 346 ? -4.125 14.355 17.790 1.00 83.81 346 GLY A C 1
ATOM 2717 O O . GLY A 1 346 ? -4.414 15.448 17.311 1.00 83.81 346 GLY A O 1
ATOM 2718 N N . ASN A 1 347 ? -3.106 14.198 18.639 1.00 78.56 347 ASN A N 1
ATOM 2719 C CA . ASN A 1 347 ? -2.149 15.268 18.891 1.00 78.56 347 ASN A CA 1
ATOM 2720 C C . ASN A 1 347 ? -0.992 15.192 17.896 1.00 78.56 347 ASN A C 1
ATOM 2722 O O . ASN A 1 347 ? -0.538 14.120 17.486 1.00 78.56 347 ASN A O 1
ATOM 2726 N N . THR A 1 348 ? -0.507 16.369 17.535 1.00 66.25 348 THR A N 1
ATOM 2727 C CA . THR A 1 348 ? 0.613 16.561 16.626 1.00 66.25 348 THR A CA 1
ATOM 2728 C C . THR A 1 348 ? 1.710 17.204 17.447 1.00 66.25 348 THR A C 1
ATOM 2730 O O . THR A 1 348 ? 1.585 18.362 17.843 1.00 66.25 348 THR A O 1
ATOM 2733 N N . HIS A 1 349 ? 2.743 16.435 17.779 1.00 54.75 349 HIS A N 1
ATOM 2734 C CA . HIS A 1 349 ? 3.858 16.950 18.563 1.00 54.75 349 HIS A CA 1
ATOM 2735 C C . HIS A 1 349 ? 5.001 17.257 17.607 1.00 54.75 349 HIS A C 1
ATOM 2737 O O . HIS A 1 349 ? 5.648 16.346 17.093 1.00 54.75 349 HIS A O 1
ATOM 2743 N N . THR A 1 350 ? 5.309 18.533 17.411 1.00 51.75 350 THR A N 1
ATOM 2744 C CA . THR A 1 350 ? 6.701 18.905 17.177 1.00 51.75 350 THR A CA 1
ATOM 2745 C C . THR A 1 350 ? 7.417 18.692 18.506 1.00 51.75 350 THR A C 1
ATOM 2747 O O . THR A 1 350 ? 7.227 19.438 19.462 1.00 51.75 350 THR A O 1
ATOM 2750 N N . ILE A 1 351 ? 8.153 17.584 18.636 1.00 47.28 351 ILE A N 1
ATOM 2751 C CA . ILE A 1 351 ? 8.947 17.349 19.848 1.00 47.28 351 ILE A CA 1
ATOM 2752 C C . ILE A 1 351 ? 10.022 18.441 19.888 1.00 47.28 351 ILE A C 1
ATOM 2754 O O . ILE A 1 351 ? 10.919 18.438 19.042 1.00 47.28 351 ILE A O 1
ATOM 2758 N N . GLU A 1 352 ? 9.926 19.356 20.860 1.00 40.53 352 GLU A N 1
ATOM 2759 C CA . GLU A 1 352 ? 10.969 20.342 21.159 1.00 40.53 352 GLU A CA 1
ATOM 2760 C C . GLU A 1 352 ? 12.305 19.618 21.412 1.00 40.53 352 GLU A C 1
ATOM 2762 O O . GLU A 1 352 ? 12.371 18.651 22.181 1.00 40.53 352 GLU A O 1
ATOM 2767 N N . ALA A 1 353 ? 13.381 20.077 20.764 1.00 39.34 353 ALA A N 1
ATOM 2768 C CA . ALA A 1 353 ? 14.729 19.497 20.786 1.00 39.34 353 ALA A CA 1
ATOM 2769 C C . ALA A 1 353 ? 15.462 19.557 22.144 1.00 39.34 353 ALA A C 1
ATOM 2771 O O . ALA A 1 353 ? 16.550 20.117 22.267 1.00 39.34 353 ALA A O 1
ATOM 2772 N N . GLY A 1 354 ? 14.896 18.930 23.174 1.00 34.69 354 GLY A N 1
ATOM 2773 C CA . GLY A 1 354 ? 15.492 18.826 24.507 1.00 34.69 354 GLY A CA 1
ATO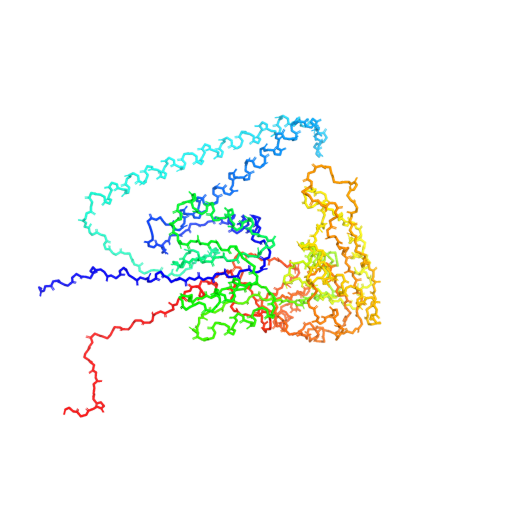M 2774 C C . GLY A 1 354 ? 16.019 17.440 24.891 1.00 34.69 354 GLY A C 1
ATOM 2775 O O . GLY A 1 354 ? 16.595 17.308 25.968 1.00 34.69 354 GLY A O 1
ATOM 2776 N N . LYS A 1 355 ? 15.811 16.389 24.079 1.00 38.34 355 LYS A N 1
ATOM 2777 C CA . LYS A 1 355 ? 16.133 14.996 24.477 1.00 38.34 355 LYS A CA 1
ATOM 2778 C C . LYS A 1 355 ? 16.741 14.092 23.396 1.00 38.34 355 LYS A C 1
ATOM 2780 O O . LYS A 1 355 ? 16.793 12.885 23.603 1.00 38.34 355 LYS A O 1
ATOM 2785 N N . VAL A 1 356 ? 17.236 14.641 22.288 1.00 38.09 356 VAL A N 1
ATOM 2786 C CA . VAL A 1 356 ? 18.056 13.867 21.338 1.00 38.09 356 VAL A CA 1
ATOM 2787 C C . VAL A 1 356 ? 19.513 14.236 21.589 1.00 38.09 356 VAL A C 1
ATOM 2789 O O . VAL A 1 356 ? 19.911 15.391 21.442 1.00 38.09 356 VAL A O 1
ATOM 2792 N N . ASP A 1 357 ? 20.297 13.272 22.051 1.00 33.44 357 ASP A N 1
ATOM 2793 C CA . ASP A 1 357 ? 21.697 13.398 22.437 1.00 33.44 357 ASP A CA 1
ATOM 2794 C C . ASP A 1 357 ? 22.605 13.654 21.221 1.00 33.44 357 ASP A C 1
ATOM 2796 O O . ASP A 1 357 ? 23.348 12.797 20.756 1.00 33.44 357 ASP A O 1
ATOM 2800 N N . GLY A 1 358 ? 22.583 14.886 20.708 1.00 34.75 358 GLY A N 1
ATOM 2801 C CA . GLY A 1 358 ? 23.700 15.472 19.962 1.00 34.75 358 GLY A CA 1
ATOM 2802 C C . GLY A 1 358 ? 24.074 14.815 18.627 1.00 34.75 358 GLY A C 1
ATOM 2803 O O . GLY A 1 358 ? 25.193 15.028 18.162 1.00 34.75 358 GLY A O 1
ATOM 2804 N N . ARG A 1 359 ? 23.183 14.038 17.993 1.00 34.16 359 ARG A N 1
ATOM 2805 C CA . ARG A 1 359 ? 23.426 13.432 16.662 1.00 34.16 359 ARG A CA 1
ATOM 2806 C C . ARG A 1 359 ? 22.392 13.783 15.587 1.00 34.16 359 ARG A C 1
ATOM 2808 O O . ARG A 1 359 ? 22.476 13.262 14.478 1.00 34.16 359 ARG A O 1
ATOM 2815 N N . GLY A 1 360 ? 21.448 14.674 15.883 1.00 32.84 360 GLY A N 1
ATOM 2816 C CA . GLY A 1 360 ? 20.457 15.158 14.920 1.00 32.84 360 GLY A CA 1
ATOM 2817 C C . GLY A 1 360 ? 21.030 16.252 14.020 1.00 32.84 360 GLY A C 1
ATOM 2818 O O . GLY A 1 360 ? 21.528 17.265 14.507 1.00 32.84 360 GLY A O 1
ATOM 2819 N N . GLY A 1 361 ? 20.967 16.042 12.705 1.00 31.03 361 GLY A N 1
ATOM 2820 C CA . GLY A 1 361 ? 21.250 17.074 11.712 1.00 31.03 361 GLY A CA 1
ATOM 2821 C C . GLY A 1 361 ? 20.361 18.309 11.905 1.00 31.03 361 GLY A C 1
ATOM 2822 O O . GLY A 1 361 ? 19.224 18.209 12.347 1.00 31.03 361 GLY A O 1
ATOM 2823 N N . VAL A 1 362 ? 20.945 19.466 11.598 1.00 29.81 362 VAL A N 1
ATOM 2824 C CA . VAL A 1 362 ? 20.407 20.839 11.586 1.00 29.81 362 VAL A CA 1
ATOM 2825 C C . VAL A 1 362 ? 18.864 20.952 11.635 1.00 29.81 362 VAL A C 1
ATOM 2827 O O . VAL A 1 362 ? 18.214 20.717 10.621 1.00 29.81 362 VAL A O 1
ATOM 2830 N N . GLY A 1 363 ? 18.293 21.410 12.765 1.00 38.97 363 GLY A N 1
ATOM 2831 C CA . GLY A 1 363 ? 16.934 21.996 12.801 1.00 38.97 363 GLY A CA 1
ATOM 2832 C C . GLY A 1 363 ? 15.886 21.393 13.757 1.00 38.97 363 GLY A C 1
ATOM 2833 O O . GLY A 1 363 ? 14.810 21.030 13.319 1.00 38.97 363 GLY A O 1
ATOM 2834 N N . ASN A 1 364 ? 16.195 21.293 15.049 1.00 45.91 364 ASN A N 1
ATOM 2835 C CA . ASN A 1 364 ? 15.356 21.412 16.263 1.00 45.91 364 ASN A CA 1
ATOM 2836 C C . ASN A 1 364 ? 13.862 20.996 16.424 1.00 45.91 364 ASN A C 1
ATOM 2838 O O . ASN A 1 364 ? 13.398 21.133 17.554 1.00 45.91 364 ASN A O 1
ATOM 2842 N N . GLU A 1 365 ? 13.117 20.428 15.473 1.00 61.03 365 GLU A N 1
ATOM 2843 C CA . GLU A 1 365 ? 11.772 19.862 15.750 1.00 61.03 36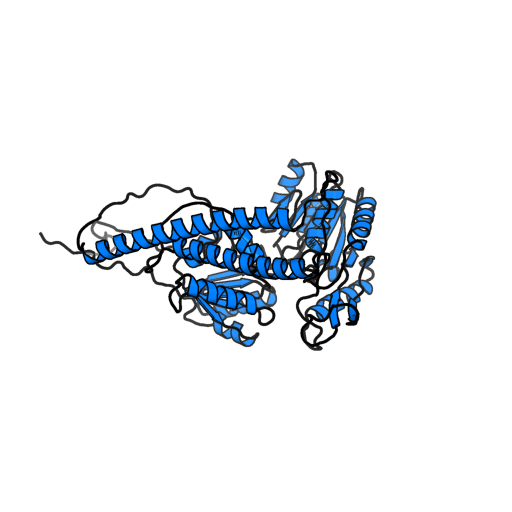5 GLU A CA 1
ATOM 2844 C C . GLU A 1 365 ? 11.474 18.665 14.829 1.00 61.03 365 GLU A C 1
ATOM 2846 O O . GLU A 1 365 ? 11.529 18.775 13.606 1.00 61.03 365 GLU A O 1
ATOM 2851 N N . GLY A 1 366 ? 11.182 17.489 15.395 1.00 63.69 366 GLY A N 1
ATOM 2852 C CA . GLY A 1 366 ? 10.830 16.310 14.592 1.00 63.69 366 GLY A CA 1
ATOM 2853 C C . GLY A 1 366 ? 9.342 16.268 14.227 1.00 63.69 366 GLY A C 1
ATOM 2854 O O . GLY A 1 366 ? 8.496 16.781 14.955 1.00 63.69 366 GLY A O 1
ATOM 2855 N N . CYS A 1 367 ? 9.021 15.644 13.093 1.00 80.06 367 CYS A N 1
ATOM 2856 C CA . CYS A 1 367 ? 7.680 15.641 12.500 1.00 80.06 367 CYS A CA 1
ATOM 2857 C C . CYS A 1 367 ? 6.860 14.450 12.999 1.00 80.06 367 CYS A C 1
ATOM 2859 O O . CYS A 1 367 ? 6.703 13.468 12.279 1.00 80.06 367 CYS A O 1
ATOM 2861 N N . TYR A 1 368 ? 6.384 14.494 14.241 1.00 83.38 368 TYR A N 1
ATOM 2862 C CA . TYR A 1 368 ? 5.718 13.347 14.858 1.00 83.38 368 TYR A CA 1
ATOM 2863 C C . TYR A 1 368 ? 4.196 13.494 14.884 1.00 83.38 368 TYR A C 1
ATOM 2865 O O . TYR A 1 368 ? 3.644 14.553 15.188 1.00 83.38 368 TYR A O 1
ATOM 2873 N N . VAL A 1 369 ? 3.511 12.384 14.610 1.00 85.19 369 VAL A N 1
ATOM 2874 C CA . VAL A 1 369 ? 2.053 12.263 14.706 1.00 85.19 369 VAL A CA 1
ATOM 2875 C C . VAL A 1 369 ? 1.737 11.085 15.615 1.00 85.19 369 VAL A C 1
ATOM 2877 O O . VAL A 1 369 ? 2.280 9.993 15.435 1.00 85.19 369 VAL A O 1
ATOM 2880 N N . GLU A 1 370 ? 0.865 11.293 16.602 1.00 89.38 370 GLU A N 1
ATOM 2881 C CA . GLU A 1 370 ? 0.413 10.194 17.451 1.00 89.38 370 GLU A CA 1
ATOM 2882 C C . GLU A 1 370 ? -0.400 9.175 16.635 1.00 89.38 370 GLU A C 1
ATOM 2884 O O . GLU A 1 370 ? -1.260 9.573 15.842 1.00 89.38 370 GLU A O 1
ATOM 2889 N N . PRO A 1 371 ? -0.214 7.861 16.865 1.00 94.75 371 PRO A N 1
ATOM 2890 C CA . PRO A 1 371 ? -1.165 6.850 16.426 1.00 94.75 371 PRO A CA 1
ATOM 2891 C C . PRO A 1 371 ? -2.592 7.233 16.822 1.00 94.75 371 PRO A C 1
ATOM 2893 O O . PRO A 1 371 ? -2.927 7.329 18.006 1.00 94.75 371 PRO A O 1
ATOM 2896 N N . THR A 1 372 ? -3.422 7.487 15.816 1.00 97.56 372 THR A N 1
ATOM 2897 C CA . THR A 1 372 ? -4.732 8.111 15.984 1.00 97.56 372 THR A CA 1
ATOM 2898 C C . THR A 1 372 ? -5.835 7.135 15.603 1.00 97.56 372 THR A C 1
ATOM 2900 O O . THR A 1 372 ? -5.817 6.547 14.522 1.00 97.56 372 THR A O 1
ATOM 2903 N N . ILE A 1 373 ? -6.811 6.961 16.493 1.00 98.69 373 ILE A N 1
ATOM 2904 C CA . ILE A 1 373 ? -7.935 6.038 16.310 1.00 98.69 373 ILE A CA 1
ATOM 2905 C C . ILE A 1 373 ? -9.232 6.841 16.345 1.00 98.69 373 ILE A C 1
ATOM 2907 O O . ILE A 1 373 ? -9.560 7.438 17.374 1.00 98.69 373 ILE A O 1
ATOM 2911 N N . PHE A 1 374 ? -9.989 6.794 15.252 1.00 98.75 374 PHE A N 1
ATOM 2912 C CA . PHE A 1 374 ? -11.349 7.320 15.181 1.00 98.75 374 PHE A CA 1
ATOM 2913 C C . PHE A 1 374 ? -12.354 6.178 15.079 1.00 98.75 374 PHE A C 1
ATOM 2915 O O . PHE A 1 374 ? -12.243 5.318 14.211 1.00 98.75 374 PHE A O 1
ATOM 2922 N N . GLU A 1 375 ? -13.369 6.191 15.933 1.00 98.69 375 GLU A N 1
ATOM 2923 C CA . GLU A 1 375 ? -14.588 5.411 15.731 1.00 98.69 375 GLU A CA 1
ATOM 2924 C C . GLU A 1 375 ? -15.475 6.166 14.731 1.00 98.69 375 GLU A C 1
ATOM 2926 O O . GLU A 1 375 ? -15.808 7.323 14.973 1.00 98.69 375 GLU A O 1
ATOM 2931 N N . CYS A 1 376 ? -15.812 5.539 13.601 1.00 98.56 376 CYS A N 1
ATOM 2932 C CA . CYS A 1 376 ? -16.542 6.175 12.498 1.00 98.56 376 CYS A CA 1
ATOM 2933 C C . CYS A 1 376 ? -17.939 5.551 12.354 1.00 98.56 376 CYS A C 1
ATOM 2935 O O . CYS A 1 376 ? -18.055 4.325 12.260 1.00 98.56 376 CYS A O 1
ATOM 2937 N N . SER A 1 377 ? -18.994 6.371 12.310 1.00 97.50 377 SER A N 1
ATOM 2938 C CA . SER A 1 377 ? -20.385 5.917 12.132 1.00 97.50 377 SER A CA 1
ATOM 2939 C C . SER A 1 377 ? -20.881 5.958 10.686 1.00 97.50 377 SER A C 1
ATOM 2941 O O . SER A 1 377 ? -21.896 5.333 10.383 1.00 97.50 377 SER A O 1
ATOM 2943 N N . ASN A 1 378 ? -20.186 6.670 9.795 1.00 96.94 378 ASN A N 1
ATOM 2944 C CA . ASN A 1 378 ? -20.585 6.849 8.401 1.00 96.94 378 ASN A CA 1
ATOM 2945 C C . ASN A 1 378 ? -19.476 6.414 7.438 1.00 96.94 378 ASN A C 1
ATOM 2947 O O . ASN A 1 378 ? -18.402 7.011 7.387 1.00 96.94 378 ASN A O 1
ATOM 2951 N N . ASP A 1 379 ? -19.770 5.413 6.612 1.00 96.81 379 ASP A N 1
ATOM 2952 C CA . ASP A 1 379 ? -18.843 4.893 5.606 1.00 96.81 379 ASP A CA 1
ATOM 2953 C C . ASP A 1 379 ? -18.485 5.911 4.510 1.00 96.81 379 ASP A C 1
ATOM 2955 O O . ASP A 1 379 ? -17.490 5.736 3.808 1.00 96.81 379 ASP A O 1
ATOM 2959 N N . ASN A 1 380 ? -19.291 6.964 4.349 1.00 96.44 380 ASN A N 1
ATOM 2960 C CA . ASN A 1 380 ? -19.085 8.016 3.357 1.00 96.44 380 ASN A CA 1
ATOM 2961 C C . ASN A 1 380 ? -18.321 9.233 3.896 1.00 96.44 380 ASN A C 1
ATOM 2963 O O . ASN A 1 380 ? -18.146 10.193 3.144 1.00 96.44 380 ASN A O 1
ATOM 2967 N N . SER A 1 381 ? -17.868 9.218 5.156 1.00 96.75 381 SER A N 1
ATOM 2968 C CA . SER A 1 381 ? -17.059 10.315 5.696 1.00 96.75 381 SER A CA 1
ATOM 2969 C C . SER A 1 381 ? -15.716 10.428 4.964 1.00 96.75 381 SER A C 1
ATOM 2971 O O . SER A 1 381 ? -15.190 9.447 4.424 1.00 96.75 381 SER A O 1
ATOM 2973 N N . GLU A 1 382 ? -15.134 11.631 4.950 1.00 97.62 382 GLU A N 1
ATOM 2974 C CA . GLU A 1 382 ? -13.845 11.886 4.289 1.00 97.62 382 GLU A CA 1
ATOM 2975 C C . GLU A 1 382 ? -12.760 10.933 4.817 1.00 97.62 382 GLU A C 1
ATOM 2977 O O . GLU A 1 382 ? -12.017 10.331 4.039 1.00 97.62 382 GLU A O 1
ATOM 2982 N N . LEU A 1 383 ? -12.716 10.738 6.140 1.00 97.75 383 LEU A N 1
ATOM 2983 C CA . LEU A 1 383 ? -11.736 9.879 6.797 1.00 97.75 383 LEU A CA 1
ATOM 2984 C C . LEU A 1 383 ? -11.846 8.418 6.340 1.00 97.75 383 LEU A C 1
ATOM 2986 O O . LEU A 1 383 ? -10.820 7.749 6.197 1.00 97.75 383 LEU A O 1
ATOM 2990 N N . VAL A 1 384 ? -13.059 7.916 6.089 1.00 98.12 384 VAL A N 1
ATOM 2991 C CA . VAL A 1 384 ? -13.278 6.541 5.616 1.00 98.12 384 VAL A CA 1
ATOM 2992 C C . VAL A 1 384 ? -13.025 6.424 4.111 1.00 98.12 384 VAL A C 1
ATOM 2994 O O . VAL A 1 384 ? -12.506 5.398 3.667 1.00 98.12 384 VAL A O 1
ATOM 2997 N N . LYS A 1 385 ? -13.332 7.455 3.316 1.00 96.88 385 LYS A N 1
ATOM 2998 C CA . LYS A 1 385 ? -13.243 7.395 1.849 1.00 96.88 385 LYS A CA 1
ATOM 2999 C C . LYS A 1 385 ? -11.894 7.784 1.263 1.00 96.88 385 LYS A C 1
ATOM 3001 O O . LYS A 1 385 ? -11.604 7.306 0.173 1.00 96.88 385 LYS A O 1
ATOM 3006 N N . GLU A 1 386 ? -11.077 8.596 1.931 1.00 97.50 386 GLU A N 1
ATOM 3007 C CA . GLU A 1 386 ? -9.825 9.116 1.366 1.00 97.50 386 GLU A CA 1
ATOM 3008 C C . GLU A 1 386 ? -8.561 8.559 2.046 1.00 97.50 386 GLU A C 1
ATOM 3010 O O . GLU A 1 386 ? -8.532 8.192 3.227 1.00 97.50 386 GLU A O 1
ATOM 3015 N N . GLU A 1 387 ? -7.484 8.465 1.265 1.00 97.31 387 GLU A N 1
ATOM 3016 C CA . GLU A 1 387 ? -6.173 8.011 1.729 1.00 97.31 387 GLU A CA 1
ATOM 3017 C C . GLU A 1 387 ? -5.448 9.143 2.476 1.00 97.31 387 GLU A C 1
ATOM 3019 O O . GLU A 1 387 ? -5.029 10.150 1.890 1.00 97.31 387 GLU A O 1
ATOM 3024 N N . VAL A 1 388 ? -5.292 8.957 3.790 1.00 96.50 388 VAL A N 1
ATOM 3025 C CA . VAL A 1 388 ? -4.547 9.872 4.671 1.00 96.50 388 VAL A CA 1
ATOM 3026 C C . VAL A 1 388 ? -3.039 9.662 4.515 1.00 96.50 388 VAL A C 1
ATOM 3028 O O . VAL A 1 388 ? -2.296 10.637 4.433 1.00 96.50 388 VAL A O 1
ATOM 3031 N N . PHE A 1 389 ? -2.622 8.392 4.408 1.00 96.06 389 PHE A N 1
ATOM 3032 C CA . PHE A 1 389 ? -1.226 7.943 4.328 1.00 96.06 389 PHE A CA 1
ATOM 3033 C C . PHE A 1 389 ? -0.387 8.322 5.563 1.00 96.06 389 PHE A C 1
ATOM 3035 O O . PHE A 1 389 ? 0.772 8.669 5.445 1.00 96.06 389 PHE A O 1
ATOM 3042 N N . GLY A 1 390 ? -0.989 8.263 6.753 1.00 94.50 390 GLY A N 1
ATOM 3043 C CA . GLY A 1 390 ? -0.323 8.479 8.041 1.00 94.50 390 GLY A CA 1
ATOM 3044 C C . GLY A 1 390 ? -0.906 7.554 9.114 1.00 94.50 390 GLY A C 1
ATOM 3045 O O . GLY A 1 390 ? -1.741 6.703 8.780 1.00 94.50 390 GLY A O 1
ATOM 3046 N N . PRO A 1 391 ? -0.530 7.704 10.398 1.00 95.00 391 PRO A N 1
ATOM 3047 C CA . PRO A 1 391 ? -0.882 6.749 11.442 1.00 95.00 391 PRO A CA 1
ATOM 3048 C C . PRO A 1 391 ? -2.295 7.044 11.963 1.00 95.00 391 PRO A C 1
ATOM 3050 O O . PRO A 1 391 ? -2.489 7.415 13.120 1.00 95.00 391 PRO A O 1
ATOM 3053 N N . VAL A 1 392 ? -3.296 6.895 11.091 1.00 97.75 392 VAL A N 1
ATOM 3054 C CA . VAL A 1 392 ? -4.704 7.216 11.350 1.00 97.75 392 VAL A CA 1
ATOM 3055 C C . VAL A 1 392 ? -5.594 6.047 10.932 1.00 97.75 392 VAL A C 1
ATOM 3057 O O . VAL A 1 392 ? -5.656 5.685 9.756 1.00 97.75 392 VAL A O 1
ATOM 3060 N N . MET A 1 393 ? -6.306 5.481 11.904 1.00 98.50 393 MET A N 1
ATOM 3061 C CA . MET A 1 393 ? -7.205 4.341 11.734 1.00 98.50 393 MET A CA 1
ATOM 3062 C C . MET A 1 393 ? -8.671 4.777 11.820 1.00 98.50 393 MET A C 1
ATOM 3064 O O . MET A 1 393 ? -9.075 5.420 12.792 1.00 98.50 393 MET A O 1
ATOM 3068 N N . SER A 1 394 ? -9.480 4.340 10.854 1.00 98.75 394 SER A N 1
ATOM 3069 C CA . SER A 1 394 ? -10.942 4.337 10.931 1.00 98.75 394 SER A CA 1
ATOM 3070 C C . SER A 1 394 ? -11.418 3.000 11.491 1.00 98.75 394 SER A C 1
ATOM 3072 O O . SER A 1 394 ? -11.241 1.960 10.856 1.00 98.75 394 SER A O 1
ATOM 3074 N N . LEU A 1 395 ? -12.027 3.020 12.672 1.00 98.81 395 LEU A N 1
ATOM 3075 C CA . LEU A 1 395 ? -12.639 1.863 13.312 1.00 98.81 395 LEU A CA 1
ATOM 3076 C C . LEU A 1 395 ? -14.146 1.869 13.048 1.00 98.81 395 LEU A C 1
ATOM 3078 O O . LEU A 1 395 ? -14.851 2.789 13.463 1.00 98.81 395 LEU A O 1
ATOM 3082 N N . LEU A 1 396 ? -14.635 0.832 12.376 1.00 98.81 396 LEU A N 1
ATOM 3083 C CA . LEU A 1 396 ? -16.025 0.686 11.956 1.00 98.81 396 LEU A CA 1
ATOM 3084 C C . LEU A 1 396 ? -16.639 -0.572 12.571 1.00 98.81 396 LEU A C 1
ATOM 3086 O O . LEU A 1 396 ? -15.957 -1.561 12.834 1.00 98.81 396 LEU A O 1
ATOM 3090 N N . GLU A 1 397 ? -17.947 -0.546 12.789 1.00 98.62 397 GLU A N 1
ATOM 3091 C CA . GLU A 1 397 ? -18.708 -1.699 13.274 1.00 98.62 397 GLU A CA 1
ATOM 3092 C C . GLU A 1 397 ? -19.415 -2.416 12.126 1.00 98.62 397 GLU A C 1
ATOM 3094 O O . GLU A 1 397 ? -19.874 -1.768 11.183 1.00 98.62 397 GLU A O 1
ATOM 3099 N N . PHE A 1 398 ? -19.548 -3.739 12.224 1.00 98.69 398 PHE A N 1
ATOM 3100 C CA . PHE A 1 398 ? -20.438 -4.528 11.372 1.00 98.69 398 PHE A CA 1
ATOM 3101 C C . PHE A 1 398 ? -21.101 -5.673 12.151 1.00 98.69 398 PHE A C 1
ATOM 3103 O O . PHE A 1 398 ? -20.714 -5.984 13.276 1.00 98.69 398 PHE A O 1
ATOM 3110 N N . GLU A 1 399 ? -22.092 -6.317 11.540 1.00 97.88 399 GLU A N 1
ATOM 3111 C CA . GLU A 1 399 ? -22.758 -7.511 12.078 1.00 97.88 399 GLU A CA 1
ATOM 3112 C C . GLU A 1 399 ? -22.881 -8.588 11.002 1.00 97.88 399 GLU A C 1
ATOM 3114 O O . GLU A 1 399 ? -22.426 -9.712 11.185 1.00 97.88 399 GLU A O 1
ATOM 3119 N N . ASP A 1 400 ? -23.446 -8.231 9.850 1.00 98.19 400 ASP A N 1
ATOM 3120 C CA . ASP A 1 400 ? -23.625 -9.166 8.748 1.00 98.19 400 ASP A CA 1
ATOM 3121 C C . ASP A 1 400 ? -22.362 -9.288 7.879 1.00 98.19 400 ASP A C 1
ATOM 3123 O O . ASP A 1 400 ? -21.691 -8.301 7.570 1.00 98.19 400 ASP A O 1
ATOM 3127 N N . GLU A 1 401 ? -22.042 -10.518 7.471 1.00 98.25 401 GLU A N 1
ATOM 3128 C CA . GLU A 1 401 ? -20.864 -10.817 6.653 1.00 98.25 401 GLU A CA 1
ATOM 3129 C C . GLU A 1 401 ? -20.964 -10.210 5.247 1.00 98.25 401 GLU A C 1
ATOM 3131 O O . GLU A 1 401 ? -19.982 -9.655 4.746 1.00 98.25 401 GLU A O 1
ATOM 3136 N N . ASP A 1 402 ? -22.122 -10.328 4.592 1.00 98.12 402 ASP A N 1
ATOM 3137 C CA . ASP A 1 402 ? -22.296 -9.864 3.216 1.00 98.12 402 ASP A CA 1
ATOM 3138 C C . ASP A 1 402 ? -22.293 -8.334 3.149 1.00 98.12 402 ASP A C 1
ATOM 3140 O O . ASP A 1 402 ? -21.648 -7.758 2.265 1.00 98.12 402 ASP A O 1
ATOM 3144 N N . ASP A 1 403 ? -22.927 -7.672 4.119 1.00 98.12 403 ASP A N 1
ATOM 3145 C CA . ASP A 1 403 ? -22.846 -6.221 4.284 1.00 98.12 403 ASP A CA 1
ATOM 3146 C C . ASP A 1 403 ? -21.407 -5.754 4.558 1.00 98.12 403 ASP A C 1
ATOM 3148 O O . ASP A 1 403 ? -20.914 -4.845 3.887 1.00 98.12 403 ASP A O 1
ATOM 3152 N N . ALA A 1 404 ? -20.680 -6.419 5.463 1.00 98.38 404 ALA A N 1
ATOM 3153 C CA . ALA A 1 404 ? -19.292 -6.071 5.768 1.00 98.38 404 ALA A CA 1
ATOM 3154 C C . ALA A 1 404 ? -18.384 -6.164 4.537 1.00 98.38 404 ALA A C 1
ATOM 3156 O O . ALA A 1 404 ? -17.560 -5.282 4.302 1.00 98.38 404 ALA A O 1
ATOM 3157 N N . VAL A 1 405 ? -18.551 -7.203 3.714 1.00 98.62 405 VAL A N 1
ATOM 3158 C CA . VAL A 1 405 ? -17.797 -7.354 2.463 1.00 98.62 405 VAL A CA 1
ATOM 3159 C C . VAL A 1 405 ? -18.184 -6.284 1.442 1.00 98.62 405 VAL A C 1
ATOM 3161 O O . VAL A 1 405 ? -17.306 -5.724 0.781 1.00 98.62 405 VAL A O 1
ATOM 3164 N N . LYS A 1 406 ? -19.475 -5.959 1.319 1.00 98.56 406 LYS A N 1
ATOM 3165 C CA . LYS A 1 406 ? -19.945 -4.878 0.444 1.00 98.56 406 LYS A CA 1
ATOM 3166 C C . LYS A 1 406 ? -19.315 -3.539 0.838 1.00 98.56 406 LYS A C 1
ATOM 3168 O O . LYS A 1 406 ? -18.761 -2.860 -0.021 1.00 98.56 406 LYS A O 1
ATOM 3173 N N . ARG A 1 407 ? -19.339 -3.195 2.127 1.00 98.44 407 ARG A N 1
ATOM 3174 C CA . ARG A 1 407 ? -18.738 -1.973 2.692 1.00 98.44 407 ARG A CA 1
ATOM 3175 C C . ARG A 1 407 ? -17.215 -1.961 2.558 1.00 98.44 407 ARG A C 1
ATOM 3177 O O . ARG A 1 407 ? -16.614 -0.954 2.187 1.00 98.44 407 ARG A O 1
ATOM 3184 N N . ALA A 1 408 ? -16.568 -3.106 2.764 1.00 98.38 408 ALA A N 1
ATOM 3185 C CA . ALA A 1 408 ? -15.135 -3.268 2.543 1.00 98.38 408 ALA A CA 1
ATOM 3186 C C . ALA A 1 408 ? -14.736 -2.987 1.084 1.00 98.38 408 ALA A C 1
ATOM 3188 O O . ALA A 1 408 ? -13.720 -2.332 0.854 1.00 98.38 408 ALA A O 1
ATOM 3189 N N . ASN A 1 409 ? -15.545 -3.406 0.110 1.00 98.44 409 ASN A N 1
ATOM 3190 C CA . ASN A 1 409 ? -15.310 -3.139 -1.311 1.00 98.44 409 ASN A CA 1
ATOM 3191 C C . ASN A 1 409 ? -15.767 -1.741 -1.771 1.00 98.44 409 ASN A C 1
ATOM 3193 O O . ASN A 1 409 ? -15.419 -1.338 -2.876 1.00 98.44 409 ASN A O 1
ATOM 3197 N N . ASP A 1 410 ? -16.521 -0.989 -0.960 1.00 97.75 410 ASP A N 1
ATOM 3198 C CA . ASP A 1 410 ? -17.030 0.341 -1.322 1.00 97.75 410 ASP A CA 1
ATOM 3199 C C . ASP A 1 410 ? -15.945 1.430 -1.216 1.00 97.75 410 ASP A C 1
ATOM 3201 O O . ASP A 1 410 ? -15.919 2.294 -0.333 1.00 97.75 410 ASP A O 1
ATOM 3205 N N . THR A 1 411 ? -14.998 1.352 -2.141 1.00 96.50 411 THR A N 1
ATOM 3206 C CA . THR A 1 411 ? -13.897 2.287 -2.334 1.00 96.50 411 THR A CA 1
ATOM 3207 C C . THR A 1 411 ? -13.456 2.255 -3.798 1.00 96.50 411 THR A C 1
ATOM 3209 O O . THR A 1 411 ? -13.641 1.266 -4.502 1.00 96.50 411 THR A O 1
ATOM 3212 N N . LYS A 1 412 ? -12.853 3.344 -4.284 1.00 96.00 412 LYS A N 1
ATOM 3213 C CA . LYS A 1 412 ? -12.297 3.408 -5.648 1.00 96.00 412 LYS A CA 1
ATOM 3214 C C . LYS A 1 412 ? -11.011 2.578 -5.810 1.00 96.00 412 LYS A C 1
ATOM 3216 O O . LYS A 1 412 ? -10.577 2.327 -6.935 1.00 96.00 412 LYS A O 1
ATOM 3221 N N . TRP A 1 413 ? -10.395 2.182 -4.698 1.00 97.69 413 TRP A N 1
ATOM 3222 C CA . TRP A 1 413 ? -9.126 1.455 -4.632 1.00 97.69 413 TRP A CA 1
ATOM 3223 C C . TRP A 1 413 ? -9.315 -0.044 -4.377 1.00 97.69 413 TRP A C 1
ATOM 3225 O O . TRP A 1 413 ? -10.370 -0.484 -3.943 1.00 97.69 413 TRP A O 1
ATOM 3235 N N . GLY A 1 414 ? -8.263 -0.828 -4.602 1.00 97.56 414 GLY A N 1
ATOM 3236 C CA . GLY A 1 414 ? -8.280 -2.282 -4.431 1.00 97.56 414 GLY A CA 1
ATOM 3237 C C . GLY A 1 414 ? -6.877 -2.861 -4.289 1.00 97.56 414 GLY A C 1
ATOM 3238 O O . GLY A 1 414 ? -6.480 -3.735 -5.060 1.00 97.56 414 GLY A O 1
ATOM 3239 N N . LEU A 1 415 ? -6.076 -2.330 -3.360 1.00 97.31 415 LEU A N 1
ATOM 3240 C CA . LEU A 1 415 ? -4.688 -2.762 -3.181 1.00 97.31 415 LEU A CA 1
ATOM 3241 C C . LEU A 1 415 ? -4.555 -3.932 -2.203 1.00 97.31 415 LEU A C 1
ATOM 3243 O O . LEU A 1 415 ? -4.124 -5.017 -2.590 1.00 97.31 415 LEU A O 1
ATOM 3247 N N . GLY A 1 416 ? -4.925 -3.711 -0.942 1.00 97.62 416 GLY A N 1
ATOM 3248 C CA . GLY A 1 416 ? -4.905 -4.712 0.121 1.00 97.62 416 GLY A CA 1
ATOM 3249 C C . GLY A 1 416 ? -6.304 -5.016 0.647 1.00 97.62 416 GLY A C 1
ATOM 3250 O O . GLY A 1 416 ? -7.228 -4.224 0.459 1.00 97.62 416 GLY A O 1
ATOM 3251 N N . ALA A 1 417 ? -6.466 -6.160 1.301 1.00 98.50 417 ALA A N 1
ATOM 3252 C CA . ALA A 1 417 ? -7.608 -6.492 2.145 1.00 98.50 417 ALA A CA 1
ATOM 3253 C C . ALA A 1 417 ? -7.221 -7.591 3.142 1.00 98.50 417 ALA A C 1
ATOM 3255 O O . ALA A 1 417 ? -6.369 -8.432 2.856 1.00 98.50 417 ALA A O 1
ATOM 3256 N N . GLY A 1 418 ? -7.856 -7.609 4.308 1.00 98.44 418 GLY A N 1
ATOM 3257 C CA . GLY A 1 418 ? -7.585 -8.587 5.354 1.00 98.44 418 GLY A CA 1
ATOM 3258 C C . GLY A 1 418 ? -8.854 -9.134 5.988 1.00 98.44 418 GLY A C 1
ATOM 3259 O O . GLY A 1 418 ? -9.861 -8.434 6.093 1.00 98.44 418 GLY A O 1
ATOM 3260 N N . VAL A 1 419 ? -8.791 -10.378 6.454 1.00 98.81 419 VAL A N 1
ATOM 3261 C CA . VAL A 1 419 ? -9.830 -10.985 7.289 1.00 98.81 419 VAL A CA 1
ATOM 3262 C C . VAL A 1 419 ? -9.211 -11.753 8.457 1.00 98.81 419 VAL A C 1
ATOM 3264 O O . VAL A 1 419 ? -8.297 -12.554 8.265 1.00 98.81 419 VAL A O 1
ATOM 3267 N N . MET A 1 420 ? -9.727 -11.514 9.661 1.00 98.81 420 MET A N 1
ATOM 3268 C CA . MET A 1 420 ? -9.388 -12.220 10.896 1.00 98.81 420 MET A CA 1
ATOM 3269 C C . MET A 1 420 ? -10.593 -13.063 11.324 1.00 98.81 420 MET A C 1
ATOM 3271 O O . MET A 1 420 ? -11.667 -12.515 11.577 1.00 98.81 420 MET A O 1
ATOM 3275 N N . THR A 1 421 ? -10.434 -14.387 11.362 1.00 98.75 421 THR A N 1
ATOM 3276 C CA . THR A 1 421 ? -11.472 -15.364 11.745 1.00 98.75 421 THR A CA 1
ATOM 3277 C C . THR A 1 421 ? -10.838 -16.744 11.962 1.00 98.75 421 THR A C 1
ATOM 3279 O O . THR A 1 421 ? -9.879 -17.107 11.275 1.00 98.75 421 THR A O 1
ATOM 3282 N N . ASN A 1 422 ? -11.370 -17.549 12.884 1.00 98.38 422 ASN A N 1
ATOM 3283 C CA . ASN A 1 422 ? -10.959 -18.950 13.036 1.00 98.38 422 ASN A CA 1
ATOM 3284 C C . ASN A 1 422 ? -11.710 -19.885 12.067 1.00 98.38 422 ASN A C 1
ATOM 3286 O O . ASN A 1 422 ? -11.287 -21.017 11.824 1.00 98.38 422 ASN A O 1
ATOM 3290 N N . ASN A 1 423 ? -12.787 -19.409 11.442 1.00 98.31 423 ASN A N 1
ATOM 3291 C CA . ASN A 1 423 ? -13.518 -20.120 10.406 1.00 98.31 423 ASN A CA 1
ATOM 3292 C C . ASN A 1 423 ? -12.852 -19.959 9.025 1.00 98.31 423 ASN A C 1
ATOM 3294 O O . ASN A 1 423 ? -13.106 -19.012 8.279 1.00 98.31 423 ASN A O 1
ATOM 3298 N N . LEU A 1 424 ? -12.038 -20.939 8.625 1.00 98.00 424 LEU A N 1
ATOM 3299 C CA . LEU A 1 424 ? -11.350 -20.914 7.325 1.00 98.00 424 LEU A CA 1
ATOM 3300 C C . LEU A 1 424 ? -12.302 -20.948 6.118 1.00 98.00 424 LEU A C 1
ATOM 3302 O O . LEU A 1 424 ? -11.994 -20.363 5.079 1.00 98.00 424 LEU A O 1
ATOM 3306 N N . ALA A 1 425 ? -13.471 -21.585 6.233 1.00 98.44 425 ALA A N 1
ATOM 3307 C CA . ALA A 1 425 ? -14.455 -21.592 5.149 1.00 98.44 425 ALA A CA 1
ATOM 3308 C C . ALA A 1 425 ? -15.014 -20.181 4.898 1.00 98.44 425 ALA A C 1
ATOM 3310 O O . ALA A 1 425 ? -15.144 -19.760 3.746 1.00 98.44 425 ALA A O 1
ATOM 3311 N N . ARG A 1 426 ? -15.286 -19.429 5.975 1.00 98.50 426 ARG A N 1
ATOM 3312 C CA . ARG A 1 426 ? -15.603 -17.995 5.917 1.00 98.50 426 ARG A CA 1
ATOM 3313 C C . ARG A 1 426 ? -14.440 -17.214 5.312 1.00 98.50 426 ARG A C 1
ATOM 3315 O O . ARG A 1 426 ? -14.653 -16.482 4.349 1.00 98.50 426 ARG A O 1
ATOM 3322 N N . ALA A 1 427 ? -13.220 -17.421 5.805 1.00 98.44 427 ALA A N 1
ATOM 3323 C CA . ALA A 1 427 ? -12.042 -16.703 5.325 1.00 98.44 427 ALA A CA 1
ATOM 3324 C C . ALA A 1 427 ? -11.848 -16.835 3.804 1.00 98.44 427 ALA A C 1
ATOM 3326 O O . ALA A 1 427 ? -11.705 -15.829 3.114 1.00 98.44 427 ALA A O 1
ATOM 3327 N N . HIS A 1 428 ? -11.920 -18.052 3.254 1.00 98.44 428 HIS A N 1
ATOM 3328 C CA . HIS A 1 428 ? -11.793 -18.278 1.811 1.00 98.44 428 HIS A CA 1
ATOM 3329 C C . HIS A 1 428 ? -12.963 -17.701 1.002 1.00 98.44 428 HIS A C 1
ATOM 3331 O O . HIS A 1 428 ? -12.752 -17.177 -0.095 1.00 98.44 428 HIS A O 1
ATOM 3337 N N . ARG A 1 429 ? -14.194 -17.766 1.529 1.00 98.38 429 ARG A N 1
ATOM 3338 C CA . ARG A 1 429 ? -15.371 -17.171 0.879 1.00 98.38 429 ARG A CA 1
ATOM 3339 C C . ARG A 1 429 ? -15.247 -15.652 0.789 1.00 98.38 429 ARG A C 1
ATOM 3341 O O . ARG A 1 429 ? -15.508 -15.095 -0.274 1.00 98.38 429 ARG A O 1
ATOM 3348 N N . ILE A 1 430 ? -14.820 -15.004 1.868 1.00 98.56 430 ILE A N 1
ATOM 3349 C CA . ILE A 1 430 ? -14.582 -13.558 1.919 1.00 98.56 430 ILE A CA 1
ATOM 3350 C C . ILE A 1 430 ? -13.408 -13.175 1.021 1.00 98.56 430 ILE A C 1
ATOM 3352 O O . ILE A 1 430 ? -13.539 -12.263 0.210 1.00 98.56 430 ILE A O 1
ATOM 3356 N N . ALA A 1 431 ? -12.300 -13.918 1.079 1.00 98.25 431 ALA A N 1
ATOM 3357 C CA . ALA A 1 431 ? -11.129 -13.654 0.249 1.00 98.25 431 ALA A CA 1
ATOM 3358 C C . ALA A 1 431 ? -11.455 -13.670 -1.251 1.00 98.25 431 ALA A C 1
ATOM 3360 O O . ALA A 1 431 ? -10.937 -12.849 -2.000 1.00 98.25 431 ALA A O 1
ATOM 3361 N N . LYS A 1 432 ? -12.364 -14.554 -1.686 1.00 98.06 432 LYS A N 1
ATOM 3362 C CA . LYS A 1 432 ? -12.869 -14.587 -3.067 1.00 98.06 432 LYS A CA 1
ATOM 3363 C C . LYS A 1 432 ? -13.725 -13.364 -3.433 1.00 98.06 432 LYS A C 1
ATOM 3365 O O . LYS A 1 432 ? -13.810 -13.025 -4.609 1.00 98.06 432 LYS A O 1
ATOM 3370 N N . LYS A 1 433 ? -14.409 -12.753 -2.461 1.00 98.31 433 LYS A N 1
ATOM 3371 C CA . LYS A 1 433 ? -15.307 -11.608 -2.674 1.00 98.31 433 LYS A CA 1
ATOM 3372 C C . LYS A 1 433 ? -14.592 -10.254 -2.589 1.00 98.31 433 LYS A C 1
ATOM 3374 O O . LYS A 1 433 ? -15.118 -9.281 -3.126 1.00 98.31 433 LYS A O 1
ATOM 3379 N N . PHE A 1 434 ? -13.441 -10.161 -1.921 1.00 98.38 434 PHE A N 1
ATOM 3380 C CA . PHE A 1 434 ? -12.669 -8.918 -1.891 1.00 98.38 434 PHE A CA 1
ATOM 3381 C C . PHE A 1 434 ? -12.209 -8.513 -3.292 1.00 98.38 434 PHE A C 1
ATOM 3383 O O . PHE A 1 434 ? -11.690 -9.326 -4.055 1.00 98.38 434 PHE A O 1
ATOM 3390 N N . GLN A 1 435 ? -12.357 -7.229 -3.608 1.00 97.69 435 GLN A N 1
ATOM 3391 C CA . GLN A 1 435 ? -11.892 -6.630 -4.858 1.00 97.69 435 GLN A CA 1
ATOM 3392 C C . GLN A 1 435 ? -10.514 -5.980 -4.676 1.00 97.69 435 GLN A C 1
ATOM 3394 O O . GLN A 1 435 ? -10.308 -4.819 -5.021 1.00 97.69 435 GLN A O 1
ATOM 3399 N N . SER A 1 436 ? -9.568 -6.749 -4.133 1.00 97.19 436 SER A N 1
ATOM 3400 C CA . SER A 1 436 ? -8.194 -6.310 -3.874 1.00 97.19 436 SER A CA 1
ATOM 3401 C C . SER A 1 436 ? -7.181 -7.268 -4.484 1.00 97.19 436 SER A C 1
ATOM 3403 O O . SER A 1 436 ? -7.413 -8.476 -4.542 1.00 97.19 436 SER A O 1
ATOM 3405 N N . GLY A 1 437 ? -6.032 -6.750 -4.919 1.00 95.88 437 GLY A N 1
ATOM 3406 C CA . GLY A 1 437 ? -4.990 -7.605 -5.491 1.00 95.88 437 GLY A CA 1
ATOM 3407 C C . GLY A 1 437 ? -4.157 -8.368 -4.464 1.00 95.88 437 GLY A C 1
ATOM 3408 O O . GLY A 1 437 ? -3.593 -9.405 -4.810 1.00 95.88 437 GLY A O 1
ATOM 3409 N N . ASN A 1 438 ? -4.150 -7.924 -3.205 1.00 96.56 438 ASN A N 1
ATOM 3410 C CA . ASN A 1 438 ? -3.534 -8.631 -2.088 1.00 96.56 438 ASN A CA 1
ATOM 3411 C C . ASN A 1 438 ? -4.582 -8.906 -1.007 1.00 96.56 438 ASN A C 1
ATOM 3413 O O . ASN A 1 438 ? -5.235 -7.978 -0.533 1.00 96.56 438 ASN A O 1
ATOM 3417 N N . VAL A 1 439 ? -4.725 -10.169 -0.601 1.00 97.75 439 VAL A N 1
ATOM 3418 C CA . VAL A 1 439 ? -5.655 -10.573 0.459 1.00 97.75 439 VAL A CA 1
ATOM 3419 C C . VAL A 1 439 ? -4.923 -11.400 1.505 1.00 97.75 439 VAL A C 1
ATOM 3421 O O . VAL A 1 439 ? -4.332 -12.430 1.179 1.00 97.75 439 VAL A O 1
ATOM 3424 N N . TRP A 1 440 ? -5.005 -10.979 2.764 1.00 98.19 440 TRP A N 1
ATOM 3425 C CA . TRP A 1 440 ? -4.439 -11.705 3.896 1.00 98.19 440 TRP A CA 1
ATOM 3426 C C . TRP A 1 440 ? -5.536 -12.337 4.759 1.00 98.19 440 TRP A C 1
ATOM 3428 O O . TRP A 1 440 ? -6.552 -11.717 5.068 1.00 98.19 440 TRP A O 1
ATOM 3438 N N . ILE A 1 441 ? -5.313 -13.584 5.169 1.00 98.31 441 ILE A N 1
ATOM 3439 C CA . ILE A 1 441 ? -6.151 -14.300 6.135 1.00 98.31 441 ILE A CA 1
ATOM 3440 C C . ILE A 1 441 ? -5.327 -14.470 7.410 1.00 98.31 441 ILE A C 1
ATOM 3442 O O . ILE A 1 441 ? -4.228 -15.021 7.358 1.00 98.31 441 ILE A O 1
ATOM 3446 N N . ASN A 1 442 ? -5.857 -14.010 8.543 1.00 97.50 442 ASN A N 1
ATOM 3447 C CA . ASN A 1 442 ? -5.248 -14.118 9.874 1.00 97.50 442 ASN A CA 1
ATOM 3448 C C . ASN A 1 442 ? -3.841 -13.506 9.999 1.00 97.50 442 ASN A C 1
ATOM 3450 O O . ASN A 1 442 ? -3.060 -13.882 10.875 1.00 97.50 442 ASN A O 1
ATOM 3454 N N . ASN A 1 443 ? -3.520 -12.559 9.118 1.00 94.56 443 ASN A N 1
ATOM 3455 C CA . ASN A 1 443 ? -2.293 -11.773 9.122 1.00 94.56 443 ASN A CA 1
ATOM 3456 C C . ASN A 1 443 ? -2.504 -10.486 8.303 1.00 94.56 443 ASN A C 1
ATOM 3458 O O . ASN A 1 443 ? -3.582 -10.284 7.744 1.00 94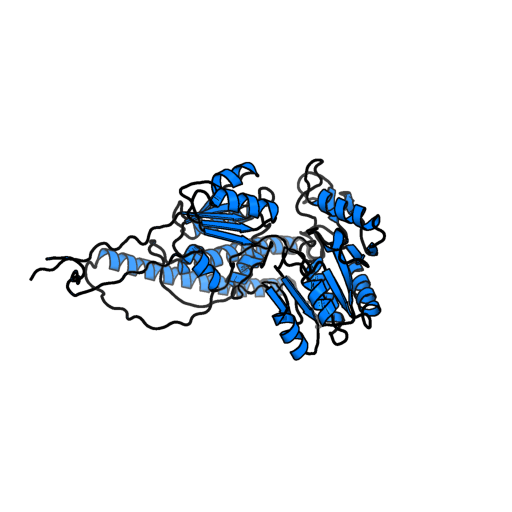.56 443 ASN A O 1
ATOM 3462 N N . TYR A 1 444 ? -1.489 -9.628 8.206 1.00 94.38 444 TYR A N 1
ATOM 3463 C CA . TYR A 1 444 ? -1.527 -8.442 7.353 1.00 94.38 444 TYR A CA 1
ATOM 3464 C C . TYR A 1 444 ? -0.115 -7.975 6.959 1.00 94.38 444 TYR A C 1
ATOM 3466 O O . TYR A 1 444 ? 0.833 -8.179 7.713 1.00 94.38 444 TYR A O 1
ATOM 3474 N N . ASN A 1 445 ? 0.033 -7.337 5.790 1.00 86.50 445 ASN A N 1
ATOM 3475 C CA . ASN A 1 445 ? 1.289 -6.752 5.276 1.00 86.50 445 ASN A CA 1
ATOM 3476 C C . ASN A 1 445 ? 2.465 -7.729 5.050 1.00 86.50 445 ASN A C 1
ATOM 3478 O O . ASN A 1 445 ? 3.583 -7.299 4.771 1.00 86.50 445 ASN A O 1
ATOM 3482 N N . LEU A 1 446 ? 2.248 -9.046 5.102 1.00 87.25 446 LEU A N 1
ATOM 3483 C CA . LEU A 1 446 ? 3.270 -9.997 4.664 1.00 87.25 446 LEU A CA 1
ATOM 3484 C C . LEU A 1 446 ? 3.412 -9.949 3.139 1.00 87.25 446 LEU A C 1
ATOM 3486 O O . LEU A 1 446 ? 2.465 -10.275 2.422 1.00 87.25 446 LEU A O 1
ATOM 3490 N N . THR A 1 447 ? 4.608 -9.610 2.655 1.00 84.19 447 THR A N 1
ATOM 3491 C CA . THR A 1 447 ? 4.926 -9.525 1.218 1.00 84.19 447 THR A CA 1
ATOM 3492 C C . THR A 1 447 ? 6.184 -10.332 0.856 1.00 84.19 447 THR A C 1
ATOM 3494 O O . THR A 1 447 ? 7.249 -9.756 0.598 1.00 84.19 447 THR A O 1
ATOM 3497 N N . PRO A 1 448 ? 6.122 -11.678 0.858 1.00 84.50 448 PRO A N 1
ATOM 3498 C CA . PRO A 1 448 ? 7.206 -12.506 0.330 1.00 84.50 448 PRO A CA 1
ATOM 3499 C C . PRO A 1 448 ? 7.507 -12.155 -1.132 1.00 84.50 448 PRO A C 1
ATOM 3501 O O . PRO A 1 448 ? 6.602 -11.835 -1.897 1.00 84.50 448 PRO A O 1
ATOM 3504 N N . SER A 1 449 ? 8.768 -12.257 -1.554 1.00 73.25 449 SER A N 1
ATOM 3505 C CA . SER A 1 449 ? 9.192 -11.867 -2.911 1.00 73.25 449 SER A CA 1
ATOM 3506 C C . SER A 1 449 ? 8.561 -12.693 -4.040 1.00 73.25 449 SER A C 1
ATOM 3508 O O . SER A 1 449 ? 8.529 -12.274 -5.197 1.00 73.25 449 SER A O 1
ATOM 3510 N N . GLU A 1 450 ? 8.076 -13.878 -3.694 1.00 79.75 450 GLU A N 1
ATOM 3511 C CA . GLU A 1 450 ? 7.407 -14.844 -4.547 1.00 79.75 450 GLU A CA 1
ATOM 3512 C C . GLU A 1 450 ? 5.938 -14.477 -4.790 1.00 79.75 450 GLU A C 1
ATOM 3514 O O . GLU A 1 450 ? 5.359 -14.910 -5.787 1.00 79.75 450 GLU A O 1
ATOM 3519 N N . MET A 1 451 ? 5.340 -13.692 -3.888 1.00 83.88 451 MET A N 1
ATOM 3520 C CA . MET A 1 451 ? 3.950 -13.264 -3.971 1.00 83.88 451 MET A CA 1
ATOM 3521 C C . MET A 1 451 ? 3.844 -12.071 -4.930 1.00 83.88 451 MET A C 1
ATOM 3523 O O . MET A 1 451 ? 4.509 -11.059 -4.704 1.00 83.88 451 MET A O 1
ATOM 3527 N N . PRO A 1 452 ? 3.030 -12.159 -5.996 1.00 90.31 452 PRO A N 1
ATOM 3528 C CA . PRO A 1 452 ? 2.731 -11.005 -6.831 1.00 90.31 452 PRO A CA 1
ATOM 3529 C C . PRO A 1 452 ? 2.011 -9.957 -5.994 1.00 90.31 452 PRO A C 1
ATOM 3531 O O . PRO A 1 452 ? 1.062 -10.288 -5.286 1.00 90.31 452 PRO A O 1
ATOM 3534 N N . PHE A 1 453 ? 2.442 -8.712 -6.107 1.00 93.44 453 PHE A N 1
ATOM 3535 C CA . PHE A 1 453 ? 1.846 -7.589 -5.409 1.00 93.44 453 PHE A CA 1
ATOM 3536 C C . PHE A 1 453 ? 1.285 -6.612 -6.433 1.00 93.44 453 PHE A C 1
ATOM 3538 O O . PHE A 1 453 ? 1.964 -6.286 -7.408 1.00 93.44 453 PHE A O 1
ATOM 3545 N N . GLY A 1 454 ? 0.035 -6.195 -6.239 1.00 93.94 454 GLY A N 1
ATOM 3546 C CA . GLY A 1 454 ? -0.494 -5.050 -6.961 1.00 93.94 454 GLY A CA 1
ATOM 3547 C C . GLY A 1 454 ? -1.971 -4.773 -6.798 1.00 93.94 454 GLY A C 1
ATOM 3548 O O . GLY A 1 454 ? -2.674 -5.494 -6.097 1.00 93.94 454 GLY A O 1
ATOM 3549 N N . GLY A 1 455 ? -2.434 -3.702 -7.440 1.00 95.56 455 GLY A N 1
ATOM 3550 C CA . GLY A 1 455 ? -3.781 -3.161 -7.260 1.00 95.56 455 GLY A CA 1
ATOM 3551 C C . GLY A 1 455 ? -4.850 -3.654 -8.239 1.00 95.56 455 GLY A C 1
ATOM 3552 O O . GLY A 1 455 ? -4.568 -4.254 -9.283 1.00 95.56 455 GLY A O 1
ATOM 3553 N N . TYR A 1 456 ? -6.103 -3.397 -7.862 1.00 93.81 456 TYR A N 1
ATOM 3554 C CA . TYR A 1 456 ? -7.303 -3.376 -8.702 1.00 93.81 456 TYR A CA 1
ATOM 3555 C C . TYR A 1 456 ? -7.819 -1.923 -8.773 1.00 93.81 456 TYR A C 1
ATOM 3557 O O . TYR A 1 456 ? -7.515 -1.102 -7.901 1.00 93.81 456 TYR A O 1
ATOM 3565 N N . GLY A 1 457 ? -8.630 -1.597 -9.784 1.00 94.25 457 GLY A N 1
ATOM 3566 C CA . GLY A 1 457 ? -9.287 -0.288 -9.889 1.00 94.25 457 GLY A CA 1
ATOM 3567 C C . GLY A 1 457 ? -8.298 0.884 -9.870 1.00 94.25 457 GLY A C 1
ATOM 3568 O O . GLY A 1 457 ? -7.295 0.879 -10.584 1.00 94.25 457 GLY A O 1
ATOM 3569 N N . MET A 1 458 ? -8.555 1.889 -9.028 1.00 97.12 458 MET A N 1
ATOM 3570 C CA . MET A 1 458 ? -7.698 3.080 -8.922 1.00 97.12 458 MET A CA 1
ATOM 3571 C C . MET A 1 458 ? -6.396 2.849 -8.139 1.00 97.12 458 MET A C 1
ATOM 3573 O O . MET A 1 458 ? -5.584 3.772 -8.029 1.00 97.12 458 MET A O 1
ATOM 3577 N N . SER A 1 459 ? -6.167 1.634 -7.622 1.00 98.06 459 SER A N 1
ATOM 3578 C CA . SER A 1 459 ? -4.861 1.218 -7.085 1.00 98.06 459 SER A CA 1
ATOM 3579 C C . SER A 1 459 ? -3.870 0.811 -8.180 1.00 98.06 459 SER A C 1
ATOM 3581 O O . SER A 1 459 ? -2.729 0.484 -7.873 1.00 98.06 459 SER A O 1
ATOM 3583 N N . GLY A 1 460 ? -4.279 0.867 -9.451 1.00 96.44 460 GLY A N 1
ATOM 3584 C CA . GLY A 1 460 ? -3.407 0.648 -10.599 1.00 96.44 460 GLY A CA 1
ATOM 3585 C C . GLY A 1 460 ? -3.508 -0.758 -11.190 1.00 96.44 460 GLY A C 1
ATOM 3586 O O . GLY A 1 460 ? -4.495 -1.469 -10.992 1.00 96.44 460 GLY A O 1
ATOM 3587 N N . TYR A 1 461 ? -2.514 -1.119 -12.001 1.00 94.44 461 TYR A N 1
ATOM 3588 C CA . TYR A 1 461 ? -2.486 -2.350 -12.789 1.00 94.44 461 TYR A CA 1
ATOM 3589 C C . TYR A 1 461 ? -1.057 -2.780 -13.133 1.00 94.44 461 TYR A C 1
ATOM 3591 O O . TYR A 1 461 ? -0.112 -1.994 -13.103 1.00 94.44 461 TYR A O 1
ATOM 3599 N N . GLY A 1 462 ? -0.913 -4.050 -13.512 1.00 91.19 462 GLY A N 1
ATOM 3600 C CA . GLY A 1 462 ? 0.376 -4.738 -13.514 1.00 91.19 462 GLY A CA 1
ATOM 3601 C C . GLY A 1 462 ? 0.657 -5.362 -12.148 1.00 91.19 462 GLY A C 1
ATOM 3602 O O . GLY A 1 462 ? -0.126 -5.204 -11.212 1.00 91.19 462 GLY A O 1
ATOM 3603 N N . ARG A 1 463 ? 1.722 -6.155 -12.051 1.00 88.25 463 ARG A N 1
ATOM 3604 C CA . ARG A 1 463 ? 2.134 -6.780 -10.793 1.00 88.25 463 ARG A CA 1
ATOM 3605 C C . ARG A 1 463 ? 3.629 -6.639 -10.618 1.00 88.25 463 ARG A C 1
ATOM 3607 O O . ARG A 1 463 ? 4.394 -6.919 -11.541 1.00 88.25 463 ARG A O 1
ATOM 3614 N N . GLU A 1 464 ? 4.014 -6.248 -9.418 1.00 85.44 464 GLU A N 1
ATOM 3615 C CA . GLU A 1 464 ? 5.378 -6.358 -8.937 1.00 85.44 464 GLU A CA 1
ATOM 3616 C C . GLU A 1 464 ? 5.580 -7.726 -8.270 1.00 85.44 464 GLU A C 1
ATOM 3618 O O . GLU A 1 464 ? 4.624 -8.410 -7.900 1.00 85.44 464 GLU A O 1
ATOM 3623 N N . CYS A 1 465 ? 6.840 -8.127 -8.093 1.00 82.94 465 CYS A N 1
ATOM 3624 C CA . CYS A 1 465 ? 7.218 -9.408 -7.482 1.00 82.94 465 CYS A CA 1
ATOM 3625 C C . CYS A 1 465 ? 6.673 -10.668 -8.205 1.00 82.94 465 CYS A C 1
ATOM 3627 O O . CYS A 1 465 ? 6.004 -10.616 -9.241 1.00 82.94 465 CYS A O 1
ATOM 3629 N N . GLY A 1 466 ? 7.048 -11.844 -7.693 1.00 78.62 466 GLY A N 1
ATOM 3630 C CA . GLY A 1 466 ? 6.680 -13.132 -8.280 1.00 78.62 466 GLY A CA 1
ATOM 3631 C C . GLY A 1 466 ? 7.146 -13.316 -9.732 1.00 78.62 466 GLY A C 1
ATOM 3632 O O . GLY A 1 466 ? 8.005 -12.597 -10.244 1.00 78.62 466 GLY A O 1
ATOM 3633 N N . THR A 1 467 ? 6.588 -14.321 -10.407 1.00 80.06 467 THR A N 1
ATOM 3634 C CA . THR A 1 467 ? 6.845 -14.572 -11.838 1.00 80.06 467 THR A CA 1
ATOM 3635 C C . THR A 1 467 ? 6.099 -13.595 -12.744 1.00 80.06 467 THR A C 1
ATOM 3637 O O . THR A 1 467 ? 6.570 -13.301 -13.833 1.00 80.06 467 THR A O 1
ATOM 3640 N N . TYR A 1 468 ? 4.984 -13.032 -12.276 1.00 81.56 468 TYR A N 1
ATOM 3641 C CA . TYR A 1 468 ? 4.161 -12.078 -13.029 1.00 81.56 468 TYR A CA 1
ATOM 3642 C C . TYR A 1 468 ? 4.889 -10.757 -13.320 1.00 81.56 468 TYR A C 1
ATOM 3644 O O . TYR A 1 468 ? 4.616 -10.102 -14.328 1.00 81.56 468 TYR A O 1
ATOM 3652 N N . ALA A 1 469 ? 5.856 -10.373 -12.479 1.00 80.38 469 ALA A N 1
ATOM 3653 C CA . ALA A 1 469 ? 6.720 -9.242 -12.786 1.00 80.38 469 ALA A CA 1
ATOM 3654 C C . ALA A 1 469 ? 7.539 -9.485 -14.067 1.00 80.38 469 ALA A C 1
ATOM 3656 O O . ALA A 1 469 ? 7.705 -8.560 -14.853 1.00 80.38 469 ALA A O 1
ATOM 3657 N N . ILE A 1 470 ? 8.006 -10.712 -14.332 1.00 78.81 470 ILE A N 1
ATOM 3658 C CA . ILE A 1 470 ? 8.819 -11.026 -15.525 1.00 78.81 470 ILE A CA 1
ATOM 3659 C C . ILE A 1 470 ? 8.039 -10.709 -16.805 1.00 78.81 470 ILE A C 1
ATOM 3661 O O . ILE A 1 470 ? 8.564 -10.056 -17.707 1.00 78.81 470 ILE A O 1
ATOM 3665 N N . ASP A 1 471 ? 6.760 -11.078 -16.853 1.00 80.06 471 ASP A N 1
ATOM 3666 C CA . ASP A 1 471 ? 5.880 -10.777 -17.989 1.00 80.06 471 ASP A CA 1
ATOM 3667 C C . ASP A 1 471 ? 5.731 -9.261 -18.204 1.00 80.06 471 ASP A C 1
ATOM 3669 O O . ASP A 1 471 ? 5.648 -8.774 -19.335 1.00 80.06 471 ASP A O 1
ATOM 3673 N N . SER A 1 472 ? 5.767 -8.486 -17.114 1.00 82.25 472 SER A N 1
ATOM 3674 C CA . SER A 1 472 ? 5.716 -7.022 -17.165 1.00 82.25 472 SER A CA 1
ATOM 3675 C C . SER A 1 472 ? 6.995 -6.399 -17.734 1.00 82.25 472 SER A C 1
ATOM 3677 O O . SER A 1 472 ? 6.926 -5.290 -18.267 1.00 82.25 472 SER A O 1
ATOM 3679 N N . TRP A 1 473 ? 8.135 -7.090 -17.646 1.00 78.62 473 TRP A N 1
ATOM 3680 C CA . TRP A 1 473 ? 9.463 -6.628 -18.080 1.00 78.62 473 TRP A CA 1
ATOM 3681 C C . TRP A 1 473 ? 9.956 -7.288 -19.377 1.00 78.62 473 TRP A C 1
ATOM 3683 O O . TRP A 1 473 ? 11.083 -7.034 -19.798 1.00 78.62 473 TRP A O 1
ATOM 3693 N N . THR A 1 474 ? 9.127 -8.104 -20.030 1.00 80.44 474 THR A N 1
ATOM 3694 C CA . THR A 1 474 ? 9.457 -8.811 -21.277 1.00 80.44 474 THR A CA 1
ATOM 3695 C C . THR A 1 474 ? 8.445 -8.509 -22.391 1.00 80.44 474 THR A C 1
ATOM 3697 O O . THR A 1 474 ? 7.425 -7.835 -22.197 1.00 80.44 474 THR A O 1
ATOM 3700 N N . GLN A 1 475 ? 8.756 -8.942 -23.616 1.00 81.00 475 GLN A N 1
ATOM 3701 C CA . GLN A 1 475 ? 7.867 -8.823 -24.771 1.00 81.00 475 GLN A CA 1
ATOM 3702 C C . GLN A 1 475 ? 7.903 -10.107 -25.590 1.00 81.00 475 GLN A C 1
ATOM 3704 O O . GLN A 1 475 ? 8.969 -10.541 -26.022 1.00 81.00 475 GLN A O 1
ATOM 3709 N N . ILE A 1 476 ? 6.724 -10.666 -25.852 1.00 86.50 476 ILE A N 1
ATOM 3710 C CA . ILE A 1 476 ? 6.586 -11.869 -26.668 1.00 86.50 476 ILE A CA 1
ATOM 3711 C C . ILE A 1 476 ? 6.853 -11.507 -28.133 1.00 86.50 476 ILE A C 1
ATOM 3713 O O . ILE A 1 476 ? 6.251 -10.578 -28.675 1.00 86.50 476 ILE A O 1
ATOM 3717 N N . LYS A 1 477 ? 7.754 -12.256 -28.772 1.00 86.19 477 LYS A N 1
ATOM 3718 C CA . LYS A 1 477 ? 7.984 -12.243 -30.219 1.00 86.19 477 LYS A CA 1
ATOM 3719 C C . LYS A 1 477 ? 7.547 -13.601 -30.764 1.00 86.19 477 LYS A C 1
ATOM 3721 O O . LYS A 1 477 ? 8.133 -14.612 -30.393 1.00 86.19 477 LYS A O 1
ATOM 3726 N N . ASN A 1 478 ? 6.523 -13.622 -31.614 1.00 91.12 478 ASN A N 1
ATOM 3727 C CA . ASN A 1 478 ? 6.126 -14.837 -32.321 1.00 91.12 478 ASN A CA 1
ATOM 3728 C C . ASN A 1 478 ? 6.956 -14.965 -33.603 1.00 91.12 478 ASN A C 1
ATOM 3730 O O . ASN A 1 478 ? 7.005 -14.024 -34.393 1.00 91.12 478 ASN A O 1
ATOM 3734 N N . VAL A 1 479 ? 7.600 -16.113 -33.793 1.00 92.25 479 VAL A N 1
ATOM 3735 C CA . VAL A 1 479 ? 8.339 -16.447 -35.012 1.00 92.25 479 VAL A CA 1
ATOM 3736 C C . VAL A 1 479 ? 7.789 -17.771 -35.512 1.00 92.25 479 VAL A C 1
ATOM 3738 O O . VAL A 1 479 ? 7.868 -18.781 -34.817 1.00 92.25 479 VAL A O 1
ATOM 3741 N N . TYR A 1 480 ? 7.225 -17.747 -36.712 1.00 92.88 480 TYR A N 1
ATOM 3742 C CA . TYR A 1 480 ? 6.717 -18.927 -37.390 1.00 92.88 480 TYR A CA 1
ATOM 3743 C C . TYR A 1 480 ? 7.556 -19.175 -38.637 1.00 92.88 480 TYR A C 1
ATOM 3745 O O . TYR A 1 480 ? 7.811 -18.246 -39.403 1.00 92.88 480 TYR A O 1
ATOM 3753 N N . VAL A 1 481 ? 8.000 -20.417 -38.810 1.00 93.81 481 VAL A N 1
ATOM 3754 C CA . VAL A 1 481 ? 8.800 -20.839 -39.958 1.00 93.81 481 VAL A CA 1
ATOM 3755 C C . VAL A 1 481 ? 7.975 -21.847 -40.747 1.00 93.81 481 VAL A C 1
ATOM 3757 O O . VAL A 1 481 ? 7.804 -22.981 -40.302 1.00 93.81 481 VAL A O 1
ATOM 3760 N N . GLU A 1 482 ? 7.461 -21.413 -41.897 1.00 91.62 482 GLU A N 1
ATOM 3761 C CA . GLU A 1 482 ? 6.942 -22.312 -42.928 1.00 91.62 482 GLU A CA 1
ATOM 3762 C C . GLU A 1 482 ? 8.114 -22.770 -43.799 1.00 91.62 482 GLU A C 1
ATOM 3764 O O . GLU A 1 482 ? 8.941 -21.956 -44.211 1.00 91.62 482 GLU A O 1
ATOM 3769 N N . MET A 1 483 ? 8.202 -24.077 -44.031 1.00 94.38 483 MET A N 1
ATOM 3770 C CA . MET A 1 483 ? 9.282 -24.698 -44.802 1.00 94.38 483 MET A CA 1
ATOM 3771 C C . MET A 1 483 ? 8.849 -25.051 -46.232 1.00 94.38 483 MET A C 1
ATOM 3773 O O . MET A 1 483 ? 9.701 -25.406 -47.044 1.00 94.38 483 MET A O 1
ATOM 3777 N N . GLY A 1 484 ? 7.548 -25.003 -46.529 1.00 93.12 484 GLY A N 1
ATOM 3778 C CA . GLY A 1 484 ? 6.978 -25.163 -47.862 1.00 93.12 484 GLY A CA 1
ATOM 3779 C C . GLY A 1 484 ? 6.816 -23.847 -48.629 1.00 93.12 484 GLY A C 1
ATOM 3780 O O . GLY A 1 484 ? 7.115 -22.760 -48.132 1.00 93.12 484 GLY A O 1
ATOM 3781 N N . ASP A 1 485 ? 6.316 -23.963 -49.859 1.00 90.44 485 ASP A N 1
ATOM 3782 C CA . ASP A 1 485 ? 5.969 -22.807 -50.686 1.00 90.44 485 ASP A CA 1
ATOM 3783 C C . ASP A 1 485 ? 4.726 -22.086 -50.138 1.00 90.44 485 ASP A C 1
ATOM 3785 O O . ASP A 1 485 ? 3.813 -22.704 -49.585 1.00 90.44 485 ASP A O 1
ATOM 3789 N N . VAL A 1 486 ? 4.664 -20.766 -50.331 1.00 91.38 486 VAL A N 1
ATOM 3790 C CA . VAL A 1 486 ? 3.489 -19.965 -49.965 1.00 91.38 486 VAL A CA 1
ATOM 3791 C C . VAL A 1 486 ? 2.347 -20.279 -50.931 1.00 91.38 486 VAL A C 1
ATOM 3793 O O . VAL A 1 486 ? 2.433 -19.959 -52.118 1.00 91.38 486 VAL A O 1
ATOM 3796 N N . ASP A 1 487 ? 1.260 -20.868 -50.424 1.00 89.25 487 ASP A N 1
ATOM 3797 C CA . ASP A 1 487 ? 0.037 -21.044 -51.209 1.00 89.25 487 ASP A CA 1
ATOM 3798 C C . ASP A 1 487 ? -0.608 -19.679 -51.497 1.00 89.25 487 ASP A C 1
ATOM 3800 O O . ASP A 1 487 ? -1.075 -18.979 -50.597 1.00 89.25 487 ASP A O 1
ATOM 3804 N N . SER A 1 488 ? -0.623 -19.300 -52.773 1.00 92.00 488 SER A N 1
ATOM 3805 C CA . SER A 1 488 ? -1.255 -18.086 -53.292 1.00 92.00 488 SER A CA 1
ATOM 3806 C C . SER A 1 488 ? -2.471 -18.390 -54.171 1.00 92.00 488 SER A C 1
ATOM 3808 O O . SER A 1 488 ? -2.875 -17.550 -54.972 1.00 92.00 488 SER A O 1
ATOM 3810 N N . SER A 1 489 ? -3.086 -19.572 -54.025 1.00 92.06 489 SER A N 1
ATOM 3811 C CA . SER A 1 489 ? -4.234 -20.031 -54.828 1.00 92.06 489 SER A CA 1
ATOM 3812 C C . SER A 1 489 ? -5.476 -19.131 -54.764 1.00 92.06 489 SER A C 1
ATOM 3814 O O . SER A 1 489 ? -6.369 -19.257 -55.601 1.00 92.06 489 SER A O 1
ATOM 3816 N N . CYS A 1 490 ? -5.529 -18.187 -53.821 1.00 90.06 490 CYS A N 1
ATOM 3817 C CA . CYS A 1 490 ? -6.541 -17.133 -53.764 1.00 90.06 490 CYS A CA 1
ATOM 3818 C C . CYS A 1 490 ? -6.350 -16.011 -54.806 1.00 90.06 490 CYS A C 1
ATOM 3820 O O . CYS A 1 490 ? -7.245 -15.177 -54.958 1.00 90.06 490 CYS A O 1
ATOM 3822 N N . TYR A 1 491 ? -5.235 -15.994 -55.542 1.00 89.50 491 TYR A N 1
ATOM 3823 C CA . TYR A 1 491 ? -4.961 -15.062 -56.636 1.00 89.50 491 TYR A CA 1
ATOM 3824 C C . TYR A 1 491 ? -4.845 -15.801 -57.982 1.00 89.50 491 TYR A C 1
ATOM 3826 O O . TYR A 1 491 ? -4.393 -16.949 -58.020 1.00 89.50 491 TYR A O 1
ATOM 3834 N N . PRO A 1 492 ? -5.228 -15.163 -59.107 1.00 79.50 492 PRO A N 1
ATOM 3835 C CA . PRO A 1 492 ? -4.930 -15.692 -60.433 1.00 79.50 492 PRO A CA 1
ATOM 3836 C C . PRO A 1 492 ? -3.420 -15.850 -60.621 1.00 79.50 492 PRO A C 1
ATOM 3838 O O . PRO A 1 492 ? -2.647 -15.002 -60.170 1.00 79.50 492 PRO A O 1
ATOM 3841 N N . LYS A 1 493 ? -3.029 -16.933 -61.291 1.00 73.06 493 LYS A N 1
ATOM 3842 C CA . LYS A 1 493 ? -1.640 -17.177 -61.682 1.00 73.06 493 LYS A CA 1
ATOM 3843 C C . LYS A 1 493 ? -1.219 -16.319 -62.863 1.00 73.06 493 LYS A C 1
ATOM 3845 O O . LYS A 1 493 ? -2.063 -16.132 -63.771 1.00 73.06 493 LYS A O 1
#

Radius of gyration: 27.29 Å; Cα contacts (8 Å, |Δi|>4): 765; chains: 1; bounding box: 66×56×98 Å

InterPro domains:
  IPR015590 Aldehyde dehydrogenase domain [PF00171] (156-479)
  IPR016161 Aldehyde/histidinol dehydrogenase [SSF53720] (156-486)
  IPR016162 Aldehyde dehydrogenase, N-terminal [G3DSA:3.40.605.10] (156-477)
  IPR016163 Aldehyde dehydrogenase, C-terminal [G3DSA:3.40.309.10] (240-452)
  IPR029510 Aldehyde dehydrogenase, glutamic acid active site [PS00687] (236-243)

Mean predicted aligned error: 14.18 Å

Nearest PDB structures (foldseek):
  4pz2-assembly1_B  TM=9.684E-01  e=7.441E-36  Zea mays
  5iuv-assembly1_A  TM=9.659E-01  e=1.256E-33  Pseudomonas syringae pv. tomato str. DC3000
  7jso-assembly1_A  TM=9.665E-01  e=5.085E-33  Pseudomonas syringae pv. tomato str. DC3000
  2j6l-assembly2_F  TM=9.386E-01  e=1.674E-27  Homo sapiens
  6rts-assembly1_A  TM=9.305E-01  e=1.579E-27  Streptomyces clavuligerus

Sequence (493 aa):
MQGIGLDKFDEMTVKNTVTISNVHNLSLFELRQSLKTRGEFLDDYNGPISYEILLNRMVGLLGEDKAKEDKLKIDELEKKKLGVEKSDGSVETLQEKLAREKKERKADAIERSKKRQADKKYFEEMKKRNEEGGEEVGRIRIRSWRGRGKRWWGRCGNTFIYKPSECTPLTALKIAEILKEAGLPDGVFNVVVGDRTTGPMLSSHNEVKKLSFTGSTETGIRIVKDAADTLKKVTMELGGKSPLLVFEDADIDNAVAAAMMSNWYTQGEICSNATRVFVHKSIKGEFTKKLVARTKQLVIGDPLDPNTHVGAMIMPPDNKSGHLDRVVGFIERAKQDPDNKLILGGNTHTIEAGKVDGRGGVGNEGCYVEPTIFECSNDNSELVKEEVFGPVMSLLEFEDEDDAVKRANDTKWGLGAGVMTNNLARAHRIAKKFQSGNVWINNYNLTPSEMPFGGYGMSGYGRECGTYAIDSWTQIKNVYVEMGDVDSSCYPK